Protein AF-A0A3D5ATY1-F1 (afdb_monomer)

Radius of gyration: 26.03 Å; Cα contacts (8 Å, |Δi|>4): 1117; chains: 1; bounding box: 58×56×77 Å

Mean predicted aligned error: 6.0 Å

Structure (mmCIF, N/CA/C/O backbone):
data_AF-A0A3D5ATY1-F1
#
_entry.id   AF-A0A3D5ATY1-F1
#
loop_
_atom_site.group_PDB
_atom_site.id
_atom_site.type_symbol
_atom_site.label_atom_id
_atom_site.label_alt_id
_atom_site.label_comp_id
_atom_site.label_asym_id
_atom_site.label_entity_id
_atom_site.label_seq_id
_atom_site.pdbx_PDB_ins_code
_atom_site.Cartn_x
_atom_site.Cartn_y
_atom_site.Cartn_z
_atom_site.occupancy
_atom_site.B_iso_or_equiv
_atom_site.auth_seq_id
_atom_site.auth_comp_id
_atom_site.auth_asym_id
_atom_site.auth_atom_id
_atom_site.pdbx_PDB_model_num
ATOM 1 N N . ASP A 1 1 ? 11.422 -1.463 -42.685 1.00 71.75 1 ASP A N 1
ATOM 2 C CA . ASP A 1 1 ? 10.062 -2.051 -42.754 1.00 71.75 1 ASP A CA 1
ATOM 3 C C . ASP A 1 1 ? 10.068 -3.590 -42.700 1.00 71.75 1 ASP A C 1
ATOM 5 O O . ASP A 1 1 ? 8.995 -4.171 -42.674 1.00 71.75 1 ASP A O 1
ATOM 9 N N . PHE A 1 2 ? 11.238 -4.244 -42.610 1.00 87.81 2 PHE A N 1
ATOM 10 C CA . PHE A 1 2 ? 11.404 -5.711 -42.599 1.00 87.81 2 PHE A CA 1
ATOM 11 C C . PHE A 1 2 ? 10.929 -6.420 -43.879 1.00 87.81 2 PHE A C 1
ATOM 13 O O . PHE A 1 2 ? 10.937 -7.650 -43.942 1.00 87.81 2 PHE A O 1
ATOM 20 N N . THR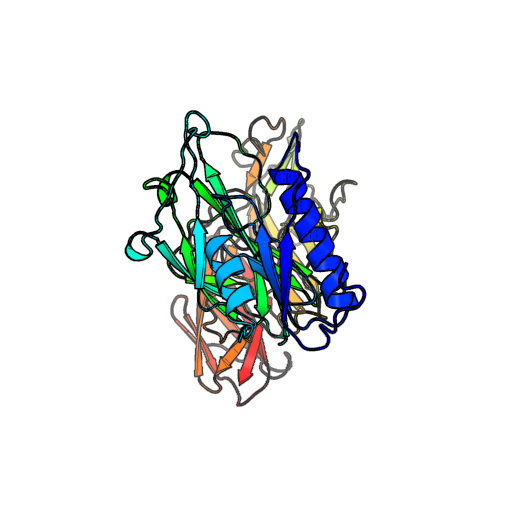 A 1 3 ? 10.587 -5.668 -44.928 1.00 88.12 3 THR A N 1
ATOM 21 C CA . THR A 1 3 ? 10.196 -6.225 -46.222 1.00 88.12 3 THR A CA 1
ATOM 22 C C . THR A 1 3 ? 11.375 -6.992 -46.822 1.00 88.12 3 THR A C 1
ATOM 24 O O . THR A 1 3 ? 12.464 -6.447 -46.983 1.00 88.12 3 THR A O 1
ATOM 27 N N . GLY A 1 4 ? 11.172 -8.274 -47.137 1.00 89.19 4 GLY A N 1
ATOM 28 C CA . GLY A 1 4 ? 12.208 -9.127 -47.731 1.00 89.19 4 GLY A CA 1
ATOM 29 C C . GLY A 1 4 ? 13.296 -9.613 -46.763 1.00 89.19 4 GLY A C 1
ATOM 30 O O . GLY A 1 4 ? 14.280 -10.191 -47.219 1.00 89.19 4 GLY A O 1
ATOM 31 N N . ILE A 1 5 ? 13.135 -9.416 -45.448 1.00 90.50 5 ILE A N 1
ATOM 32 C CA . ILE A 1 5 ? 14.096 -9.855 -44.424 1.00 90.50 5 ILE A CA 1
ATOM 33 C C . ILE A 1 5 ? 13.420 -10.858 -43.480 1.00 90.50 5 ILE A C 1
ATOM 35 O O . ILE A 1 5 ? 12.429 -10.538 -42.829 1.00 90.50 5 ILE A O 1
ATOM 39 N N . ASP A 1 6 ? 13.975 -12.067 -43.354 1.00 92.31 6 ASP A N 1
ATOM 40 C CA . ASP A 1 6 ? 13.482 -13.066 -42.398 1.00 92.31 6 ASP A CA 1
ATOM 41 C C . ASP A 1 6 ? 14.014 -12.805 -40.981 1.00 92.31 6 ASP A C 1
ATOM 43 O O . ASP A 1 6 ? 15.139 -13.189 -40.634 1.00 92.31 6 ASP A O 1
ATOM 47 N N . VAL A 1 7 ? 13.171 -12.186 -40.155 1.00 93.81 7 VAL A N 1
ATOM 48 C CA . VAL A 1 7 ? 13.425 -11.930 -38.730 1.00 93.81 7 VAL A CA 1
ATOM 49 C C . VAL A 1 7 ? 12.710 -12.916 -37.802 1.00 93.81 7 VAL A C 1
ATOM 51 O O . VAL A 1 7 ? 12.790 -12.762 -36.584 1.00 93.81 7 VAL A O 1
ATOM 54 N N . ARG A 1 8 ? 12.026 -13.943 -38.328 1.00 95.62 8 ARG A N 1
ATOM 55 C CA . ARG A 1 8 ? 11.179 -14.820 -37.511 1.00 95.62 8 ARG A CA 1
ATOM 56 C C . ARG A 1 8 ? 12.001 -15.566 -36.460 1.00 95.62 8 ARG A C 1
ATOM 58 O O . ARG A 1 8 ? 12.914 -16.317 -36.794 1.00 95.62 8 ARG A O 1
ATOM 65 N N . GLY A 1 9 ? 11.669 -15.364 -35.185 1.00 92.31 9 GLY A N 1
ATOM 66 C CA . GLY A 1 9 ? 12.384 -15.964 -34.054 1.00 92.31 9 GLY A CA 1
ATOM 67 C C . GLY A 1 9 ? 13.800 -15.414 -33.832 1.00 92.31 9 GLY A C 1
ATOM 68 O O . GLY A 1 9 ? 14.551 -15.984 -33.043 1.00 92.31 9 GLY A O 1
ATOM 69 N N . LYS A 1 10 ? 14.185 -14.327 -34.516 1.00 92.88 10 LYS A N 1
ATOM 70 C CA . LYS A 1 10 ? 15.519 -13.708 -34.448 1.00 92.88 10 LYS A CA 1
ATOM 71 C C . LYS A 1 10 ? 15.459 -12.341 -33.772 1.00 92.88 10 LYS A C 1
ATOM 73 O O . LYS A 1 10 ? 14.385 -11.776 -33.569 1.00 92.88 10 LYS A O 1
ATOM 78 N N . VAL A 1 11 ? 16.628 -11.792 -33.447 1.00 92.81 11 VAL A N 1
ATOM 79 C CA . VAL A 1 11 ? 16.744 -10.393 -33.023 1.00 92.81 11 VAL A CA 1
ATOM 80 C C . VAL A 1 11 ? 16.817 -9.500 -34.257 1.00 92.81 11 VAL A C 1
ATOM 82 O O . VAL A 1 11 ? 17.700 -9.668 -35.096 1.00 92.81 11 VAL A O 1
ATOM 85 N N . ALA A 1 12 ? 15.893 -8.550 -34.362 1.00 94.19 12 ALA A N 1
ATOM 86 C CA . ALA A 1 12 ? 15.913 -7.520 -35.388 1.00 94.19 12 ALA A CA 1
ATOM 87 C C . ALA A 1 12 ? 16.920 -6.427 -35.001 1.00 94.19 12 ALA A C 1
ATOM 89 O O . ALA A 1 12 ? 16.681 -5.691 -34.045 1.00 94.19 12 ALA A O 1
ATOM 90 N N . LEU A 1 13 ? 18.030 -6.316 -35.737 1.00 94.44 13 LEU A N 1
ATOM 91 C CA . LEU A 1 13 ? 18.932 -5.167 -35.643 1.00 94.44 13 LEU A CA 1
ATOM 92 C C . LEU A 1 13 ? 18.401 -4.038 -36.533 1.00 94.44 13 LEU A C 1
ATOM 94 O O . LEU A 1 13 ? 18.280 -4.226 -37.743 1.00 94.44 13 LEU A O 1
ATOM 98 N N . VAL A 1 14 ? 18.080 -2.888 -35.943 1.00 94.75 14 VAL A N 1
ATOM 99 C CA . VAL A 1 14 ? 17.442 -1.759 -36.632 1.00 94.75 14 VAL A CA 1
ATOM 100 C C . VAL A 1 14 ? 18.332 -0.523 -36.557 1.00 94.75 14 VAL A C 1
ATOM 102 O O . VAL A 1 14 ? 18.605 -0.004 -35.475 1.00 94.75 14 VAL A O 1
ATOM 105 N N . ASP A 1 15 ? 18.759 -0.032 -37.717 1.00 94.69 15 ASP A N 1
ATOM 106 C CA . ASP A 1 15 ? 19.374 1.282 -37.866 1.00 94.69 15 ASP A CA 1
ATOM 107 C C . ASP A 1 15 ? 18.284 2.357 -37.989 1.00 94.69 15 ASP A C 1
ATOM 109 O O . ASP A 1 15 ? 17.605 2.479 -39.008 1.00 94.69 15 ASP A O 1
ATOM 113 N N . LEU A 1 16 ? 18.096 3.144 -36.927 1.00 94.62 16 LEU A N 1
ATOM 114 C CA . LEU A 1 16 ? 17.118 4.229 -36.886 1.00 94.62 16 LEU A CA 1
ATOM 115 C C . LEU A 1 16 ? 17.662 5.413 -37.692 1.00 94.62 16 LEU A C 1
ATOM 117 O O . LEU A 1 16 ? 18.531 6.157 -37.230 1.00 94.62 16 LEU A O 1
ATOM 121 N N . LYS A 1 17 ? 17.186 5.540 -38.932 1.00 91.38 17 LYS A N 1
ATOM 122 C CA . LYS A 1 17 ? 17.541 6.632 -39.844 1.00 91.38 17 LYS A CA 1
ATOM 123 C C . LYS A 1 17 ? 16.752 7.890 -39.502 1.00 91.38 17 LYS A C 1
ATOM 125 O O . LYS A 1 17 ? 15.544 7.808 -39.299 1.00 91.38 17 LYS A O 1
ATOM 130 N N . LEU A 1 18 ? 17.433 9.033 -39.523 1.00 92.06 18 LEU A N 1
ATOM 131 C CA . LEU A 1 18 ? 16.810 10.352 -39.416 1.00 92.06 18 LEU A CA 1
ATOM 132 C C . LEU A 1 18 ? 16.768 11.032 -40.793 1.00 92.06 18 LEU A C 1
ATOM 134 O O . LEU A 1 18 ? 17.650 10.774 -41.622 1.00 92.06 18 LEU A O 1
ATOM 138 N N . PRO A 1 19 ? 15.786 11.906 -41.059 1.00 91.75 19 PRO A N 1
ATOM 139 C CA . PRO A 1 19 ? 15.809 12.790 -42.218 1.00 91.75 19 PRO A CA 1
ATOM 140 C C . PRO A 1 19 ? 17.080 13.654 -42.241 1.00 91.75 19 PRO A C 1
ATOM 142 O O . PRO A 1 19 ? 17.504 14.181 -41.215 1.00 91.75 19 PRO A O 1
ATOM 145 N N . ALA A 1 20 ? 17.680 13.839 -43.423 1.00 86.31 20 ALA A N 1
ATOM 146 C CA . ALA A 1 20 ? 18.964 14.537 -43.576 1.00 86.31 20 ALA A CA 1
ATOM 147 C C . ALA A 1 20 ? 18.958 16.002 -43.083 1.00 86.31 20 ALA A C 1
ATOM 149 O O . ALA A 1 20 ? 20.012 16.527 -42.745 1.00 86.31 20 ALA A O 1
ATOM 150 N N . ASN A 1 21 ? 17.779 16.631 -43.017 1.00 88.00 21 ASN A N 1
ATOM 151 C CA . ASN A 1 21 ? 17.570 18.010 -42.563 1.00 88.00 21 ASN A CA 1
ATOM 152 C C . ASN A 1 21 ? 16.508 18.074 -41.456 1.00 88.00 21 ASN A C 1
ATOM 154 O O . ASN A 1 21 ? 15.661 18.963 -41.460 1.00 88.00 21 ASN A O 1
ATOM 158 N N . SER A 1 22 ? 16.493 17.080 -40.569 1.00 89.06 22 SER A N 1
ATOM 159 C CA . SER A 1 22 ? 15.548 17.035 -39.457 1.00 89.06 22 SER A CA 1
ATOM 160 C C . SER A 1 22 ? 15.634 18.306 -38.605 1.00 89.06 22 SER A C 1
ATOM 162 O O . SER A 1 22 ? 16.682 18.588 -38.024 1.00 89.06 22 SER A O 1
ATOM 164 N N . GLU A 1 23 ? 14.523 19.036 -38.488 1.00 91.75 23 GLU A N 1
ATOM 165 C CA . GLU A 1 23 ? 14.400 20.178 -37.571 1.00 91.75 23 GLU A CA 1
ATOM 166 C C . GLU A 1 23 ? 14.316 19.717 -36.104 1.00 91.75 23 GLU A C 1
ATOM 168 O O . GLU A 1 23 ? 14.781 20.430 -35.217 1.00 91.75 23 GLU A O 1
ATOM 173 N N . ASP A 1 24 ? 13.812 18.498 -35.858 1.00 90.88 24 ASP A N 1
ATOM 174 C CA . ASP A 1 24 ? 13.751 17.865 -34.534 1.00 90.88 24 ASP A CA 1
ATOM 175 C C . ASP A 1 24 ? 14.281 16.414 -34.567 1.00 90.88 24 ASP A C 1
ATOM 177 O O . ASP A 1 24 ? 13.520 15.443 -34.595 1.00 90.88 24 ASP A O 1
ATOM 181 N N . PRO A 1 25 ? 15.615 16.228 -34.584 1.00 88.06 25 PRO A N 1
ATOM 182 C CA . PRO A 1 25 ? 16.220 14.901 -34.711 1.00 88.06 25 PRO A CA 1
ATOM 183 C C . PRO A 1 25 ? 15.948 13.988 -33.510 1.00 88.06 25 PRO A C 1
ATOM 185 O O . PRO A 1 25 ? 16.143 12.775 -33.608 1.00 88.06 25 PRO A O 1
ATOM 188 N N . VAL A 1 26 ? 15.526 14.544 -32.371 1.00 86.38 26 VAL A N 1
ATOM 189 C CA . VAL A 1 26 ? 15.198 13.762 -31.176 1.00 86.38 26 VAL A CA 1
ATOM 190 C C . VAL A 1 26 ? 13.834 13.105 -31.346 1.00 86.38 26 VAL A C 1
ATOM 192 O O . VAL A 1 26 ? 13.720 11.895 -31.122 1.00 86.38 26 VAL A O 1
ATOM 195 N N . ASP A 1 27 ? 12.827 13.870 -31.771 1.00 89.38 27 ASP A N 1
ATOM 196 C CA . ASP A 1 27 ? 11.489 13.333 -32.023 1.00 89.38 27 ASP A CA 1
ATOM 197 C C . ASP A 1 27 ? 11.490 12.360 -33.210 1.00 89.38 27 ASP A C 1
ATOM 199 O O . ASP A 1 27 ? 10.964 11.251 -33.104 1.00 89.38 27 ASP A O 1
ATOM 203 N N . ASP A 1 28 ? 12.212 12.679 -34.288 1.00 92.88 28 ASP A N 1
ATOM 204 C CA . ASP A 1 28 ? 12.355 11.779 -35.438 1.00 92.88 28 ASP A CA 1
ATOM 205 C C . ASP A 1 28 ? 12.999 10.434 -35.050 1.00 92.88 28 ASP A C 1
ATOM 207 O O . ASP A 1 28 ? 12.552 9.366 -35.488 1.00 92.88 28 ASP A O 1
ATOM 211 N N . ALA A 1 29 ? 14.016 10.448 -34.177 1.00 92.12 29 ALA A N 1
ATOM 212 C CA . ALA A 1 29 ? 14.629 9.226 -33.654 1.00 92.12 29 ALA A CA 1
ATOM 213 C C . ALA A 1 29 ? 13.648 8.418 -32.796 1.00 92.12 29 ALA A C 1
ATOM 215 O O . ALA A 1 29 ? 13.595 7.184 -32.892 1.00 92.12 29 ALA A O 1
ATOM 216 N N . TYR A 1 30 ? 12.865 9.107 -31.961 1.00 90.62 30 TYR A N 1
ATOM 217 C CA . TYR A 1 30 ? 11.832 8.493 -31.137 1.00 90.62 30 TYR A CA 1
ATOM 218 C C . TYR A 1 30 ? 10.761 7.815 -31.996 1.00 90.62 30 TYR A C 1
ATOM 220 O O . TYR A 1 30 ? 10.488 6.626 -31.794 1.00 90.62 30 TYR A O 1
ATOM 228 N N . LEU A 1 31 ? 10.230 8.521 -32.996 1.00 92.19 31 LEU A N 1
ATOM 229 C CA . LEU A 1 31 ? 9.238 8.017 -33.945 1.00 92.19 31 LEU A CA 1
ATOM 230 C C . LEU A 1 31 ? 9.765 6.828 -34.751 1.00 92.19 31 LEU A C 1
ATOM 232 O O . LEU A 1 31 ? 9.056 5.830 -34.906 1.00 92.19 31 LEU A O 1
ATOM 236 N N . ALA A 1 32 ? 11.010 6.883 -35.230 1.00 93.19 32 ALA A N 1
ATOM 237 C CA . ALA A 1 32 ? 11.633 5.766 -35.937 1.00 93.19 32 ALA A CA 1
ATOM 238 C C . ALA A 1 32 ? 11.711 4.511 -35.053 1.00 93.19 32 ALA A C 1
ATOM 240 O O . ALA A 1 32 ? 11.360 3.410 -35.493 1.00 93.19 32 ALA A O 1
ATOM 241 N N . GLY A 1 33 ? 12.121 4.668 -33.791 1.00 93.12 33 GLY A N 1
ATOM 242 C CA . GLY A 1 33 ? 12.154 3.562 -32.837 1.00 93.12 33 GLY A CA 1
ATOM 243 C C . GLY A 1 33 ? 10.756 3.036 -32.492 1.00 93.12 33 GLY A C 1
ATOM 244 O O . GLY A 1 33 ? 10.564 1.821 -32.451 1.00 93.12 33 GLY A O 1
ATOM 245 N N . TRP A 1 34 ? 9.752 3.908 -32.356 1.00 91.62 34 TRP A N 1
ATOM 246 C CA . TRP A 1 34 ? 8.352 3.510 -32.150 1.00 91.62 34 TRP A CA 1
ATOM 247 C C . TRP A 1 34 ? 7.789 2.711 -33.336 1.00 91.62 34 TRP A C 1
ATOM 249 O O . TRP A 1 34 ? 7.133 1.682 -33.172 1.00 91.62 34 TRP A O 1
ATOM 259 N N . GLN A 1 35 ? 8.103 3.112 -34.568 1.00 92.81 35 GLN A N 1
ATOM 260 C CA . GLN A 1 35 ? 7.734 2.331 -35.751 1.00 92.81 35 GLN A CA 1
ATOM 261 C C . GLN A 1 35 ? 8.430 0.964 -35.779 1.00 92.81 35 GLN A C 1
ATOM 263 O O . GLN A 1 35 ? 7.840 -0.020 -36.233 1.00 92.81 35 GLN A O 1
ATOM 268 N N . ALA A 1 36 ? 9.676 0.880 -35.308 1.00 93.25 36 ALA A N 1
ATOM 269 C CA . ALA A 1 36 ? 10.390 -0.386 -35.196 1.00 93.25 36 ALA A CA 1
ATOM 270 C C . ALA A 1 36 ? 9.731 -1.319 -34.168 1.00 93.25 36 ALA A C 1
ATOM 272 O O . ALA A 1 36 ? 9.550 -2.503 -34.464 1.00 93.25 36 ALA A O 1
ATOM 273 N N . THR A 1 37 ? 9.309 -0.795 -33.009 1.00 93.44 37 THR A N 1
ATOM 274 C CA . THR A 1 37 ? 8.608 -1.581 -31.980 1.00 93.44 37 THR A CA 1
ATOM 275 C C . THR A 1 37 ? 7.224 -2.044 -32.418 1.00 93.44 37 THR A C 1
ATOM 277 O O . THR A 1 37 ? 6.805 -3.111 -31.987 1.00 93.44 37 THR A O 1
ATOM 280 N N . ALA A 1 38 ? 6.555 -1.326 -33.325 1.00 91.50 38 ALA A N 1
ATOM 281 C CA . ALA A 1 38 ? 5.302 -1.777 -33.934 1.00 91.50 38 ALA A CA 1
ATOM 282 C C . ALA A 1 38 ? 5.506 -2.849 -35.025 1.00 91.50 38 ALA A C 1
ATOM 284 O O . ALA A 1 38 ? 4.738 -3.804 -35.123 1.00 91.50 38 ALA A O 1
ATOM 285 N N . ARG A 1 39 ? 6.536 -2.707 -35.871 1.00 94.06 39 ARG A N 1
ATOM 286 C CA . ARG A 1 39 ? 6.725 -3.566 -37.057 1.00 94.06 39 ARG A CA 1
ATOM 287 C C . ARG A 1 39 ? 7.463 -4.871 -36.768 1.00 94.06 39 ARG A C 1
ATOM 289 O O . ARG A 1 39 ? 7.159 -5.883 -37.393 1.00 94.06 39 ARG A O 1
ATOM 296 N N . ALA A 1 40 ? 8.442 -4.866 -35.864 1.00 94.81 40 ALA A N 1
ATOM 297 C CA . ALA A 1 40 ? 9.272 -6.047 -35.620 1.00 94.81 40 ALA A CA 1
ATOM 298 C C . ALA A 1 40 ? 8.478 -7.236 -35.038 1.00 94.81 40 ALA A C 1
ATOM 300 O O . ALA A 1 40 ? 8.640 -8.342 -35.562 1.00 94.81 40 ALA A O 1
ATOM 301 N N . PRO A 1 41 ? 7.583 -7.051 -34.041 1.00 93.81 41 PRO A N 1
ATOM 302 C CA . PRO A 1 41 ? 6.735 -8.141 -33.559 1.00 93.81 41 PRO A CA 1
ATOM 303 C C . PRO A 1 41 ? 5.810 -8.685 -34.652 1.00 93.81 41 PRO A C 1
ATOM 305 O O . PRO A 1 41 ? 5.722 -9.897 -34.833 1.00 93.81 41 PRO A O 1
ATOM 308 N N . ALA A 1 42 ? 5.199 -7.801 -35.452 1.00 92.81 42 ALA A N 1
ATOM 309 C CA . ALA A 1 42 ? 4.341 -8.188 -36.573 1.00 92.81 42 ALA A CA 1
ATOM 310 C C . ALA A 1 42 ? 5.088 -9.010 -37.644 1.00 92.81 42 ALA A C 1
ATOM 312 O O . ALA A 1 42 ? 4.501 -9.881 -38.284 1.00 92.81 42 ALA A O 1
ATOM 313 N N . ALA A 1 43 ? 6.395 -8.780 -37.807 1.00 95.31 43 ALA A N 1
ATOM 314 C CA . ALA A 1 43 ? 7.274 -9.569 -38.672 1.00 95.31 43 ALA A CA 1
ATOM 315 C C . ALA A 1 43 ? 7.782 -10.878 -38.017 1.00 95.31 43 ALA A C 1
ATOM 317 O O . ALA A 1 43 ? 8.489 -11.660 -38.655 1.00 95.31 43 ALA A O 1
ATOM 318 N N . GLY A 1 44 ? 7.420 -11.145 -36.758 1.00 95.38 44 GLY A N 1
ATOM 319 C CA . GLY A 1 44 ? 7.795 -12.344 -36.008 1.00 95.38 44 GLY A CA 1
ATOM 320 C C . GLY A 1 44 ? 9.159 -12.273 -35.319 1.00 95.38 44 GLY A C 1
ATOM 321 O O . GLY A 1 44 ? 9.692 -13.321 -34.947 1.00 95.38 44 GLY A O 1
ATOM 322 N N . ALA A 1 45 ? 9.746 -11.081 -35.165 1.00 95.31 45 ALA A N 1
ATOM 323 C CA . ALA A 1 45 ? 10.988 -10.912 -34.414 1.00 95.31 45 ALA A CA 1
ATOM 324 C C . ALA A 1 45 ? 10.809 -11.340 -32.950 1.00 95.31 45 ALA A C 1
ATOM 326 O O . ALA A 1 45 ? 9.771 -11.097 -32.343 1.00 95.31 45 ALA A O 1
ATOM 327 N N . ALA A 1 46 ? 11.842 -11.952 -32.372 1.00 93.00 46 ALA A N 1
ATOM 328 C CA . ALA A 1 46 ? 11.862 -12.347 -30.963 1.00 93.00 46 ALA A CA 1
ATOM 329 C C . ALA A 1 46 ? 12.360 -11.225 -30.035 1.00 93.00 46 ALA A C 1
ATOM 331 O O . ALA A 1 46 ? 12.084 -11.256 -28.839 1.00 93.00 46 ALA A O 1
ATOM 332 N N . ALA A 1 47 ? 13.112 -10.257 -30.568 1.00 93.00 47 ALA A N 1
ATOM 333 C CA . ALA A 1 47 ? 13.580 -9.060 -29.868 1.00 93.00 47 ALA A CA 1
ATOM 334 C C . ALA A 1 47 ? 14.034 -7.987 -30.874 1.00 93.00 47 ALA A C 1
ATOM 336 O O . ALA A 1 47 ? 14.200 -8.269 -32.063 1.00 93.00 47 ALA A O 1
ATOM 337 N N . ILE A 1 48 ? 14.287 -6.777 -30.379 1.00 94.00 48 ILE A N 1
ATOM 338 C CA . ILE A 1 48 ? 14.805 -5.634 -31.137 1.00 94.00 48 ILE A CA 1
ATOM 339 C C . ILE A 1 48 ? 16.121 -5.181 -30.503 1.00 94.00 48 ILE A C 1
ATOM 341 O O . ILE A 1 48 ? 16.199 -5.009 -29.287 1.00 94.00 48 ILE A O 1
ATOM 345 N N . ALA A 1 49 ? 17.137 -4.950 -31.327 1.00 94.06 49 ALA A N 1
ATOM 346 C CA . ALA A 1 49 ? 18.322 -4.174 -30.984 1.00 94.06 49 ALA A CA 1
ATOM 347 C C . ALA A 1 49 ? 18.365 -2.967 -31.924 1.00 94.06 49 ALA A C 1
ATOM 349 O O . ALA A 1 49 ? 18.284 -3.141 -33.137 1.00 94.06 49 ALA A O 1
ATOM 350 N N . ALA A 1 50 ? 18.445 -1.751 -31.396 1.00 95.31 50 ALA A N 1
ATOM 351 C CA . ALA A 1 50 ? 18.335 -0.547 -32.212 1.00 95.31 50 ALA A CA 1
ATOM 352 C C . ALA A 1 50 ? 19.363 0.512 -31.822 1.00 95.31 50 ALA A C 1
ATOM 354 O O . ALA A 1 50 ? 19.718 0.663 -30.651 1.00 95.31 50 ALA A O 1
ATOM 355 N N . PHE A 1 51 ? 19.822 1.258 -32.822 1.00 95.81 51 PHE A N 1
ATOM 356 C CA . PHE A 1 51 ? 20.727 2.390 -32.656 1.00 95.81 51 PHE A CA 1
ATOM 357 C C . PHE A 1 51 ? 20.363 3.502 -33.638 1.00 95.81 51 PHE A C 1
ATOM 359 O O . PHE A 1 51 ? 19.908 3.233 -34.750 1.00 95.81 51 PHE A O 1
ATOM 366 N N . VAL A 1 52 ? 20.580 4.753 -33.235 1.00 95.69 52 VAL A N 1
ATOM 367 C CA . VAL A 1 52 ? 20.432 5.913 -34.121 1.00 95.69 52 VAL A CA 1
ATOM 368 C C . VAL A 1 52 ? 21.671 6.005 -35.000 1.00 95.69 52 VAL A C 1
ATOM 370 O O . VAL A 1 52 ? 22.789 6.088 -34.492 1.00 95.69 52 VAL A O 1
ATOM 373 N N . ASP A 1 53 ? 21.495 5.972 -36.320 1.00 92.50 53 ASP A N 1
ATOM 374 C CA . ASP A 1 53 ? 22.620 6.005 -37.262 1.00 92.50 53 ASP A CA 1
ATOM 375 C C . ASP A 1 53 ? 23.060 7.441 -37.576 1.00 92.50 53 ASP A C 1
ATOM 377 O O . ASP A 1 53 ? 23.094 7.875 -38.726 1.00 92.50 53 ASP A O 1
ATOM 381 N N . VAL A 1 54 ? 23.385 8.182 -36.517 1.00 91.19 54 VAL A N 1
ATOM 382 C CA . VAL A 1 54 ? 23.985 9.518 -36.567 1.00 91.19 54 VAL A CA 1
ATOM 383 C C . VAL A 1 54 ? 25.235 9.521 -35.698 1.00 91.19 54 VAL A C 1
ATOM 385 O O . VAL A 1 54 ? 25.256 8.933 -34.615 1.00 91.19 54 VAL A O 1
ATOM 388 N N . ASP A 1 55 ? 26.308 10.135 -36.190 1.00 87.75 55 ASP A N 1
ATOM 389 C CA . ASP A 1 55 ? 27.572 10.144 -35.463 1.00 87.75 55 ASP A CA 1
ATOM 390 C C . ASP A 1 55 ? 27.444 10.870 -34.116 1.00 87.75 55 ASP A C 1
ATOM 392 O O . ASP A 1 55 ? 26.781 11.898 -34.010 1.00 87.75 55 ASP A O 1
ATOM 396 N N . GLY A 1 56 ? 28.022 10.285 -33.065 1.00 83.50 56 GLY A N 1
ATOM 397 C CA . GLY A 1 56 ? 27.874 10.784 -31.694 1.00 83.50 56 GLY A CA 1
ATOM 398 C C . GLY A 1 56 ? 26.499 10.561 -31.047 1.00 83.50 56 GLY A C 1
ATOM 399 O O . GLY A 1 56 ? 26.319 10.950 -29.893 1.00 83.50 56 GLY A O 1
ATOM 400 N N . ALA A 1 57 ? 25.539 9.918 -31.725 1.00 86.06 57 ALA A N 1
ATOM 401 C CA . ALA A 1 57 ? 24.231 9.650 -31.134 1.00 86.06 57 ALA A CA 1
ATOM 402 C C . ALA A 1 57 ? 24.330 8.709 -29.922 1.00 86.06 57 ALA A C 1
ATOM 404 O O . ALA A 1 57 ? 24.935 7.630 -29.974 1.00 86.06 57 ALA A O 1
ATOM 405 N N . VAL A 1 58 ? 23.692 9.120 -28.826 1.00 84.69 58 VAL A N 1
ATOM 406 C CA . VAL A 1 58 ? 23.522 8.293 -27.628 1.00 84.69 58 VAL A CA 1
ATOM 407 C C . VAL A 1 58 ? 22.460 7.218 -27.863 1.00 84.69 58 VAL A C 1
ATOM 409 O O . VAL A 1 58 ? 21.617 7.336 -28.753 1.00 84.69 58 VAL A O 1
ATOM 412 N N . ALA A 1 59 ? 22.487 6.161 -27.051 1.00 88.94 59 ALA A N 1
ATOM 413 C CA . ALA A 1 59 ? 21.480 5.109 -27.112 1.00 88.94 59 ALA A CA 1
ATOM 414 C C . ALA A 1 59 ? 20.075 5.691 -26.869 1.00 88.94 59 ALA A C 1
ATOM 416 O O . ALA A 1 59 ? 19.789 6.225 -25.796 1.00 88.94 59 ALA A O 1
ATOM 417 N N . GLN A 1 60 ? 19.200 5.574 -27.868 1.00 85.50 60 GLN A N 1
ATOM 418 C CA . GLN A 1 60 ? 17.819 6.037 -27.791 1.00 85.50 60 GLN A CA 1
ATOM 419 C C . GLN A 1 60 ? 16.947 4.910 -27.229 1.00 85.50 60 GLN A C 1
ATOM 421 O O . GLN A 1 60 ? 16.810 3.841 -27.831 1.00 85.50 60 GLN A O 1
ATOM 426 N N . SER A 1 61 ? 16.393 5.139 -26.038 1.00 80.12 61 SER A N 1
ATOM 427 C CA . SER A 1 61 ? 15.500 4.181 -25.393 1.00 80.12 61 SER A CA 1
ATOM 428 C C . SER A 1 61 ? 14.089 4.285 -25.959 1.00 80.12 61 SER A C 1
ATOM 430 O O . SER A 1 61 ? 13.526 5.372 -26.073 1.00 80.12 61 SER A O 1
ATOM 432 N N . ASN A 1 62 ? 13.499 3.133 -26.248 1.00 84.06 62 ASN A N 1
ATOM 433 C CA . ASN A 1 62 ? 12.103 2.979 -26.613 1.00 84.06 62 ASN A CA 1
ATOM 434 C C . ASN A 1 62 ? 11.528 1.779 -25.856 1.00 84.06 62 ASN A C 1
ATOM 436 O O . ASN A 1 62 ? 12.266 0.962 -25.301 1.00 84.06 62 ASN A O 1
ATOM 440 N N . SER A 1 63 ? 10.202 1.674 -25.808 1.00 76.00 63 SER A N 1
ATOM 441 C CA . SER A 1 63 ? 9.531 0.563 -25.129 1.00 76.00 63 SER A CA 1
ATOM 442 C C . SER A 1 63 ? 8.714 -0.266 -26.112 1.00 76.00 63 SER A C 1
ATOM 444 O O . SER A 1 63 ? 8.100 0.258 -27.039 1.00 76.00 63 SER A O 1
ATOM 446 N N . SER A 1 64 ? 8.715 -1.579 -25.899 1.00 81.94 64 SER A N 1
ATOM 447 C CA . SER A 1 64 ? 7.832 -2.525 -26.573 1.00 81.94 64 SER A CA 1
ATOM 448 C C . SER A 1 64 ? 7.114 -3.344 -25.509 1.00 81.94 64 SER A C 1
ATOM 450 O O . SER A 1 64 ? 7.711 -3.727 -24.502 1.00 81.94 64 SER A O 1
ATOM 452 N N . ARG A 1 65 ? 5.816 -3.578 -25.714 1.00 76.19 65 ARG A N 1
ATOM 453 C CA . ARG A 1 65 ? 4.998 -4.409 -24.818 1.00 76.19 65 ARG A CA 1
ATOM 454 C C . ARG A 1 65 ? 5.087 -5.898 -25.152 1.00 76.19 65 ARG A C 1
ATOM 456 O O . ARG A 1 65 ? 4.739 -6.715 -24.308 1.00 76.19 65 ARG A O 1
ATOM 463 N N . GLU A 1 66 ? 5.523 -6.235 -26.364 1.00 85.19 66 GLU A N 1
ATOM 464 C CA . GLU A 1 66 ? 5.431 -7.596 -26.904 1.00 85.19 66 GLU A CA 1
ATOM 465 C C . GLU A 1 66 ? 6.767 -8.333 -26.880 1.00 85.19 66 GLU A C 1
ATOM 467 O O . GLU A 1 66 ? 6.815 -9.509 -26.525 1.00 85.19 66 GLU A O 1
ATOM 472 N N . ILE A 1 67 ? 7.857 -7.644 -27.230 1.00 89.38 67 ILE A N 1
ATOM 473 C CA . ILE A 1 67 ? 9.193 -8.240 -27.330 1.00 89.38 67 ILE A CA 1
ATOM 474 C C . ILE A 1 67 ? 10.254 -7.327 -26.706 1.00 89.38 67 ILE A C 1
ATOM 476 O O . ILE A 1 67 ? 10.071 -6.110 -26.681 1.00 89.38 67 ILE A O 1
ATOM 480 N N . PRO A 1 68 ? 11.382 -7.869 -26.221 1.00 89.94 68 PRO A N 1
ATOM 481 C CA . PRO A 1 68 ? 12.456 -7.063 -25.649 1.00 89.94 68 PRO A CA 1
ATOM 482 C C . PRO A 1 68 ? 13.033 -6.037 -26.631 1.00 89.94 68 PRO A C 1
ATOM 484 O O . PRO A 1 68 ? 13.194 -6.334 -27.815 1.00 89.94 68 PRO A O 1
ATOM 487 N N . TYR A 1 69 ? 13.410 -4.864 -26.118 1.00 91.25 69 TYR A N 1
ATOM 488 C CA . TYR A 1 69 ? 14.081 -3.797 -26.864 1.00 91.25 69 TYR A CA 1
ATOM 489 C C . TYR A 1 69 ? 15.408 -3.440 -26.188 1.00 91.25 69 TYR A C 1
ATOM 491 O O . TYR A 1 69 ? 15.437 -3.143 -24.993 1.00 91.25 69 TYR A O 1
ATOM 499 N N . LEU A 1 70 ? 16.499 -3.461 -26.949 1.00 91.88 70 LEU A N 1
ATOM 500 C CA . LEU A 1 70 ? 17.821 -3.022 -26.516 1.00 91.88 70 LEU A CA 1
ATOM 501 C C . LEU A 1 70 ? 18.232 -1.774 -27.303 1.00 91.88 70 LEU A C 1
ATOM 503 O O . LEU A 1 70 ? 18.477 -1.847 -28.506 1.00 91.88 70 LEU A O 1
ATOM 507 N N . ALA A 1 71 ? 18.347 -0.646 -26.603 1.00 93.12 71 ALA A N 1
ATOM 508 C CA . ALA A 1 71 ? 18.961 0.566 -27.131 1.00 93.12 71 ALA A CA 1
ATOM 509 C C . ALA A 1 71 ? 20.489 0.447 -27.083 1.00 93.12 71 ALA A C 1
ATOM 511 O O . ALA A 1 71 ? 21.045 0.054 -26.056 1.00 93.12 71 ALA A O 1
ATOM 512 N N . MET A 1 72 ? 21.167 0.815 -28.165 1.00 93.25 72 MET A N 1
ATOM 513 C CA . MET A 1 72 ? 22.624 0.734 -28.286 1.00 93.25 72 MET A CA 1
ATOM 514 C C . MET A 1 72 ? 23.201 2.052 -28.801 1.00 93.25 72 MET A C 1
ATOM 516 O O . MET A 1 72 ? 22.510 2.833 -29.458 1.00 93.25 72 MET A O 1
ATOM 520 N N . SER A 1 73 ? 24.483 2.294 -28.517 1.00 93.12 73 SER A N 1
ATOM 521 C CA . SER A 1 73 ? 25.217 3.364 -29.194 1.00 93.12 73 SER A CA 1
ATOM 522 C C . SER A 1 73 ? 25.360 3.042 -30.685 1.00 93.12 73 SER A C 1
ATOM 524 O O . SER A 1 73 ? 25.301 1.876 -31.091 1.00 93.12 73 SER A O 1
ATOM 526 N N . ARG A 1 74 ? 25.605 4.062 -31.515 1.00 93.50 74 ARG A N 1
ATOM 527 C CA . ARG A 1 74 ? 25.895 3.843 -32.939 1.00 93.50 74 ARG A CA 1
ATOM 528 C C . ARG A 1 74 ? 27.094 2.920 -33.150 1.00 93.50 74 ARG A C 1
ATOM 530 O O . ARG A 1 74 ? 27.039 2.032 -33.997 1.00 93.50 74 ARG A O 1
ATOM 537 N N . ALA A 1 75 ? 28.162 3.120 -32.379 1.00 92.88 75 ALA A N 1
ATOM 538 C CA . ALA A 1 75 ? 29.375 2.317 -32.479 1.00 92.88 75 ALA A CA 1
ATOM 539 C C . ALA A 1 75 ? 29.086 0.831 -32.213 1.00 92.88 75 ALA A C 1
ATOM 541 O O . ALA A 1 75 ? 29.466 -0.018 -33.020 1.00 92.88 75 ALA A O 1
ATOM 542 N N . ASP A 1 76 ? 28.340 0.526 -31.148 1.00 93.19 76 ASP A N 1
ATOM 543 C CA . ASP A 1 76 ? 27.969 -0.853 -30.813 1.00 93.19 76 ASP A CA 1
ATOM 544 C C . ASP A 1 76 ? 27.030 -1.457 -31.863 1.00 93.19 76 ASP A C 1
ATOM 546 O O . ASP A 1 76 ? 27.167 -2.624 -32.225 1.00 93.19 76 ASP A O 1
ATOM 550 N N . GLY A 1 77 ? 26.089 -0.666 -32.385 1.00 93.75 77 GLY A N 1
ATOM 551 C CA . GLY A 1 77 ? 25.170 -1.094 -33.438 1.00 93.75 77 GLY A CA 1
ATOM 552 C C . GLY A 1 77 ? 25.880 -1.455 -34.745 1.00 93.75 77 GLY A C 1
ATOM 553 O O . GLY A 1 77 ? 25.600 -2.496 -35.345 1.00 93.75 77 GLY A O 1
ATOM 554 N N . LEU A 1 78 ? 26.851 -0.640 -35.164 1.00 94.19 78 LEU A N 1
ATOM 555 C CA . LEU A 1 78 ? 27.688 -0.915 -36.334 1.00 94.19 78 LEU A CA 1
ATOM 556 C C . LEU A 1 78 ? 28.611 -2.116 -36.110 1.00 94.19 78 LEU A C 1
ATOM 558 O O . LEU A 1 78 ? 28.737 -2.956 -37.004 1.00 94.19 78 LEU A O 1
ATOM 562 N N . ALA A 1 79 ? 29.209 -2.237 -34.923 1.00 93.50 79 ALA A N 1
ATOM 563 C CA . ALA A 1 79 ? 30.010 -3.403 -34.557 1.00 93.50 79 ALA A CA 1
ATOM 564 C C . ALA A 1 79 ? 29.167 -4.688 -34.593 1.00 93.50 79 ALA A C 1
ATOM 566 O O . ALA A 1 79 ? 29.596 -5.702 -35.144 1.00 93.50 79 ALA A O 1
ATOM 567 N N . LEU A 1 80 ? 27.929 -4.637 -34.092 1.00 93.25 80 LEU A N 1
ATOM 568 C CA . LEU A 1 80 ? 27.009 -5.769 -34.133 1.00 93.25 80 LEU A CA 1
ATOM 569 C C . LEU A 1 80 ? 26.605 -6.139 -35.565 1.00 93.25 80 LEU A C 1
ATOM 571 O O . LEU A 1 80 ? 26.544 -7.323 -35.905 1.00 93.25 80 LEU A O 1
ATOM 575 N N . LYS A 1 81 ? 26.386 -5.135 -36.424 1.00 92.50 81 LYS A N 1
ATOM 576 C CA . LYS A 1 81 ? 26.096 -5.329 -37.852 1.00 92.50 81 LYS A CA 1
ATOM 577 C C . LYS A 1 81 ? 27.233 -6.061 -38.570 1.00 92.50 81 LYS A C 1
ATOM 579 O O . LYS A 1 81 ? 26.959 -6.901 -39.420 1.00 92.50 81 LYS A O 1
ATOM 584 N N . GLN A 1 82 ? 28.486 -5.771 -38.214 1.00 94.12 82 GLN A N 1
ATOM 585 C CA . GLN A 1 82 ? 29.663 -6.463 -38.752 1.00 94.12 82 GLN A CA 1
ATOM 586 C C . GLN A 1 82 ? 29.823 -7.878 -38.184 1.00 94.12 82 GLN A C 1
ATOM 588 O O . GLN A 1 82 ? 30.178 -8.793 -38.921 1.00 94.12 82 GLN A O 1
ATOM 593 N N . ALA A 1 83 ? 29.546 -8.071 -36.891 1.00 93.12 83 ALA A N 1
ATOM 594 C CA . ALA A 1 83 ? 29.672 -9.371 -36.234 1.00 93.12 83 ALA A CA 1
ATOM 595 C C . ALA A 1 83 ? 28.643 -10.400 -36.734 1.00 93.12 83 ALA A C 1
ATOM 597 O O . ALA A 1 83 ? 28.927 -11.596 -36.750 1.00 93.12 83 ALA A O 1
ATOM 598 N N . GLY A 1 84 ? 27.435 -9.958 -37.107 1.00 84.88 84 GLY A N 1
ATOM 599 C CA . GLY A 1 84 ? 26.386 -10.807 -37.690 1.00 84.88 84 GLY A CA 1
ATOM 600 C C . GLY A 1 84 ? 25.734 -11.811 -36.727 1.00 84.88 84 GLY A C 1
ATOM 601 O O . GLY A 1 84 ? 24.796 -12.506 -37.114 1.00 84.88 84 GLY A O 1
ATOM 602 N N . LEU A 1 85 ? 26.185 -11.879 -35.470 1.00 86.12 85 LEU A N 1
ATOM 603 C CA . LEU A 1 85 ? 25.611 -12.719 -34.423 1.00 86.12 85 LEU A CA 1
ATOM 604 C C . LEU A 1 85 ? 25.366 -11.902 -33.155 1.00 86.12 85 LEU A C 1
ATOM 606 O O . LEU A 1 85 ? 26.269 -11.261 -32.624 1.00 86.12 85 LEU A O 1
ATOM 610 N N . PHE A 1 86 ? 24.152 -12.017 -32.624 1.00 85.38 86 PHE A N 1
ATOM 611 C CA . PHE A 1 86 ? 23.763 -11.467 -31.334 1.00 85.38 86 PHE A CA 1
ATOM 612 C C . PHE A 1 86 ? 23.076 -12.550 -30.507 1.00 85.38 86 PHE A C 1
ATOM 614 O O . PHE A 1 86 ? 22.185 -13.242 -31.001 1.00 85.38 86 PHE A O 1
ATOM 621 N N . ARG A 1 87 ? 23.472 -12.695 -29.243 1.00 84.38 87 ARG A N 1
ATOM 622 C CA . ARG A 1 87 ? 22.765 -13.533 -28.273 1.00 84.38 87 ARG A CA 1
ATOM 623 C C . ARG A 1 87 ? 22.370 -12.663 -27.097 1.00 84.38 87 ARG A C 1
ATOM 625 O O . ARG A 1 87 ? 23.225 -12.022 -26.494 1.00 84.38 87 ARG A O 1
ATOM 632 N N . SER A 1 88 ? 21.091 -12.677 -26.763 1.00 81.88 88 SER A N 1
ATOM 633 C CA . SER A 1 88 ? 20.562 -12.014 -25.580 1.00 81.88 88 SER A CA 1
ATOM 634 C C . SER A 1 88 ? 19.815 -13.011 -24.709 1.00 81.88 88 SER A C 1
ATOM 636 O O . SER A 1 88 ? 19.244 -13.991 -25.186 1.00 81.88 88 SER A O 1
ATOM 638 N N . GLN A 1 89 ? 19.825 -12.739 -23.411 1.00 84.31 89 GLN A N 1
ATOM 639 C CA . GLN A 1 89 ? 18.955 -13.382 -22.444 1.00 84.31 89 GLN A CA 1
ATOM 640 C C . GLN A 1 89 ? 18.207 -12.281 -21.709 1.00 84.31 89 GLN A C 1
ATOM 642 O O . GLN A 1 89 ? 18.811 -11.313 -21.249 1.00 84.31 89 GLN A O 1
ATOM 647 N N . THR A 1 90 ? 16.897 -12.435 -21.587 1.00 81.38 90 THR A N 1
ATOM 648 C CA . THR A 1 90 ? 16.063 -11.536 -20.799 1.00 81.38 90 THR A CA 1
ATOM 649 C C . THR A 1 90 ? 15.580 -12.246 -19.547 1.00 81.38 90 THR A C 1
ATOM 651 O O . THR A 1 90 ? 15.350 -13.456 -19.533 1.00 81.38 90 THR A O 1
ATOM 654 N N . LYS A 1 91 ? 15.460 -11.485 -18.463 1.00 84.56 91 LYS A N 1
ATOM 655 C CA . LYS A 1 91 ? 14.819 -11.927 -17.227 1.00 84.56 91 LYS A CA 1
ATOM 656 C C . LYS A 1 91 ? 13.483 -11.202 -17.121 1.00 84.56 91 LYS A C 1
ATOM 658 O O . LYS A 1 91 ? 13.390 -10.042 -17.512 1.00 84.56 91 LYS A O 1
ATOM 663 N N . ALA A 1 92 ? 12.469 -11.873 -16.577 1.00 82.56 92 ALA A N 1
ATOM 664 C CA . ALA A 1 92 ? 11.161 -11.256 -16.353 1.00 82.56 92 ALA A CA 1
ATOM 665 C C . ALA A 1 92 ? 11.241 -10.063 -15.384 1.00 82.56 92 ALA A C 1
ATOM 667 O O . ALA A 1 92 ? 10.484 -9.111 -15.520 1.00 82.56 92 ALA A O 1
ATOM 668 N N . ASN A 1 93 ? 12.182 -10.124 -14.437 1.00 90.00 93 ASN A N 1
ATOM 669 C CA . ASN A 1 93 ? 12.462 -9.079 -13.464 1.00 90.00 93 ASN A CA 1
ATOM 670 C C . ASN A 1 93 ? 13.969 -8.758 -13.467 1.00 90.00 93 ASN A C 1
ATOM 672 O O . ASN A 1 93 ? 14.781 -9.687 -13.569 1.00 90.00 93 ASN A O 1
ATOM 676 N N . PRO A 1 94 ? 14.367 -7.480 -13.343 1.00 90.19 94 PRO A N 1
ATOM 677 C CA . PRO A 1 94 ? 15.754 -7.098 -13.125 1.00 90.19 94 PRO A CA 1
ATOM 678 C C . PRO A 1 94 ? 16.201 -7.459 -11.699 1.00 90.19 94 PRO A C 1
ATOM 680 O O . PRO A 1 94 ? 15.385 -7.624 -10.796 1.00 90.19 94 PRO A O 1
ATOM 683 N N . GLU A 1 95 ? 17.513 -7.554 -11.484 1.00 88.12 95 GLU A N 1
ATOM 684 C CA . GLU A 1 95 ? 18.084 -7.794 -10.146 1.00 88.12 95 GLU A CA 1
ATOM 685 C C . GLU A 1 95 ? 17.989 -6.555 -9.246 1.00 88.12 95 GLU A C 1
ATOM 687 O O . GLU A 1 95 ? 17.794 -6.661 -8.035 1.00 88.12 95 GLU A O 1
ATOM 692 N N . PHE A 1 96 ? 18.113 -5.375 -9.853 1.00 93.56 96 PHE A N 1
ATOM 693 C CA . PHE A 1 96 ? 17.991 -4.084 -9.196 1.00 93.56 96 PHE A CA 1
ATOM 694 C C . PHE A 1 96 ? 17.516 -3.018 -10.186 1.00 93.56 96 PHE A C 1
ATOM 696 O O . PHE A 1 96 ? 17.579 -3.204 -11.403 1.00 93.56 96 PHE A O 1
ATOM 703 N N . VAL A 1 97 ? 17.092 -1.872 -9.664 1.00 92.94 97 VAL A N 1
ATOM 704 C CA . VAL A 1 97 ? 16.695 -0.701 -10.457 1.00 92.94 97 VAL A CA 1
ATOM 705 C C . VAL A 1 97 ? 17.322 0.562 -9.869 1.00 92.94 97 VAL A C 1
ATOM 707 O O . VAL A 1 97 ? 17.507 0.661 -8.658 1.00 92.94 97 VAL A O 1
ATOM 710 N N . TYR A 1 98 ? 17.635 1.537 -10.723 1.00 92.38 98 TYR A N 1
ATOM 711 C CA . TYR A 1 98 ? 18.037 2.877 -10.298 1.00 92.38 98 TYR A CA 1
ATOM 712 C C . TYR A 1 98 ? 16.858 3.851 -10.383 1.00 92.38 98 TYR A C 1
ATOM 714 O O . TYR A 1 98 ? 16.189 3.927 -11.410 1.00 92.38 98 TYR A O 1
ATOM 722 N N . ASN A 1 99 ? 16.649 4.621 -9.320 1.00 91.62 99 ASN A N 1
ATOM 723 C CA . 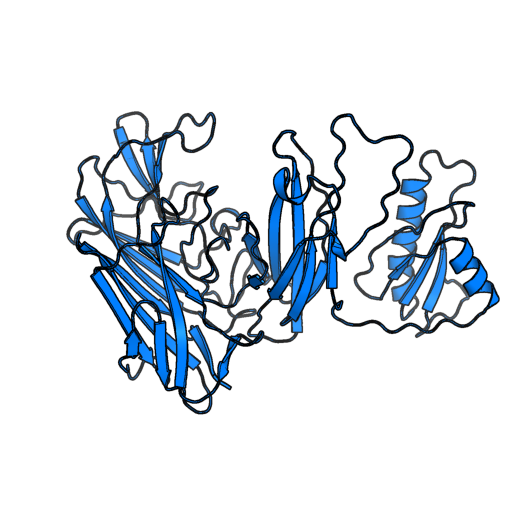ASN A 1 99 ? 15.699 5.724 -9.240 1.00 91.62 99 ASN A CA 1
ATOM 724 C C . ASN A 1 99 ? 16.507 7.017 -9.078 1.00 91.62 99 ASN A C 1
ATOM 726 O O . ASN A 1 99 ? 16.932 7.360 -7.974 1.00 91.62 99 ASN A O 1
ATOM 730 N N . LEU A 1 100 ? 16.793 7.683 -10.197 1.00 89.75 100 LEU A N 1
ATOM 731 C CA . LEU A 1 100 ? 17.738 8.796 -10.242 1.00 89.75 100 LEU A CA 1
ATOM 732 C C . LEU A 1 100 ? 17.017 10.122 -10.453 1.00 89.75 100 LEU A C 1
ATOM 734 O O . LEU A 1 100 ? 16.164 10.234 -11.329 1.00 89.75 100 LEU A O 1
ATOM 738 N N . HIS A 1 101 ? 17.410 11.131 -9.687 1.00 87.50 101 HIS A N 1
ATOM 739 C CA . HIS A 1 101 ? 16.922 12.491 -9.821 1.00 87.50 101 HIS A CA 1
ATOM 740 C C . HIS A 1 101 ? 18.099 13.463 -9.946 1.00 87.50 101 HIS A C 1
ATOM 742 O O . HIS A 1 101 ? 18.906 13.620 -9.027 1.00 87.50 101 HIS A O 1
ATOM 748 N N . TYR A 1 102 ? 18.172 14.122 -11.103 1.00 84.62 102 TYR A N 1
ATOM 749 C CA . TYR A 1 102 ? 19.167 15.136 -11.442 1.00 84.62 102 TYR A CA 1
ATOM 750 C C . TYR A 1 102 ? 18.448 16.430 -11.804 1.00 84.62 102 TYR A C 1
ATOM 752 O O . TYR A 1 102 ? 18.110 16.676 -12.957 1.00 84.62 102 TYR A O 1
ATOM 760 N N . SER A 1 103 ? 18.178 17.249 -10.796 1.00 77.94 103 SER A N 1
ATOM 761 C CA . SER A 1 103 ? 17.587 18.571 -10.981 1.00 77.94 103 SER A CA 1
ATOM 762 C C . SER A 1 103 ? 18.633 19.657 -10.793 1.00 77.94 103 SER A C 1
ATOM 764 O O . SER A 1 103 ? 19.386 19.628 -9.818 1.00 77.94 103 SER A O 1
ATOM 766 N N . THR A 1 104 ? 18.609 20.666 -11.650 1.00 75.44 104 THR A N 1
ATOM 767 C CA . THR A 1 104 ? 19.439 21.866 -11.544 1.00 75.44 104 THR A CA 1
ATOM 768 C C . THR A 1 104 ? 18.560 23.067 -11.159 1.00 75.44 104 THR A C 1
ATOM 770 O O . THR A 1 104 ? 17.474 23.222 -11.713 1.00 75.44 104 THR A O 1
ATOM 773 N N . PRO A 1 105 ? 18.965 23.924 -10.198 1.00 70.88 105 PRO A N 1
ATOM 774 C CA . PRO A 1 105 ? 18.168 25.093 -9.796 1.00 70.88 105 PRO A CA 1
ATOM 775 C C . PRO A 1 105 ? 17.916 26.111 -10.910 1.00 70.88 105 PRO A C 1
ATOM 777 O O . PRO A 1 105 ? 16.865 26.736 -10.928 1.00 70.88 105 PRO A O 1
ATOM 780 N N . ASN A 1 106 ? 18.854 26.248 -11.850 1.00 75.19 106 ASN A N 1
ATOM 781 C CA . ASN A 1 106 ? 18.887 27.359 -12.804 1.00 75.19 106 ASN A CA 1
ATOM 782 C C . ASN A 1 106 ? 18.784 26.886 -14.265 1.00 75.19 106 ASN A C 1
ATOM 784 O O . ASN A 1 106 ? 19.485 27.396 -15.136 1.00 75.19 106 ASN A O 1
ATOM 788 N N . GLY A 1 107 ? 17.936 25.889 -14.531 1.00 72.69 107 GLY A N 1
ATOM 789 C CA . GLY A 1 107 ? 17.743 25.331 -15.874 1.00 72.69 107 GLY A CA 1
ATOM 790 C C . GLY A 1 107 ? 18.759 24.252 -16.260 1.00 72.69 107 GLY A C 1
ATOM 791 O O . GLY A 1 107 ? 19.686 23.934 -15.513 1.00 72.69 107 GLY A O 1
ATOM 792 N N . ILE A 1 108 ? 18.544 23.635 -17.420 1.00 75.56 108 ILE A N 1
ATOM 793 C CA . ILE A 1 108 ? 19.328 22.502 -17.932 1.00 75.56 108 ILE A CA 1
ATOM 794 C C . ILE A 1 108 ? 20.619 23.045 -18.559 1.00 75.56 108 ILE A C 1
ATOM 796 O O . ILE A 1 108 ? 20.567 23.824 -19.507 1.00 75.56 108 ILE A O 1
ATOM 800 N N . ALA A 1 109 ? 21.784 22.660 -18.030 1.00 77.38 109 ALA A N 1
ATOM 801 C CA . ALA A 1 109 ? 23.062 23.075 -18.604 1.00 77.38 109 ALA A CA 1
ATOM 802 C C . ALA A 1 109 ? 23.253 22.477 -20.009 1.00 77.38 109 ALA A C 1
ATOM 804 O O . ALA A 1 109 ? 22.855 21.342 -20.259 1.00 77.38 109 ALA A O 1
ATOM 805 N N . GLY A 1 110 ? 23.928 23.211 -20.904 1.00 77.12 110 GLY A N 1
ATOM 806 C CA . GLY A 1 110 ? 24.179 22.761 -22.282 1.00 77.12 110 GLY A CA 1
ATOM 807 C C . GLY A 1 110 ? 24.988 21.461 -22.387 1.00 77.12 110 GLY A C 1
ATOM 808 O O . GLY A 1 110 ? 24.922 20.788 -23.406 1.00 77.12 110 GLY A O 1
ATOM 809 N N . ASN A 1 111 ? 25.699 21.084 -21.319 1.00 76.06 111 ASN A N 1
ATOM 810 C CA . ASN A 1 111 ? 26.350 19.788 -21.168 1.00 76.06 111 ASN A CA 1
ATOM 811 C C . ASN A 1 111 ? 25.980 19.198 -19.802 1.00 76.06 111 ASN A C 1
ATOM 813 O O . ASN A 1 111 ? 26.333 19.762 -18.765 1.00 76.06 111 ASN A O 1
ATOM 817 N N . LEU A 1 112 ? 25.309 18.047 -19.798 1.00 75.12 112 LEU A N 1
ATOM 818 C CA . LEU A 1 112 ? 24.979 17.286 -18.593 1.00 75.12 112 LEU A CA 1
ATOM 819 C C . LEU A 1 112 ? 25.474 15.855 -18.759 1.00 75.12 112 LEU A C 1
ATOM 821 O O . LEU A 1 112 ? 24.992 15.109 -19.606 1.00 75.12 112 LEU A O 1
ATOM 825 N N . SER A 1 113 ? 26.447 15.475 -17.938 1.00 80.00 113 SER A N 1
ATOM 826 C CA . SER A 1 113 ? 26.919 14.099 -17.843 1.00 80.00 113 SER A CA 1
ATOM 827 C C . SER A 1 113 ? 26.948 13.686 -16.384 1.00 80.00 113 SER A C 1
ATOM 829 O O . SER A 1 113 ? 27.534 14.364 -15.538 1.00 80.00 113 SER A O 1
ATOM 831 N N . HIS A 1 114 ? 26.303 12.560 -16.094 1.00 82.94 114 HIS A N 1
ATOM 832 C CA . HIS A 1 114 ? 26.256 11.985 -14.762 1.00 82.94 114 HIS A CA 1
ATOM 833 C C . HIS A 1 114 ? 26.791 10.563 -14.812 1.00 82.94 114 HIS A C 1
ATOM 835 O O . HIS A 1 114 ? 26.253 9.697 -15.500 1.00 82.94 114 HIS A O 1
ATOM 841 N N . ARG A 1 115 ? 27.847 10.310 -14.039 1.00 85.94 115 ARG A N 1
ATOM 842 C CA . ARG A 1 115 ? 28.319 8.954 -13.781 1.00 85.94 115 ARG A CA 1
ATOM 843 C C . ARG A 1 115 ? 27.733 8.480 -12.461 1.00 85.94 115 ARG A C 1
ATOM 845 O O . ARG A 1 115 ? 28.051 9.024 -11.407 1.00 85.94 115 ARG A O 1
ATOM 852 N N . VAL A 1 116 ? 26.884 7.463 -12.535 1.00 89.88 116 VAL A N 1
ATOM 853 C CA . VAL A 1 116 ? 26.242 6.877 -11.358 1.00 89.88 116 VAL A CA 1
ATOM 854 C C . VAL A 1 116 ? 27.255 6.029 -10.596 1.00 89.88 116 VAL A C 1
ATOM 856 O O . VAL A 1 116 ? 27.770 5.042 -11.120 1.00 89.88 116 VAL A O 1
ATOM 859 N N . ASP A 1 117 ? 27.512 6.400 -9.347 1.00 89.69 117 ASP A N 1
ATOM 860 C CA . ASP A 1 117 ? 28.238 5.577 -8.385 1.00 89.69 117 ASP A CA 1
ATOM 861 C C . ASP A 1 117 ? 27.230 4.965 -7.412 1.00 89.69 117 ASP A C 1
ATOM 863 O O . ASP A 1 117 ? 26.714 5.637 -6.519 1.00 89.69 117 ASP A O 1
ATOM 867 N N . ARG A 1 118 ? 26.934 3.675 -7.601 1.00 92.31 118 ARG A N 1
ATOM 868 C CA . ARG A 1 118 ? 25.952 2.937 -6.796 1.00 92.31 118 ARG A CA 1
ATOM 869 C C . ARG A 1 118 ? 26.262 2.986 -5.300 1.00 92.31 118 ARG A C 1
ATOM 871 O O . ARG A 1 118 ? 25.330 2.984 -4.505 1.00 92.31 118 ARG A O 1
ATOM 878 N N . SER A 1 119 ? 27.541 3.034 -4.918 1.00 90.88 119 SER A N 1
ATOM 879 C CA . SER A 1 119 ? 27.946 3.065 -3.505 1.00 90.88 119 SER A CA 1
ATOM 880 C C . SER A 1 119 ? 27.517 4.349 -2.787 1.00 90.88 119 SER A C 1
ATOM 882 O O . SER A 1 119 ? 27.441 4.367 -1.563 1.00 90.88 119 SER A O 1
ATOM 884 N N . LYS A 1 120 ? 27.185 5.398 -3.551 1.00 89.50 120 LYS A N 1
ATOM 885 C CA . LYS A 1 120 ? 26.696 6.692 -3.061 1.00 89.50 120 LYS A CA 1
ATOM 886 C C . LYS A 1 120 ? 25.172 6.821 -3.104 1.00 89.50 120 LYS A C 1
ATOM 888 O O . LYS A 1 120 ? 24.650 7.889 -2.805 1.00 89.50 120 LYS A O 1
ATOM 893 N N . LEU A 1 121 ? 24.459 5.773 -3.516 1.00 92.38 121 LEU A N 1
ATOM 894 C CA . LEU A 1 121 ? 22.999 5.761 -3.568 1.00 92.38 121 LEU A CA 1
ATOM 895 C C . LEU A 1 121 ? 22.419 5.093 -2.324 1.00 92.38 121 LEU A C 1
ATOM 897 O O . LEU A 1 121 ? 23.004 4.161 -1.768 1.00 92.38 121 LEU A O 1
ATOM 901 N N . THR A 1 122 ? 21.223 5.515 -1.926 1.00 92.25 122 THR A N 1
ATOM 902 C CA . THR A 1 122 ? 20.476 4.824 -0.876 1.00 92.25 122 THR A CA 1
ATOM 903 C C . THR A 1 122 ? 19.893 3.538 -1.438 1.00 92.25 122 THR A C 1
ATOM 905 O O . THR A 1 122 ? 19.160 3.557 -2.426 1.00 92.25 122 THR A O 1
ATOM 908 N N . ARG A 1 123 ? 20.206 2.408 -0.804 1.00 94.00 123 ARG A N 1
ATOM 909 C CA . ARG A 1 123 ? 19.607 1.113 -1.133 1.00 94.00 123 ARG A CA 1
ATOM 910 C C . ARG A 1 123 ? 18.293 0.939 -0.375 1.00 94.00 123 ARG A C 1
ATOM 912 O O . ARG A 1 123 ? 18.272 1.045 0.849 1.00 94.00 123 ARG A O 1
ATOM 919 N N . VAL A 1 124 ? 17.237 0.596 -1.100 1.00 94.62 124 VAL A N 1
ATOM 920 C CA . VAL A 1 124 ? 15.924 0.224 -0.571 1.00 94.62 124 VAL A CA 1
ATOM 921 C C . VAL A 1 124 ? 15.582 -1.174 -1.070 1.00 94.62 124 VAL A C 1
ATOM 923 O O . VAL A 1 124 ? 15.488 -1.409 -2.274 1.00 94.62 124 VAL A O 1
ATOM 926 N N . ARG A 1 125 ? 15.399 -2.124 -0.153 1.00 95.88 125 ARG A N 1
ATOM 927 C CA . ARG A 1 125 ? 14.912 -3.464 -0.483 1.00 95.88 125 ARG A CA 1
ATOM 928 C C . ARG A 1 125 ? 13.399 -3.406 -0.660 1.00 95.88 125 ARG A C 1
ATOM 930 O O . ARG A 1 125 ? 12.679 -3.322 0.330 1.00 95.88 125 ARG A O 1
ATOM 937 N N . SER A 1 126 ? 12.931 -3.458 -1.902 1.00 95.25 126 SER A N 1
ATOM 938 C CA . SER A 1 126 ? 11.497 -3.424 -2.197 1.00 95.25 126 SER A CA 1
ATOM 939 C C . SER A 1 126 ? 10.962 -4.834 -2.410 1.00 95.25 126 SER A C 1
ATOM 941 O O . SER A 1 126 ? 11.516 -5.612 -3.191 1.00 95.25 126 SER A O 1
ATOM 943 N N . GLU A 1 127 ? 9.892 -5.168 -1.701 1.00 96.06 127 GLU A N 1
ATOM 944 C CA . GLU A 1 127 ? 9.168 -6.430 -1.809 1.00 96.06 127 GLU A CA 1
ATOM 945 C C . GLU A 1 127 ? 7.756 -6.115 -2.281 1.00 96.06 127 GLU A C 1
ATOM 947 O O . GLU A 1 127 ? 7.014 -5.397 -1.621 1.00 96.06 127 GLU A O 1
ATOM 952 N N . TYR A 1 128 ? 7.383 -6.641 -3.439 1.00 96.31 128 TYR A N 1
ATOM 953 C CA . TYR A 1 128 ? 6.054 -6.479 -3.994 1.00 96.31 128 TYR A CA 1
ATOM 954 C C . TYR A 1 128 ? 5.317 -7.805 -3.938 1.00 96.31 128 TYR A C 1
ATOM 956 O O . TYR A 1 128 ? 5.555 -8.713 -4.747 1.00 96.31 128 TYR A O 1
ATOM 964 N N . HIS A 1 129 ? 4.441 -7.914 -2.948 1.00 97.31 129 HIS A N 1
ATOM 965 C CA . HIS A 1 129 ? 3.735 -9.145 -2.673 1.00 97.31 129 HIS A CA 1
ATOM 966 C C . HIS A 1 129 ? 2.554 -9.319 -3.623 1.00 97.31 129 HIS A C 1
ATOM 968 O O . HIS A 1 129 ? 1.918 -8.362 -4.066 1.00 97.31 129 HIS A O 1
ATOM 974 N N . ALA A 1 130 ? 2.256 -10.573 -3.929 1.00 96.62 130 ALA A N 1
ATOM 975 C CA . ALA A 1 130 ? 1.073 -10.965 -4.671 1.00 96.62 130 ALA A CA 1
ATOM 976 C C . ALA A 1 130 ? 0.720 -12.391 -4.269 1.00 96.62 130 ALA A C 1
ATOM 978 O O . ALA A 1 130 ? 1.498 -13.318 -4.488 1.00 96.62 130 ALA A O 1
ATOM 979 N N . ASP A 1 131 ? -0.468 -12.578 -3.705 1.00 95.38 131 ASP A N 1
ATOM 980 C CA . ASP A 1 131 ? -0.946 -13.909 -3.356 1.00 95.38 131 ASP A CA 1
ATOM 981 C C . ASP A 1 131 ? -1.412 -14.686 -4.592 1.00 95.38 131 ASP A C 1
ATOM 983 O O . ASP A 1 131 ? -1.636 -15.881 -4.498 1.00 95.38 131 ASP A O 1
ATOM 987 N N . ILE A 1 132 ? -1.523 -14.063 -5.766 1.00 95.81 132 ILE A N 1
ATOM 988 C CA . ILE A 1 132 ? -1.702 -14.740 -7.056 1.00 95.81 132 ILE A CA 1
ATOM 989 C C . ILE A 1 132 ? -0.421 -14.559 -7.876 1.00 95.81 132 ILE A C 1
ATOM 991 O O . ILE A 1 132 ? 0.024 -13.438 -8.116 1.00 95.81 132 ILE A O 1
ATOM 995 N N . ALA A 1 133 ? 0.178 -15.666 -8.318 1.00 92.69 133 ALA A N 1
ATOM 996 C CA . ALA A 1 133 ? 1.391 -15.628 -9.127 1.00 92.69 133 ALA A CA 1
ATOM 997 C C . ALA A 1 133 ? 1.113 -15.147 -10.560 1.00 92.69 133 ALA A C 1
ATOM 999 O O . ALA A 1 133 ? 0.056 -15.417 -11.128 1.00 92.69 133 ALA A O 1
ATOM 1000 N N . GLY A 1 134 ? 2.096 -14.481 -11.169 1.00 90.56 134 GLY A N 1
ATOM 1001 C CA . GLY A 1 134 ? 2.054 -14.082 -12.579 1.00 90.56 134 GLY A CA 1
ATOM 1002 C C . GLY A 1 134 ? 1.343 -12.755 -12.848 1.00 90.56 134 GLY A C 1
ATOM 1003 O O . GLY A 1 134 ? 1.294 -12.332 -14.007 1.00 90.56 134 GLY A O 1
ATOM 1004 N N . LEU A 1 135 ? 0.848 -12.077 -11.805 1.00 95.06 135 LEU A N 1
ATOM 1005 C CA . LEU A 1 135 ? 0.290 -10.734 -11.932 1.00 95.06 135 LEU A CA 1
ATOM 1006 C C . LEU A 1 135 ? 1.330 -9.776 -12.519 1.00 95.06 135 LEU A C 1
ATOM 1008 O O . LEU A 1 135 ? 2.526 -9.830 -12.210 1.00 95.06 135 LEU A O 1
ATOM 1012 N N . SER A 1 136 ? 0.859 -8.893 -13.390 1.00 93.81 136 SER A N 1
ATOM 1013 C CA . SER A 1 136 ? 1.664 -7.786 -13.876 1.00 93.81 136 SER A CA 1
ATOM 1014 C C . SER A 1 136 ? 1.791 -6.770 -12.760 1.00 93.81 136 SER A C 1
ATOM 1016 O O . SER A 1 136 ? 0.804 -6.375 -12.141 1.00 93.81 136 SER A O 1
ATOM 1018 N N . LEU A 1 137 ? 3.019 -6.344 -12.520 1.00 93.31 137 LEU A N 1
ATOM 1019 C CA . LEU A 1 137 ? 3.308 -5.280 -11.594 1.00 93.31 137 LEU A CA 1
ATOM 1020 C C . LEU A 1 137 ? 3.875 -4.103 -12.358 1.00 93.31 137 LEU A C 1
ATOM 1022 O O . LEU A 1 137 ? 4.711 -4.258 -13.243 1.00 93.31 137 LEU A O 1
ATOM 1026 N N . TRP A 1 138 ? 3.418 -2.920 -12.005 1.00 91.06 138 TRP A N 1
ATOM 1027 C CA . TRP A 1 138 ? 3.980 -1.683 -12.488 1.00 91.06 138 TRP A CA 1
ATOM 1028 C C . TRP A 1 138 ? 4.353 -0.823 -11.286 1.00 91.06 138 TRP A C 1
ATOM 1030 O O . TRP A 1 138 ? 3.589 -0.721 -10.330 1.00 91.06 138 TRP A O 1
ATOM 1040 N N . ARG A 1 139 ? 5.543 -0.223 -11.307 1.00 92.81 139 ARG A N 1
ATOM 1041 C CA . ARG A 1 139 ? 5.979 0.683 -10.246 1.00 92.81 139 ARG A CA 1
ATOM 1042 C C . ARG A 1 139 ? 6.664 1.924 -10.786 1.00 92.81 139 ARG A C 1
ATOM 1044 O O . ARG A 1 139 ? 7.258 1.898 -11.868 1.00 92.81 139 ARG A O 1
ATOM 1051 N N . ALA A 1 140 ? 6.611 2.993 -10.004 1.00 92.19 140 ALA A N 1
ATOM 1052 C CA . ALA A 1 140 ? 7.260 4.259 -10.312 1.00 92.19 140 ALA A CA 1
ATOM 1053 C C . ALA A 1 140 ? 7.800 4.931 -9.046 1.00 92.19 140 ALA A C 1
ATOM 1055 O O . ALA A 1 140 ? 7.206 4.838 -7.972 1.00 92.19 140 ALA A O 1
ATOM 1056 N N . TRP A 1 141 ? 8.919 5.633 -9.206 1.00 91.62 141 TRP A N 1
ATOM 1057 C CA . TRP A 1 141 ? 9.431 6.594 -8.235 1.00 91.62 141 TRP A CA 1
ATOM 1058 C C . TRP A 1 141 ? 9.372 7.971 -8.860 1.00 91.62 141 TRP A C 1
ATOM 1060 O O . TRP A 1 141 ? 9.871 8.183 -9.963 1.00 91.62 141 TRP A O 1
ATOM 1070 N N . VAL A 1 142 ? 8.765 8.899 -8.141 1.00 89.00 142 VAL A N 1
ATOM 1071 C CA . VAL A 1 142 ? 8.554 10.262 -8.599 1.00 89.00 142 VAL A CA 1
ATOM 1072 C C . VAL A 1 142 ? 9.212 11.182 -7.595 1.00 89.00 142 VAL A C 1
ATOM 1074 O O . VAL A 1 142 ? 8.804 11.220 -6.438 1.00 89.00 142 VAL A O 1
ATOM 1077 N N . GLY A 1 143 ? 10.243 11.894 -8.032 1.00 87.06 143 GLY A N 1
ATOM 1078 C CA . GLY A 1 143 ? 10.927 12.885 -7.217 1.00 87.06 143 GLY A CA 1
ATOM 1079 C C . GLY A 1 143 ? 10.536 14.289 -7.651 1.00 87.06 143 GLY A C 1
ATOM 1080 O O . GLY A 1 143 ? 10.707 14.627 -8.820 1.00 87.06 143 GLY A O 1
ATOM 1081 N N . PHE A 1 144 ? 10.052 15.104 -6.717 1.00 86.06 144 PHE A N 1
ATOM 1082 C CA . PHE A 1 144 ? 9.919 16.549 -6.905 1.00 86.06 144 PHE A CA 1
ATOM 1083 C C . PHE A 1 144 ? 10.805 17.278 -5.912 1.00 86.06 144 PHE A C 1
ATOM 1085 O O . PHE A 1 144 ? 10.805 16.953 -4.725 1.00 86.06 144 PHE A O 1
ATOM 1092 N N . ARG A 1 145 ? 11.537 18.291 -6.369 1.00 85.75 145 ARG A N 1
ATOM 1093 C CA . ARG A 1 145 ? 12.211 19.207 -5.449 1.00 85.75 145 ARG A CA 1
ATOM 1094 C C . ARG A 1 145 ? 11.204 19.883 -4.523 1.00 85.75 145 ARG A C 1
ATOM 1096 O O . ARG A 1 145 ? 10.084 20.180 -4.925 1.00 85.75 145 ARG A O 1
ATOM 1103 N N . LYS A 1 146 ? 11.629 20.151 -3.292 1.00 85.38 146 LYS A N 1
ATOM 1104 C CA . LYS A 1 146 ? 10.797 20.815 -2.278 1.00 85.38 146 LYS A CA 1
ATOM 1105 C C . LYS A 1 146 ? 10.561 22.304 -2.548 1.00 85.38 146 LYS A C 1
ATOM 1107 O O . LYS A 1 146 ? 9.599 22.855 -2.031 1.00 85.38 146 LYS A O 1
ATOM 1112 N N . ASP A 1 147 ? 11.434 22.946 -3.317 1.00 83.69 147 ASP A N 1
ATOM 1113 C CA . ASP A 1 147 ? 11.484 24.402 -3.490 1.00 83.69 147 ASP A CA 1
ATOM 1114 C C . ASP A 1 147 ? 11.017 24.898 -4.866 1.00 83.69 147 ASP A C 1
ATOM 1116 O O . ASP A 1 147 ? 10.944 26.104 -5.087 1.00 83.69 147 ASP A O 1
ATOM 1120 N N . VAL A 1 148 ? 10.685 23.996 -5.793 1.00 80.25 148 VAL A N 1
ATOM 1121 C CA . VAL A 1 148 ? 10.171 24.352 -7.121 1.00 80.25 148 VAL A CA 1
ATOM 1122 C C . VAL A 1 148 ? 9.053 23.405 -7.544 1.00 80.25 148 VAL A C 1
ATOM 1124 O O . VAL A 1 148 ? 9.089 22.209 -7.255 1.00 80.25 148 VAL A O 1
ATOM 1127 N N . GLY A 1 149 ? 8.066 23.936 -8.267 1.00 73.00 149 GLY A N 1
ATOM 1128 C CA . GLY A 1 149 ? 7.075 23.111 -8.954 1.00 73.00 149 GLY A CA 1
ATOM 1129 C C . GLY A 1 149 ? 7.723 22.276 -10.061 1.00 73.00 149 GLY A C 1
ATOM 1130 O O . GLY A 1 149 ? 8.753 22.653 -10.620 1.00 73.00 149 GLY A O 1
ATOM 1131 N N . GLY A 1 150 ? 7.116 21.139 -10.396 1.00 73.19 150 GLY A N 1
ATOM 1132 C CA . GLY A 1 150 ? 7.620 20.259 -11.446 1.00 73.19 150 GLY A CA 1
ATOM 1133 C C . GLY A 1 150 ? 6.503 19.539 -12.188 1.00 73.19 150 GLY A C 1
ATOM 1134 O O . GLY A 1 150 ? 5.410 19.347 -11.660 1.00 73.19 150 GLY A O 1
ATOM 1135 N N . MET A 1 151 ? 6.803 19.125 -13.416 1.00 68.75 151 MET A N 1
ATOM 1136 C CA . MET A 1 151 ? 5.973 18.204 -14.187 1.00 68.75 151 MET A CA 1
ATOM 1137 C C . MET A 1 151 ? 6.604 16.813 -14.152 1.00 68.75 151 MET A C 1
ATOM 1139 O O . MET A 1 151 ? 7.825 16.673 -14.114 1.00 68.75 151 MET A O 1
ATOM 1143 N N . MET A 1 152 ? 5.763 15.785 -14.173 1.00 69.88 152 MET A N 1
ATOM 1144 C CA . MET A 1 152 ? 6.190 14.395 -14.157 1.00 69.88 152 MET A CA 1
ATOM 1145 C C . MET A 1 152 ? 5.922 13.728 -15.503 1.00 69.88 152 MET A C 1
ATOM 1147 O O . MET A 1 152 ? 4.786 13.700 -15.971 1.00 69.88 152 MET A O 1
ATOM 1151 N N . THR A 1 153 ? 6.949 13.072 -16.036 1.00 67.38 153 THR A N 1
ATOM 1152 C CA . THR A 1 153 ? 6.791 11.982 -17.003 1.00 67.38 153 THR A CA 1
ATOM 1153 C C . THR A 1 153 ? 6.957 10.677 -16.237 1.00 67.38 153 THR A C 1
ATOM 1155 O O . THR A 1 153 ? 8.026 10.436 -15.690 1.00 67.38 153 THR A O 1
ATOM 1158 N N . MET A 1 154 ? 5.901 9.864 -16.149 1.00 71.38 154 MET A N 1
ATOM 1159 C CA . MET A 1 154 ? 5.838 8.654 -15.315 1.00 71.38 154 MET A CA 1
ATOM 1160 C C . MET A 1 154 ? 6.930 7.628 -15.694 1.00 71.38 154 MET A C 1
ATOM 1162 O O . MET A 1 154 ? 6.767 6.931 -16.703 1.00 71.38 154 MET A O 1
ATOM 1166 N N . PRO A 1 155 ? 8.013 7.462 -14.905 1.00 71.56 155 PRO A N 1
ATOM 1167 C CA . PRO A 1 155 ? 9.049 6.485 -15.212 1.00 71.56 155 PRO A CA 1
ATOM 1168 C C . PRO A 1 155 ? 8.589 5.117 -14.701 1.00 71.56 155 PRO A C 1
ATOM 1170 O O . PRO A 1 155 ? 8.653 4.802 -13.512 1.00 71.56 155 PRO A O 1
ATOM 1173 N N . ALA A 1 156 ? 8.040 4.326 -15.614 1.00 78.75 156 ALA A N 1
ATOM 1174 C CA . ALA A 1 156 ? 7.393 3.060 -15.324 1.00 78.75 156 ALA A CA 1
ATOM 1175 C C . ALA A 1 156 ? 8.347 1.871 -15.474 1.00 78.75 156 ALA A C 1
ATOM 1177 O O . ALA A 1 156 ? 8.860 1.634 -16.566 1.00 78.75 156 ALA A O 1
ATOM 1178 N N . VAL A 1 157 ? 8.512 1.068 -14.419 1.00 86.94 157 VAL A N 1
ATOM 1179 C CA . VAL A 1 157 ? 9.141 -0.260 -14.523 1.00 86.94 157 VAL A CA 1
ATOM 1180 C C . VAL A 1 157 ? 8.066 -1.325 -14.384 1.00 86.94 157 VAL A C 1
ATOM 1182 O O . VAL A 1 157 ? 7.317 -1.333 -13.406 1.00 86.94 157 VAL A O 1
ATOM 1185 N N . TYR A 1 158 ? 7.993 -2.211 -15.374 1.00 88.25 158 TYR A N 1
ATOM 1186 C CA . TYR A 1 158 ? 7.097 -3.360 -15.366 1.00 88.25 158 TYR A CA 1
ATOM 1187 C C . TYR A 1 158 ? 7.834 -4.591 -14.851 1.00 88.25 158 TYR A C 1
ATOM 1189 O O . TYR A 1 158 ? 8.959 -4.871 -15.260 1.00 88.25 158 TYR A O 1
ATOM 1197 N N . LEU A 1 159 ? 7.179 -5.313 -13.953 1.00 91.75 159 LEU A N 1
ATOM 1198 C CA . LEU A 1 159 ? 7.671 -6.491 -13.259 1.00 91.75 159 LEU A CA 1
ATOM 1199 C C . LEU A 1 159 ? 6.593 -7.585 -13.298 1.00 91.75 159 LEU A C 1
ATOM 1201 O O . LEU A 1 159 ? 5.428 -7.343 -13.631 1.00 91.75 159 LEU A O 1
ATOM 1205 N N . LYS A 1 160 ? 6.970 -8.808 -12.940 1.00 92.69 160 LYS A N 1
ATOM 1206 C CA . LYS A 1 160 ? 6.053 -9.925 -12.700 1.00 92.69 160 LYS A CA 1
ATOM 1207 C C . LYS A 1 160 ? 6.057 -10.275 -11.224 1.00 92.69 160 LYS A C 1
ATOM 1209 O O . LYS A 1 160 ? 7.097 -10.656 -10.689 1.00 92.69 160 LYS A O 1
ATOM 1214 N N . GLY A 1 161 ? 4.897 -10.106 -10.593 1.00 92.25 161 GLY A N 1
ATOM 1215 C CA . GLY A 1 161 ? 4.676 -10.381 -9.183 1.00 92.25 161 GLY A CA 1
ATOM 1216 C C . GLY A 1 161 ? 4.391 -11.866 -8.909 1.00 92.25 161 GLY A C 1
ATOM 1217 O O . GLY A 1 161 ? 3.875 -12.574 -9.782 1.00 92.25 161 GLY A O 1
ATOM 1218 N N . PRO A 1 162 ? 4.684 -12.342 -7.691 1.00 95.50 162 PRO A N 1
ATOM 1219 C CA . PRO A 1 162 ? 5.378 -11.618 -6.622 1.00 95.50 162 PRO A CA 1
ATOM 1220 C C . PRO 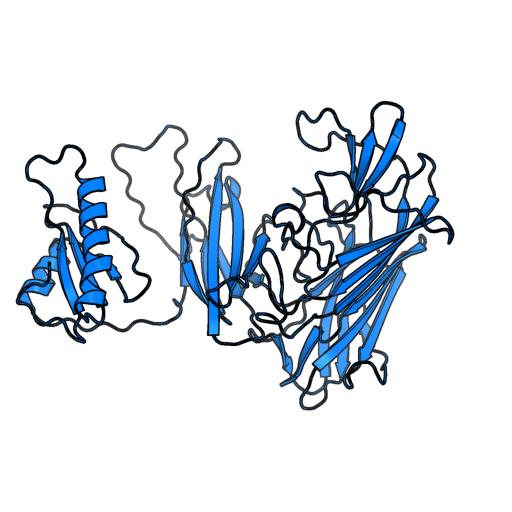A 1 162 ? 6.887 -11.467 -6.891 1.00 95.50 162 PRO A C 1
ATOM 1222 O O . PRO A 1 162 ? 7.501 -12.331 -7.517 1.00 95.50 162 PRO A O 1
ATOM 1225 N N . VAL A 1 163 ? 7.501 -10.373 -6.429 1.00 95.31 163 VAL A N 1
ATOM 1226 C CA . VAL A 1 163 ? 8.923 -10.071 -6.694 1.00 95.31 163 VAL A CA 1
ATOM 1227 C C . VAL A 1 163 ? 9.563 -9.271 -5.566 1.00 95.31 163 VAL A C 1
ATOM 1229 O O . VAL A 1 163 ? 8.913 -8.455 -4.924 1.00 95.31 163 VAL A O 1
ATOM 1232 N N . ALA A 1 164 ? 10.864 -9.468 -5.359 1.00 94.88 164 ALA A N 1
ATOM 1233 C CA . ALA A 1 164 ? 11.673 -8.638 -4.480 1.00 94.88 164 ALA A CA 1
ATOM 1234 C C . ALA A 1 164 ? 12.962 -8.212 -5.191 1.00 94.88 164 ALA A C 1
ATOM 1236 O O . ALA A 1 164 ? 13.652 -9.053 -5.772 1.00 94.88 164 ALA A O 1
ATOM 1237 N N . LEU A 1 165 ? 13.304 -6.927 -5.123 1.00 95.38 165 LEU A N 1
ATOM 1238 C CA . LEU A 1 165 ? 14.478 -6.357 -5.784 1.00 95.38 165 LEU A CA 1
ATOM 1239 C C . LEU A 1 165 ? 15.133 -5.264 -4.939 1.00 95.38 165 LEU A C 1
ATOM 1241 O O . LEU A 1 165 ? 14.530 -4.712 -4.019 1.00 95.38 165 LEU A O 1
ATOM 1245 N N . ASP A 1 166 ? 16.393 -4.974 -5.248 1.00 96.19 166 ASP A N 1
ATOM 1246 C CA . ASP A 1 166 ? 17.069 -3.805 -4.698 1.00 96.19 166 ASP A CA 1
ATOM 1247 C C . ASP A 1 166 ? 16.804 -2.573 -5.557 1.00 96.19 166 ASP A C 1
ATOM 1249 O O . ASP A 1 166 ? 16.902 -2.598 -6.784 1.00 96.19 166 ASP A O 1
ATOM 1253 N N . GLU A 1 167 ? 16.506 -1.465 -4.902 1.00 94.69 167 GLU A N 1
ATOM 1254 C CA . GLU A 1 167 ? 16.266 -0.190 -5.553 1.00 94.69 167 GLU A CA 1
ATOM 1255 C C . GLU A 1 167 ? 17.279 0.826 -5.046 1.00 94.69 167 GLU A C 1
ATOM 1257 O O . GLU A 1 167 ? 17.419 1.035 -3.844 1.00 94.69 167 GLU A O 1
ATOM 1262 N N . TYR A 1 168 ? 18.019 1.439 -5.962 1.00 94.06 168 TYR A N 1
ATOM 1263 C CA . TYR A 1 168 ? 19.046 2.418 -5.637 1.00 94.06 168 TYR A CA 1
ATOM 1264 C C . TYR A 1 168 ? 18.537 3.815 -5.962 1.00 94.06 168 TYR A C 1
ATOM 1266 O O . TYR A 1 168 ? 18.324 4.143 -7.130 1.00 94.06 168 TYR A O 1
ATOM 1274 N N . VAL A 1 169 ? 18.337 4.626 -4.930 1.00 92.19 169 VAL A N 1
ATOM 1275 C CA . VAL A 1 169 ? 17.685 5.937 -4.999 1.00 92.19 169 VAL A CA 1
ATOM 1276 C C . VAL A 1 169 ? 18.715 7.040 -4.763 1.00 92.19 169 VAL A C 1
ATOM 1278 O O . VAL A 1 169 ? 19.554 6.925 -3.868 1.00 92.19 169 VAL A O 1
ATOM 1281 N N . GLY A 1 170 ? 18.672 8.106 -5.562 1.00 89.56 170 GLY A N 1
ATOM 1282 C CA . GLY A 1 170 ? 19.545 9.272 -5.393 1.00 89.56 170 GLY A CA 1
ATOM 1283 C C . GLY A 1 170 ? 19.819 9.982 -6.714 1.00 89.56 170 GLY A C 1
ATOM 1284 O O . GLY A 1 170 ? 18.912 10.160 -7.517 1.00 89.56 170 GLY A O 1
ATOM 1285 N N . GLY A 1 171 ? 21.065 10.391 -6.953 1.00 80.44 171 GLY A N 1
ATOM 1286 C CA . GLY A 1 171 ? 21.485 11.027 -8.208 1.00 80.44 171 GLY A CA 1
ATOM 1287 C C . GLY A 1 171 ? 22.326 12.272 -7.958 1.00 80.44 171 GLY A C 1
ATOM 1288 O O . GLY A 1 171 ? 23.526 12.257 -8.227 1.00 80.44 171 GLY A O 1
ATOM 1289 N N . SER A 1 172 ? 21.728 13.327 -7.404 1.00 71.69 172 SER A N 1
ATOM 1290 C CA . SER A 1 172 ? 22.454 14.497 -6.891 1.00 71.69 172 SER A CA 1
ATOM 1291 C C . SER A 1 172 ? 22.826 14.329 -5.406 1.00 71.69 172 SER A C 1
ATOM 1293 O O . SER A 1 172 ? 22.171 13.546 -4.713 1.00 71.69 172 SER A O 1
ATOM 1295 N N . PRO A 1 173 ? 23.841 15.059 -4.892 1.00 67.12 173 PRO A N 1
ATOM 1296 C CA . PRO A 1 173 ? 24.161 15.081 -3.457 1.00 67.12 173 PRO A CA 1
ATOM 1297 C C . PRO A 1 173 ? 22.940 15.373 -2.572 1.00 67.12 173 PRO A C 1
ATOM 1299 O O . PRO A 1 173 ? 22.793 14.795 -1.504 1.00 67.12 173 PRO A O 1
ATOM 1302 N N . ASP A 1 174 ? 22.017 16.180 -3.092 1.00 70.81 174 ASP A N 1
ATOM 1303 C CA . ASP A 1 174 ? 20.832 16.654 -2.384 1.00 70.81 174 ASP A CA 1
ATOM 1304 C C . ASP A 1 174 ? 19.578 15.799 -2.647 1.00 70.81 174 ASP A C 1
ATOM 1306 O O . ASP A 1 174 ? 18.514 16.072 -2.093 1.00 70.81 174 ASP A O 1
ATOM 1310 N N . ALA A 1 175 ? 19.648 14.782 -3.519 1.00 77.50 175 ALA A N 1
ATOM 1311 C CA . ALA A 1 175 ? 18.465 14.068 -4.015 1.00 77.50 175 ALA A CA 1
ATOM 1312 C C . ALA A 1 175 ? 17.706 13.298 -2.927 1.00 77.50 175 ALA A C 1
ATOM 1314 O O . ALA A 1 175 ? 16.523 13.026 -3.084 1.00 77.50 175 ALA A O 1
ATOM 1315 N N . VAL A 1 176 ? 18.361 12.912 -1.836 1.00 78.12 176 VAL A N 1
ATOM 1316 C CA . VAL A 1 176 ? 17.695 12.210 -0.728 1.00 78.12 176 VAL A CA 1
ATOM 1317 C C . VAL A 1 176 ? 17.037 13.205 0.233 1.00 78.12 176 VAL A C 1
ATOM 1319 O O . VAL A 1 176 ? 15.964 12.930 0.762 1.00 78.12 176 VAL A O 1
ATOM 1322 N N . GLU A 1 177 ? 17.642 14.378 0.425 1.00 80.75 177 GLU A N 1
ATOM 1323 C CA . GLU A 1 177 ? 17.222 15.353 1.437 1.00 80.75 177 GLU A CA 1
ATOM 1324 C C . GLU A 1 177 ? 16.239 16.397 0.893 1.00 80.75 177 GLU A C 1
ATOM 1326 O O . GLU A 1 177 ? 15.264 16.746 1.564 1.00 80.75 177 GLU A O 1
ATOM 1331 N N . ASN A 1 178 ? 16.444 16.867 -0.338 1.00 84.81 178 ASN A N 1
ATOM 1332 C CA . ASN A 1 178 ? 15.727 18.008 -0.923 1.00 84.81 178 ASN A CA 1
ATOM 1333 C C . ASN A 1 178 ? 14.651 17.613 -1.941 1.00 84.81 178 ASN A C 1
ATOM 1335 O O . ASN A 1 178 ? 14.012 18.480 -2.543 1.00 84.81 178 ASN A O 1
ATOM 1339 N N . VAL A 1 179 ? 14.416 16.312 -2.115 1.00 86.88 179 VAL A N 1
ATOM 1340 C CA . VAL A 1 179 ? 13.392 15.771 -3.013 1.00 86.88 179 VAL A CA 1
ATOM 1341 C C . VAL A 1 179 ? 12.321 15.059 -2.196 1.00 86.88 179 VAL A C 1
ATOM 1343 O O . VAL A 1 179 ? 12.608 14.201 -1.363 1.00 86.88 179 VAL A O 1
ATOM 1346 N N . ASN A 1 180 ? 11.067 15.404 -2.459 1.00 87.31 180 ASN A N 1
ATOM 1347 C CA . ASN A 1 180 ? 9.913 14.640 -2.023 1.00 87.31 180 ASN A CA 1
ATOM 1348 C C . ASN A 1 180 ? 9.713 13.469 -2.984 1.00 87.31 180 ASN A C 1
ATOM 1350 O O . ASN A 1 180 ? 9.386 13.664 -4.157 1.00 87.31 180 ASN A O 1
ATOM 1354 N N . TRP A 1 181 ? 9.906 12.256 -2.475 1.00 89.31 181 TRP A N 1
ATOM 1355 C CA . TRP A 1 181 ? 9.729 11.030 -3.239 1.00 89.31 181 TRP A CA 1
ATOM 1356 C C . TRP A 1 181 ? 8.331 10.455 -3.023 1.00 89.31 181 TRP A C 1
ATOM 1358 O O . TRP A 1 181 ? 7.965 10.075 -1.913 1.00 89.31 181 TRP A O 1
ATOM 1368 N N . THR A 1 182 ? 7.561 10.355 -4.102 1.00 90.69 182 THR A N 1
ATOM 1369 C CA . THR A 1 182 ? 6.331 9.564 -4.155 1.00 90.69 182 THR A CA 1
ATOM 1370 C C . THR A 1 182 ? 6.631 8.245 -4.843 1.00 90.69 182 THR A C 1
ATOM 1372 O O . THR A 1 182 ? 7.078 8.208 -5.990 1.00 90.69 182 THR A O 1
ATOM 1375 N N . ARG A 1 183 ? 6.371 7.150 -4.142 1.00 93.06 183 ARG A N 1
ATOM 1376 C CA . ARG A 1 183 ? 6.462 5.792 -4.672 1.00 93.06 183 ARG A CA 1
ATOM 1377 C C . ARG A 1 183 ? 5.077 5.318 -5.061 1.00 93.06 183 ARG A C 1
ATOM 1379 O O . ARG A 1 183 ? 4.112 5.601 -4.355 1.00 93.06 183 ARG A O 1
ATOM 1386 N N . ILE A 1 184 ? 4.993 4.612 -6.177 1.00 94.31 184 ILE A N 1
ATOM 1387 C CA . ILE A 1 184 ? 3.744 4.092 -6.726 1.00 94.31 184 ILE A CA 1
ATOM 1388 C C . ILE A 1 184 ? 3.949 2.613 -7.007 1.00 94.31 184 ILE A C 1
ATOM 1390 O O . ILE A 1 184 ? 4.879 2.251 -7.732 1.00 94.31 184 ILE A O 1
ATOM 1394 N N . GLY A 1 185 ? 3.084 1.777 -6.448 1.00 94.88 185 GLY A N 1
ATOM 1395 C CA . GLY A 1 185 ? 3.013 0.352 -6.738 1.00 94.88 185 GLY A CA 1
ATOM 1396 C C . GLY A 1 185 ? 1.656 0.014 -7.333 1.00 94.88 185 GLY A C 1
ATOM 1397 O O . GLY A 1 185 ? 0.627 0.455 -6.821 1.00 94.88 185 GLY A O 1
ATOM 1398 N N . VAL A 1 186 ? 1.647 -0.784 -8.396 1.00 94.44 186 VAL A N 1
ATOM 1399 C CA . VAL A 1 186 ? 0.428 -1.270 -9.040 1.00 94.44 186 VAL A CA 1
ATOM 1400 C C . VAL A 1 186 ? 0.520 -2.757 -9.295 1.00 94.44 186 VAL A C 1
ATOM 1402 O O . VAL A 1 186 ? 1.440 -3.198 -9.974 1.00 94.44 186 VAL A O 1
ATOM 1405 N N . ILE A 1 187 ? -0.458 -3.522 -8.820 1.00 95.12 187 ILE A N 1
ATOM 1406 C CA . ILE A 1 187 ? -0.651 -4.922 -9.221 1.00 95.12 187 ILE A CA 1
ATOM 1407 C C . ILE A 1 187 ? -1.895 -5.044 -10.089 1.00 95.12 187 ILE A C 1
ATOM 1409 O O . ILE A 1 187 ? -2.923 -4.438 -9.790 1.00 95.12 187 ILE A O 1
ATOM 1413 N N . SER A 1 188 ? -1.801 -5.809 -11.174 1.00 94.56 188 SER A N 1
ATOM 1414 C CA . SER A 1 188 ? -2.870 -5.983 -12.156 1.00 94.56 188 SER A CA 1
ATOM 1415 C C . SER A 1 188 ? -2.816 -7.360 -12.815 1.00 94.56 188 SER A C 1
ATOM 1417 O O . SER A 1 188 ? -1.756 -7.969 -12.956 1.00 94.56 188 SER A O 1
ATOM 1419 N N . ASP A 1 189 ? -3.962 -7.837 -13.290 1.00 94.06 189 ASP A N 1
ATOM 1420 C CA . ASP A 1 189 ? -4.049 -8.999 -14.179 1.00 94.06 189 ASP A CA 1
ATOM 1421 C C . ASP A 1 189 ? -3.711 -8.672 -15.649 1.00 94.06 189 ASP A C 1
ATOM 1423 O O . ASP A 1 189 ? -3.782 -9.546 -16.509 1.00 94.06 189 ASP A O 1
ATOM 1427 N N . GLY A 1 190 ? -3.320 -7.427 -15.952 1.00 87.56 190 GLY A N 1
ATOM 1428 C CA . GLY A 1 190 ? -3.087 -6.941 -17.316 1.00 87.56 190 GLY A CA 1
ATOM 1429 C C . GLY A 1 190 ? -4.365 -6.528 -18.051 1.00 87.56 190 GLY A C 1
ATOM 1430 O O . GLY A 1 190 ? -4.310 -6.227 -19.242 1.00 87.56 190 GLY A O 1
ATOM 1431 N N . ASN A 1 191 ? -5.504 -6.515 -17.360 1.00 86.31 191 ASN A N 1
ATOM 1432 C CA . ASN A 1 191 ? -6.800 -6.109 -17.880 1.00 86.31 191 ASN A CA 1
ATOM 1433 C C . ASN A 1 191 ? -7.427 -5.077 -16.921 1.00 86.31 191 ASN A C 1
ATOM 1435 O O . ASN A 1 191 ? -6.744 -4.204 -16.392 1.00 86.31 191 ASN A O 1
ATOM 1439 N N . ARG A 1 192 ? -8.743 -5.144 -16.703 1.00 90.19 192 ARG A N 1
ATOM 1440 C CA . ARG A 1 192 ? -9.484 -4.180 -15.887 1.00 90.19 192 ARG A CA 1
ATOM 1441 C C . ARG A 1 192 ? -9.196 -4.248 -14.387 1.00 90.19 192 ARG A C 1
ATOM 1443 O O . ARG A 1 192 ? -9.610 -3.339 -13.681 1.00 90.19 192 ARG A O 1
ATOM 1450 N N . ASN A 1 193 ? -8.598 -5.322 -13.869 1.00 94.56 193 ASN A N 1
ATOM 1451 C CA . ASN A 1 193 ? -8.403 -5.456 -12.428 1.00 94.56 193 ASN A CA 1
ATOM 1452 C C . ASN A 1 193 ? -7.033 -4.889 -12.060 1.00 94.56 193 ASN A C 1
ATOM 1454 O O . ASN A 1 193 ? -6.004 -5.376 -12.532 1.00 94.56 193 ASN A O 1
ATOM 1458 N N . GLN A 1 194 ? -7.017 -3.865 -11.208 1.00 93.75 194 GLN A N 1
ATOM 1459 C CA . GLN A 1 194 ? -5.779 -3.271 -10.717 1.00 93.75 194 GLN A CA 1
ATOM 1460 C C . GLN A 1 194 ? -5.9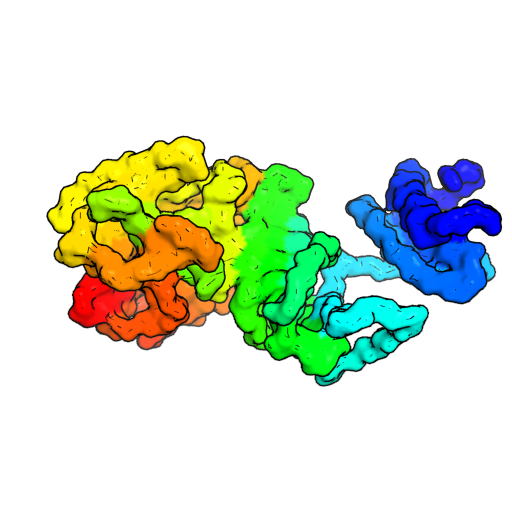47 -2.646 -9.332 1.00 93.75 194 GLN A C 1
ATOM 1462 O O . GLN A 1 194 ? -7.000 -2.092 -9.018 1.00 93.75 194 GLN A O 1
ATOM 1467 N N . ILE A 1 195 ? -4.882 -2.681 -8.537 1.00 93.38 195 ILE A N 1
ATOM 1468 C CA . ILE A 1 195 ? -4.747 -1.917 -7.293 1.00 93.38 195 ILE A CA 1
ATOM 1469 C C . ILE A 1 195 ? -3.578 -0.972 -7.474 1.00 93.38 195 ILE A C 1
ATOM 1471 O O . ILE A 1 195 ? -2.479 -1.450 -7.732 1.00 93.38 195 ILE A O 1
ATOM 1475 N N . THR A 1 196 ? -3.802 0.325 -7.279 1.00 93.38 196 THR A N 1
ATOM 1476 C CA . THR A 1 196 ? -2.740 1.334 -7.249 1.00 93.38 196 THR A CA 1
ATOM 1477 C C . THR A 1 196 ? -2.575 1.845 -5.832 1.00 93.38 196 THR A C 1
ATOM 1479 O O . THR A 1 196 ? -3.541 2.298 -5.234 1.00 93.38 196 THR A O 1
ATOM 1482 N N . MET A 1 197 ? -1.365 1.800 -5.293 1.00 94.25 197 MET A N 1
ATOM 1483 C CA . MET A 1 197 ? -1.055 2.390 -3.996 1.00 94.25 197 MET A CA 1
ATOM 1484 C C . MET A 1 197 ? 0.087 3.384 -4.122 1.00 94.25 197 MET A C 1
ATOM 1486 O O . MET A 1 197 ? 1.000 3.219 -4.934 1.00 94.25 197 MET A O 1
ATOM 1490 N N . TYR A 1 198 ? 0.023 4.411 -3.287 1.00 93.25 198 TYR A N 1
ATOM 1491 C CA . TYR A 1 198 ? 1.011 5.471 -3.178 1.00 93.25 198 TYR A CA 1
ATOM 1492 C C . TYR A 1 198 ? 1.676 5.401 -1.809 1.00 93.25 198 TYR A C 1
ATOM 1494 O O . TYR A 1 198 ? 1.009 5.090 -0.825 1.00 93.25 198 TYR A O 1
ATOM 1502 N N . ASN A 1 199 ? 2.963 5.740 -1.746 1.00 92.44 199 ASN A N 1
ATOM 1503 C CA . ASN A 1 199 ? 3.685 5.964 -0.499 1.00 92.44 199 ASN A CA 1
ATOM 1504 C C . ASN A 1 199 ? 4.560 7.216 -0.604 1.00 92.44 199 ASN A C 1
ATOM 1506 O O . ASN A 1 199 ? 5.466 7.289 -1.439 1.00 92.44 199 ASN A O 1
ATOM 1510 N N . ARG A 1 200 ? 4.289 8.198 0.258 1.00 88.69 200 ARG A N 1
ATOM 1511 C CA . ARG A 1 200 ? 5.012 9.482 0.331 1.00 88.69 200 ARG A CA 1
ATOM 1512 C C . ARG A 1 200 ? 5.848 9.639 1.595 1.00 88.69 200 ARG A C 1
ATOM 1514 O O . ARG A 1 200 ? 6.435 10.694 1.823 1.00 88.69 200 ARG A O 1
ATOM 1521 N N . ARG A 1 201 ? 5.888 8.619 2.454 1.00 85.38 201 ARG A N 1
ATOM 1522 C CA . ARG A 1 201 ? 6.725 8.667 3.655 1.00 85.38 201 ARG A CA 1
ATOM 1523 C C . ARG A 1 201 ? 8.203 8.676 3.254 1.00 85.38 201 ARG A C 1
ATOM 1525 O O . ARG A 1 201 ? 8.536 8.223 2.156 1.00 85.38 201 ARG A O 1
ATOM 1532 N N . PRO A 1 202 ? 9.106 9.123 4.137 1.00 84.81 202 PRO A N 1
ATOM 1533 C CA . PRO A 1 202 ? 10.522 8.822 3.982 1.00 84.81 202 PRO A CA 1
ATOM 1534 C C . PRO A 1 202 ? 10.715 7.309 3.815 1.00 84.81 202 PRO A C 1
ATOM 1536 O O . PRO A 1 202 ? 10.099 6.517 4.532 1.00 84.81 202 PRO A O 1
ATOM 1539 N N . PHE A 1 203 ? 11.518 6.895 2.839 1.00 82.69 203 PHE A N 1
ATOM 1540 C CA . PHE A 1 203 ? 11.860 5.487 2.674 1.00 82.69 203 PHE A CA 1
ATOM 1541 C C . PHE A 1 203 ? 12.908 5.097 3.715 1.00 82.69 203 PHE A C 1
ATOM 1543 O O . PHE A 1 203 ? 13.928 5.763 3.887 1.00 82.69 203 PHE A O 1
ATOM 1550 N N . THR A 1 204 ? 12.646 4.003 4.416 1.00 73.25 204 THR A N 1
ATOM 1551 C CA . THR A 1 204 ? 13.638 3.287 5.216 1.00 73.25 204 THR A CA 1
ATOM 1552 C C . THR A 1 204 ? 14.183 2.158 4.339 1.00 73.25 204 THR A C 1
ATOM 1554 O O . THR A 1 204 ? 13.578 1.832 3.323 1.00 73.25 204 THR A O 1
ATOM 1557 N N . GLY A 1 205 ? 15.342 1.572 4.644 1.00 86.62 205 GLY A N 1
ATOM 1558 C CA . GLY A 1 205 ? 16.030 0.620 3.747 1.00 86.62 205 GLY A CA 1
ATOM 1559 C C . GLY A 1 205 ? 15.238 -0.626 3.293 1.00 86.62 205 GLY A C 1
ATOM 1560 O O . GLY A 1 205 ? 15.796 -1.445 2.563 1.00 86.62 205 GLY A O 1
ATOM 1561 N N . LYS A 1 206 ? 13.969 -0.786 3.689 1.00 92.31 206 LYS A N 1
ATOM 1562 C CA . LYS A 1 206 ? 13.025 -1.805 3.228 1.00 92.31 206 LYS A CA 1
ATOM 1563 C C . LYS A 1 206 ? 11.641 -1.188 2.961 1.00 92.31 206 LYS A C 1
ATOM 1565 O O . LYS A 1 206 ? 11.201 -0.333 3.722 1.00 92.31 206 LYS A O 1
ATOM 1570 N N . ASP A 1 207 ? 10.954 -1.662 1.924 1.00 93.50 207 ASP A N 1
ATOM 1571 C CA . ASP A 1 207 ? 9.601 -1.232 1.549 1.00 93.50 207 ASP A CA 1
ATOM 1572 C C . ASP A 1 207 ? 8.769 -2.438 1.085 1.00 93.50 207 ASP A C 1
ATOM 1574 O O . ASP A 1 207 ? 9.134 -3.102 0.115 1.00 93.50 207 ASP A O 1
ATOM 1578 N N . ILE A 1 208 ? 7.688 -2.770 1.795 1.00 95.25 208 ILE A N 1
ATOM 1579 C CA . ILE A 1 208 ? 6.897 -3.989 1.550 1.00 95.25 208 ILE A CA 1
ATOM 1580 C C . ILE A 1 208 ? 5.495 -3.607 1.099 1.00 95.25 208 ILE A C 1
ATOM 1582 O O . ILE A 1 208 ? 4.719 -3.053 1.869 1.00 95.25 208 ILE A O 1
ATOM 1586 N N . TRP A 1 209 ? 5.155 -3.957 -0.132 1.00 96.06 209 TRP A N 1
ATOM 1587 C CA . TRP A 1 209 ? 3.898 -3.612 -0.779 1.00 96.06 209 TRP A CA 1
ATOM 1588 C C . TRP A 1 209 ? 2.949 -4.805 -0.819 1.00 96.06 209 TRP A C 1
ATOM 1590 O O . TRP A 1 209 ? 3.355 -5.920 -1.145 1.00 96.06 209 TRP A O 1
ATOM 1600 N N . PHE A 1 210 ? 1.667 -4.547 -0.565 1.00 96.12 210 PHE A N 1
ATOM 1601 C CA . PHE A 1 210 ? 0.531 -5.467 -0.694 1.00 96.12 210 PHE A CA 1
ATOM 1602 C C . PHE A 1 210 ? 0.534 -6.675 0.256 1.00 96.12 210 PHE A C 1
ATOM 1604 O O . PHE A 1 210 ? -0.242 -7.616 0.046 1.00 96.12 210 PHE A O 1
ATOM 1611 N N . ALA A 1 211 ? 1.370 -6.649 1.299 1.00 95.44 211 ALA A N 1
ATOM 1612 C CA . ALA A 1 211 ? 1.568 -7.780 2.205 1.00 95.44 211 ALA A CA 1
ATOM 1613 C C . ALA A 1 211 ? 0.490 -7.930 3.289 1.00 95.44 211 ALA A C 1
ATOM 1615 O O . ALA A 1 211 ? 0.158 -9.048 3.678 1.00 95.44 211 ALA A O 1
ATOM 1616 N N . GLY A 1 212 ? -0.071 -6.825 3.780 1.00 93.94 212 GLY A N 1
ATOM 1617 C CA . GLY A 1 212 ? -1.141 -6.836 4.778 1.00 93.94 212 GLY A CA 1
ATOM 1618 C C . GLY A 1 212 ? -2.520 -6.598 4.156 1.00 93.94 212 GLY A C 1
ATOM 1619 O O . GLY A 1 212 ? -2.658 -6.568 2.930 1.00 93.94 212 GLY A O 1
ATOM 1620 N N . PRO A 1 213 ? -3.574 -6.467 4.977 1.00 95.19 213 PRO A N 1
ATOM 1621 C CA . PRO A 1 213 ? -4.954 -6.470 4.511 1.00 95.19 213 PRO A CA 1
ATOM 1622 C C . PRO A 1 213 ? -5.372 -5.214 3.749 1.00 95.19 213 PRO A C 1
ATOM 1624 O O . PRO A 1 213 ? -5.085 -4.099 4.175 1.00 95.19 213 PRO A O 1
ATOM 1627 N N . SER A 1 214 ? -6.169 -5.407 2.690 1.00 93.62 214 SER A N 1
ATOM 1628 C CA . SER A 1 214 ? -6.921 -4.337 2.024 1.00 93.62 214 SER A CA 1
ATOM 1629 C C . SER A 1 214 ? -8.023 -3.816 2.946 1.00 93.62 214 SER A C 1
ATOM 1631 O O . SER A 1 214 ? -9.131 -4.351 2.964 1.00 93.62 214 SER A O 1
ATOM 1633 N N . SER A 1 215 ? -7.706 -2.799 3.740 1.00 93.06 215 SER A N 1
ATOM 1634 C CA . SER A 1 215 ? -8.578 -2.289 4.801 1.00 93.06 215 SER A CA 1
ATOM 1635 C C . SER A 1 215 ? -8.804 -0.782 4.671 1.00 93.06 215 SER A C 1
ATOM 1637 O O . SER A 1 215 ? -7.934 -0.079 4.151 1.00 93.06 215 SER A O 1
ATOM 1639 N N . PRO A 1 216 ? -9.974 -0.280 5.104 1.00 91.88 216 PRO A N 1
ATOM 1640 C CA . PRO A 1 216 ? -10.246 1.145 5.115 1.00 91.88 216 PRO A CA 1
ATOM 1641 C C . PRO A 1 216 ? -9.375 1.854 6.148 1.00 91.88 216 PRO A C 1
ATOM 1643 O O . PRO A 1 216 ? -9.069 1.302 7.207 1.00 91.88 216 PRO A O 1
ATOM 1646 N N . GLY A 1 217 ? -9.029 3.099 5.841 1.00 85.12 217 GLY A N 1
ATOM 1647 C CA . GLY A 1 217 ? -8.154 3.915 6.668 1.00 85.12 217 GLY A CA 1
ATOM 1648 C C . GLY A 1 217 ? -6.717 3.886 6.166 1.00 85.12 217 GLY A C 1
ATOM 1649 O O . GLY A 1 217 ? -6.454 3.855 4.964 1.00 85.12 217 GLY A O 1
ATOM 1650 N N . GLY A 1 218 ? -5.796 3.922 7.121 1.00 82.25 218 GLY A N 1
ATOM 1651 C CA . GLY A 1 218 ? -4.377 4.142 6.889 1.00 82.25 218 GLY A CA 1
ATOM 1652 C C . GLY A 1 218 ? -3.935 5.502 7.421 1.00 82.25 218 GLY A C 1
ATOM 1653 O O . GLY A 1 218 ? -4.643 6.152 8.189 1.00 82.25 218 GLY A O 1
ATOM 1654 N N . PHE A 1 219 ? -2.713 5.890 7.075 1.00 83.06 219 PHE A N 1
ATOM 1655 C CA . PHE A 1 219 ? -2.139 7.170 7.467 1.00 83.06 219 PHE A CA 1
ATOM 1656 C C . PHE A 1 219 ? -1.139 7.635 6.406 1.00 83.06 219 PHE A C 1
ATOM 1658 O O . PHE A 1 219 ? -0.231 6.884 6.047 1.00 83.06 219 PHE A O 1
ATOM 1665 N N . ASP A 1 220 ? -1.281 8.878 5.949 1.00 81.75 220 ASP A N 1
ATOM 1666 C CA . ASP A 1 220 ? -0.257 9.645 5.231 1.00 81.75 220 ASP A CA 1
ATOM 1667 C C . ASP A 1 220 ? -0.276 11.057 5.827 1.00 81.75 220 ASP A C 1
ATOM 1669 O O . ASP A 1 220 ? -1.347 11.657 5.911 1.00 81.75 220 ASP A O 1
ATOM 1673 N N . PRO A 1 221 ? 0.874 11.613 6.249 1.00 77.00 221 PRO A N 1
ATOM 1674 C CA . PRO A 1 221 ? 0.937 12.973 6.787 1.00 77.00 221 PRO A CA 1
ATOM 1675 C C . PRO A 1 221 ? 0.392 14.044 5.827 1.00 77.00 221 PRO A C 1
ATOM 1677 O O . PRO A 1 221 ? 0.017 15.127 6.268 1.00 77.00 221 PRO A O 1
ATOM 1680 N N . ASN A 1 222 ? 0.326 13.749 4.527 1.00 78.00 222 ASN A N 1
ATOM 1681 C CA . ASN A 1 222 ? -0.179 14.645 3.489 1.00 78.00 222 ASN A CA 1
ATOM 1682 C C . ASN A 1 222 ? -1.635 14.353 3.096 1.00 78.00 222 ASN A C 1
ATOM 1684 O O . ASN A 1 222 ? -2.133 14.930 2.129 1.00 78.00 222 ASN A O 1
ATOM 1688 N N . SER A 1 223 ? -2.324 13.413 3.749 1.00 82.38 223 SER A N 1
ATOM 1689 C CA . SER A 1 223 ? -3.697 13.042 3.389 1.00 82.38 223 SER A CA 1
ATOM 1690 C C . SER A 1 223 ? -4.556 12.762 4.619 1.00 82.38 223 SER A C 1
ATOM 1692 O O . SER A 1 223 ? -4.166 12.066 5.553 1.00 82.38 223 SER A O 1
ATOM 1694 N N . ARG A 1 224 ? -5.767 13.322 4.631 1.00 87.81 224 ARG A N 1
ATOM 1695 C CA . ARG A 1 224 ? -6.685 13.217 5.769 1.00 87.81 224 ARG A CA 1
ATOM 1696 C C . ARG A 1 224 ? -7.483 11.927 5.653 1.00 87.81 224 ARG A C 1
ATOM 1698 O O . ARG A 1 224 ? -8.319 11.819 4.767 1.00 87.81 224 ARG A O 1
ATOM 1705 N N . SER A 1 225 ? -7.229 10.966 6.539 1.00 89.44 225 SER A N 1
ATOM 1706 C CA . SER A 1 225 ? -7.995 9.713 6.551 1.00 89.44 225 SER A CA 1
ATOM 1707 C C . SER A 1 225 ? -9.376 9.927 7.165 1.00 89.44 225 SER A C 1
ATOM 1709 O O . SER A 1 225 ? -10.372 9.884 6.465 1.00 89.44 225 SER A O 1
ATOM 1711 N N . PHE A 1 226 ? -9.456 10.253 8.451 1.00 94.81 226 PHE A N 1
ATOM 1712 C CA . PHE A 1 226 ? -10.725 10.542 9.123 1.00 94.81 226 PHE A CA 1
ATOM 1713 C C . PHE A 1 226 ? -10.728 12.002 9.544 1.00 94.81 226 PHE A C 1
ATOM 1715 O O . PHE A 1 226 ? -9.744 12.469 10.123 1.00 94.81 226 PHE A O 1
ATOM 1722 N N . TYR A 1 227 ? -11.793 12.743 9.248 1.00 94.56 227 TYR A N 1
ATOM 1723 C CA . TYR A 1 227 ? -11.830 14.166 9.575 1.00 94.56 227 TYR A CA 1
ATOM 1724 C C . TYR A 1 227 ? -13.249 14.707 9.743 1.00 94.56 227 TYR A C 1
ATOM 1726 O O . TYR A 1 227 ? -14.202 14.206 9.153 1.00 94.56 227 TYR A O 1
ATOM 1734 N N . ARG A 1 228 ? -13.385 15.781 10.521 1.00 94.88 228 ARG A N 1
ATOM 1735 C CA . ARG A 1 228 ? -14.563 16.652 10.529 1.00 94.88 228 ARG A CA 1
ATOM 1736 C C . ARG A 1 228 ? -14.370 17.803 9.563 1.00 94.88 228 ARG A C 1
ATOM 1738 O O . ARG A 1 228 ? -13.360 18.497 9.635 1.00 94.88 228 ARG A O 1
ATOM 1745 N N . PHE A 1 229 ? -15.366 18.032 8.724 1.00 92.50 229 PHE A N 1
ATOM 1746 C CA . PHE A 1 229 ? -15.537 19.222 7.909 1.00 92.50 229 PHE A CA 1
ATOM 1747 C C . PHE A 1 229 ? -16.386 20.238 8.673 1.00 92.50 229 PHE A C 1
ATOM 1749 O O . PHE A 1 229 ? -17.510 19.933 9.079 1.00 92.50 229 PHE A O 1
ATOM 1756 N N . ASN A 1 230 ? -15.853 21.437 8.882 1.00 89.31 230 ASN A N 1
ATOM 1757 C CA . ASN A 1 230 ? -16.539 22.530 9.561 1.00 89.31 230 ASN A CA 1
ATOM 1758 C C . ASN A 1 230 ? -17.094 23.476 8.505 1.00 89.31 230 ASN A C 1
ATOM 1760 O O . ASN A 1 230 ? -16.345 24.157 7.803 1.00 89.31 230 ASN A O 1
ATOM 1764 N N . LEU A 1 231 ? -18.417 23.491 8.382 1.00 85.12 231 LEU A N 1
ATOM 1765 C CA . LEU A 1 231 ? -19.104 24.333 7.418 1.00 85.12 231 LEU A CA 1
ATOM 1766 C C . LEU A 1 231 ? -19.270 25.760 7.960 1.00 85.12 231 LEU A C 1
ATOM 1768 O O . LEU A 1 231 ? -19.488 25.946 9.167 1.00 85.12 231 LEU A O 1
ATOM 1772 N N . PRO A 1 232 ? -19.268 26.772 7.072 1.00 79.81 232 PRO A N 1
ATOM 1773 C CA . PRO A 1 232 ? -19.763 28.100 7.412 1.00 79.81 232 PRO A CA 1
ATOM 1774 C C . PRO A 1 232 ? -21.157 28.005 8.053 1.00 79.81 232 PRO A C 1
ATOM 1776 O O . PRO A 1 232 ? -22.016 27.263 7.582 1.00 79.81 232 PRO A O 1
ATOM 1779 N N . GLY A 1 233 ? -21.376 28.722 9.157 1.00 78.12 233 GLY A N 1
ATOM 1780 C CA . GLY A 1 233 ? -22.619 28.629 9.937 1.00 78.12 233 GLY A CA 1
ATOM 1781 C C . GLY A 1 233 ? -22.612 27.573 11.052 1.00 78.12 233 GLY A C 1
ATOM 1782 O O . GLY A 1 233 ? -23.608 27.425 11.751 1.00 78.12 233 GLY A O 1
ATOM 1783 N N . GLY A 1 234 ? -21.495 26.870 11.270 1.00 80.56 234 GLY A N 1
ATOM 1784 C CA . GLY A 1 234 ? -21.257 26.080 12.486 1.00 80.56 234 GLY A CA 1
ATOM 1785 C C . GLY A 1 234 ? -21.771 24.640 12.465 1.00 80.56 234 GLY A C 1
ATOM 1786 O O . GLY A 1 234 ? -21.675 23.964 13.488 1.00 80.56 234 GLY A O 1
ATOM 1787 N N . SER A 1 235 ? -22.276 24.169 11.322 1.00 87.06 235 SER A N 1
ATOM 1788 C CA . SER A 1 235 ? -22.584 22.750 11.098 1.00 87.06 235 SER A CA 1
ATOM 1789 C C . SER A 1 235 ? -21.302 21.939 10.890 1.00 87.06 235 SER A C 1
ATOM 1791 O O . SER A 1 235 ? -20.337 22.444 10.312 1.00 87.06 235 SER A O 1
ATOM 1793 N N . GLN A 1 236 ? -21.290 20.676 11.323 1.00 92.00 236 GLN A N 1
ATOM 1794 C CA . GLN A 1 236 ? -20.142 19.784 11.155 1.00 92.00 236 GLN A CA 1
ATOM 1795 C C . GLN A 1 236 ? -20.535 18.468 10.503 1.00 92.00 236 GLN A C 1
ATOM 1797 O O . GLN A 1 236 ? -21.560 17.869 10.835 1.00 92.00 236 GLN A O 1
ATOM 1802 N N . LEU A 1 237 ? -19.676 18.005 9.601 1.00 95.12 237 LEU A N 1
ATOM 1803 C CA . LEU A 1 237 ? -19.802 16.710 8.953 1.00 95.12 237 LEU A CA 1
ATOM 1804 C C . LEU A 1 237 ? -18.577 15.862 9.281 1.00 95.12 237 LEU A C 1
ATOM 1806 O O . LEU A 1 237 ? -17.459 16.258 8.968 1.00 95.12 237 LEU A O 1
ATOM 1810 N N . LEU A 1 238 ? -18.766 14.694 9.883 1.00 96.50 238 LEU A N 1
ATOM 1811 C CA . LEU A 1 238 ? -17.712 13.695 10.009 1.00 96.50 238 LEU A CA 1
ATOM 1812 C C . LEU A 1 238 ? -17.614 12.912 8.698 1.00 96.50 238 LEU A C 1
ATOM 1814 O O . LEU A 1 238 ? -18.600 12.330 8.250 1.00 96.50 238 LEU A O 1
ATOM 1818 N N . SER A 1 239 ? -16.422 12.894 8.111 1.00 95.31 239 SER A N 1
ATOM 1819 C CA . SER A 1 239 ? -16.069 12.088 6.947 1.00 95.31 239 SER A CA 1
ATOM 1820 C C . SER A 1 239 ? -15.261 10.867 7.399 1.00 95.31 239 SER A C 1
ATOM 1822 O O . SER A 1 239 ? -14.217 11.037 8.044 1.00 95.31 239 SER A O 1
ATOM 1824 N N . PRO A 1 240 ? -15.706 9.637 7.085 1.00 95.88 240 PRO A N 1
ATOM 1825 C CA . PRO A 1 240 ? -14.864 8.460 7.213 1.00 95.88 240 PRO A CA 1
ATOM 1826 C C . PRO A 1 240 ? -13.752 8.484 6.153 1.00 95.88 240 PRO A C 1
ATOM 1828 O O . PRO A 1 240 ? -13.762 9.314 5.242 1.00 95.88 240 PRO A O 1
ATOM 1831 N N . SER A 1 241 ? -12.813 7.543 6.258 1.00 93.38 241 SER A N 1
ATOM 1832 C CA . SER A 1 241 ? -11.739 7.404 5.276 1.00 93.38 241 SER A CA 1
ATOM 1833 C C . SER A 1 241 ? -12.249 6.953 3.918 1.00 93.38 241 SER A C 1
ATOM 1835 O O . SER A 1 241 ? -12.845 5.884 3.777 1.00 93.38 241 SER A O 1
ATOM 1837 N N . HIS A 1 242 ? -11.922 7.734 2.896 1.00 91.81 242 HIS A N 1
ATOM 1838 C CA . HIS A 1 242 ? -11.988 7.328 1.497 1.00 91.81 242 HIS A CA 1
ATOM 1839 C C . HIS A 1 242 ? -10.675 6.703 1.006 1.00 91.81 242 HIS A C 1
ATOM 1841 O O . HIS A 1 242 ? -10.530 6.415 -0.179 1.00 91.81 242 HIS A O 1
ATOM 1847 N N . TYR A 1 243 ? -9.716 6.474 1.907 1.00 93.50 243 TYR A N 1
ATOM 1848 C CA . TYR A 1 243 ? -8.509 5.708 1.620 1.00 93.50 243 TYR A CA 1
ATOM 1849 C C . TYR A 1 243 ? -8.644 4.246 2.035 1.00 93.50 243 TYR A C 1
ATOM 1851 O O . TYR A 1 243 ? -9.242 3.927 3.070 1.00 93.50 243 TYR A O 1
ATOM 1859 N N . MET A 1 244 ? -8.019 3.378 1.242 1.00 93.75 244 MET A N 1
ATOM 1860 C CA . MET A 1 244 ? -7.690 2.003 1.606 1.00 93.75 244 MET A CA 1
ATOM 1861 C C . MET A 1 244 ? -6.175 1.818 1.660 1.00 93.75 244 MET A C 1
ATOM 1863 O O . MET A 1 244 ? -5.463 2.314 0.790 1.00 93.75 244 MET A O 1
ATOM 1867 N N . GLY A 1 245 ? -5.691 1.048 2.630 1.00 93.56 245 GLY A N 1
ATOM 1868 C CA . GLY A 1 245 ? -4.290 0.634 2.716 1.00 93.56 245 GLY A CA 1
ATOM 1869 C C . GLY A 1 245 ? -4.115 -0.876 2.594 1.00 93.56 245 GLY A C 1
ATOM 1870 O O . GLY A 1 245 ? -5.090 -1.627 2.541 1.00 93.56 245 GLY A O 1
ATOM 1871 N N . ASP A 1 246 ? -2.863 -1.321 2.571 1.00 93.69 246 ASP A N 1
ATOM 1872 C CA . ASP A 1 246 ? -2.453 -2.731 2.649 1.00 93.69 246 ASP A CA 1
ATOM 1873 C C . ASP A 1 246 ? -1.957 -3.113 4.056 1.00 93.69 246 ASP A C 1
ATOM 1875 O O . ASP A 1 246 ? -1.157 -4.030 4.211 1.00 93.69 246 ASP A O 1
ATOM 1879 N N . GLY A 1 247 ? -2.367 -2.378 5.091 1.00 88.31 247 GLY A N 1
ATOM 1880 C CA . GLY A 1 247 ? -1.901 -2.595 6.461 1.00 88.31 247 GLY A CA 1
ATOM 1881 C C . GLY A 1 247 ? -0.470 -2.126 6.742 1.00 88.31 247 GLY A C 1
ATOM 1882 O O . GLY A 1 247 ? -0.027 -2.287 7.878 1.00 88.31 247 GLY A O 1
ATOM 1883 N N . SER A 1 248 ? 0.226 -1.511 5.779 1.00 89.88 248 SER A N 1
ATOM 1884 C CA . SER A 1 248 ? 1.476 -0.778 6.010 1.00 89.88 248 SER A CA 1
ATOM 1885 C C . SER A 1 248 ? 1.231 0.728 6.102 1.00 89.88 248 SER A C 1
ATOM 1887 O O . SER A 1 248 ? 0.413 1.309 5.388 1.00 89.88 248 SER A O 1
ATOM 1889 N N . SER A 1 249 ? 1.935 1.392 7.018 1.00 85.69 249 SER A N 1
ATOM 1890 C CA . SER A 1 249 ? 1.755 2.829 7.232 1.00 85.69 249 SER A CA 1
ATOM 1891 C C . SER A 1 249 ? 2.386 3.636 6.097 1.00 85.69 249 SER A C 1
ATOM 1893 O O . SER A 1 249 ? 3.580 3.505 5.823 1.00 85.69 249 SER A O 1
ATOM 1895 N N . GLY A 1 250 ? 1.593 4.505 5.468 1.00 87.31 250 GLY A N 1
ATOM 1896 C CA . GLY A 1 250 ? 1.967 5.287 4.289 1.00 87.31 250 GLY A CA 1
ATOM 1897 C C . GLY A 1 250 ? 1.468 4.724 2.963 1.00 87.31 250 GLY A C 1
ATOM 1898 O O . GLY A 1 250 ? 1.530 5.450 1.982 1.00 87.31 250 GLY A O 1
ATOM 1899 N N . HIS A 1 251 ? 0.981 3.479 2.914 1.00 92.81 251 HIS A N 1
ATOM 1900 C CA . HIS A 1 251 ? 0.464 2.858 1.692 1.00 92.81 251 HIS A CA 1
ATOM 1901 C C . HIS A 1 251 ? -1.023 3.142 1.561 1.00 92.81 251 HIS A C 1
ATOM 1903 O O . HIS A 1 251 ? -1.820 2.637 2.351 1.00 92.81 251 HIS A O 1
ATOM 1909 N N . LEU A 1 252 ? -1.392 3.960 0.578 1.00 92.81 252 LEU A N 1
ATOM 1910 C CA . LEU A 1 252 ? -2.770 4.411 0.411 1.00 92.81 252 LEU A CA 1
ATOM 1911 C C . LEU A 1 252 ? -3.224 4.343 -1.042 1.00 92.81 252 LEU A C 1
ATOM 1913 O O . LEU A 1 252 ? -2.477 4.665 -1.962 1.00 92.81 252 LEU A O 1
ATOM 1917 N N . LEU A 1 253 ? -4.488 3.990 -1.216 1.00 93.38 253 LEU A N 1
ATOM 1918 C CA . LEU A 1 253 ? -5.280 4.100 -2.432 1.00 93.38 253 LEU A CA 1
ATOM 1919 C C . LEU A 1 253 ? -6.466 5.016 -2.123 1.00 93.38 253 LEU A C 1
ATOM 1921 O O . LEU A 1 253 ? -7.242 4.711 -1.220 1.00 93.38 253 LEU A O 1
ATOM 1925 N N . ASP A 1 254 ? -6.619 6.107 -2.871 1.00 92.00 254 ASP A N 1
ATOM 1926 C CA . ASP A 1 254 ? -7.830 6.935 -2.837 1.00 92.00 254 ASP A CA 1
ATOM 1927 C C . ASP A 1 254 ? -8.942 6.227 -3.615 1.00 92.00 254 ASP A C 1
ATOM 1929 O O . ASP A 1 254 ? -8.907 6.193 -4.843 1.00 92.00 254 ASP A O 1
ATOM 1933 N N . VAL A 1 255 ? -9.902 5.613 -2.927 1.00 91.12 255 VAL A N 1
ATOM 1934 C CA . VAL A 1 255 ? -10.936 4.818 -3.602 1.00 91.12 255 VAL A CA 1
ATOM 1935 C C . VAL A 1 255 ? -12.116 5.647 -4.105 1.00 91.12 255 VAL A C 1
ATOM 1937 O O . VAL A 1 255 ? -12.822 5.195 -5.007 1.00 91.12 255 VAL A O 1
ATOM 1940 N N . ASP A 1 256 ? -12.321 6.861 -3.588 1.00 86.50 256 ASP A N 1
ATOM 1941 C CA . ASP A 1 256 ? -13.404 7.739 -4.054 1.00 86.50 256 ASP A CA 1
ATOM 1942 C C . ASP A 1 256 ? -13.064 8.333 -5.423 1.00 86.50 256 ASP A C 1
ATOM 1944 O O . ASP A 1 256 ? -13.891 8.283 -6.336 1.00 86.50 256 ASP A O 1
ATOM 1948 N N . TYR A 1 257 ? -11.810 8.765 -5.620 1.00 84.19 257 TYR A N 1
ATOM 1949 C CA . TYR A 1 257 ? -11.324 9.273 -6.909 1.00 84.19 257 TYR A CA 1
ATOM 1950 C C . TYR A 1 257 ? -11.506 8.263 -8.052 1.00 84.19 257 TYR A C 1
ATOM 1952 O O . TYR A 1 257 ? -11.815 8.642 -9.182 1.00 84.19 257 TYR A O 1
ATOM 1960 N N . PHE A 1 258 ? -11.358 6.968 -7.762 1.00 80.69 258 PHE A N 1
ATOM 1961 C CA . PHE A 1 258 ? -11.538 5.906 -8.754 1.00 80.69 258 PHE A CA 1
ATOM 1962 C C . PHE A 1 258 ? -12.952 5.307 -8.795 1.00 80.69 258 PHE A C 1
ATOM 1964 O O . PHE A 1 258 ? -13.170 4.334 -9.521 1.00 80.69 258 PHE A O 1
ATOM 1971 N N . GLY A 1 259 ? -13.917 5.850 -8.045 1.00 83.81 259 GLY A N 1
ATOM 1972 C CA . GLY A 1 259 ? -15.290 5.335 -8.021 1.00 83.81 259 GLY A CA 1
ATOM 1973 C C . GLY A 1 259 ? -15.392 3.890 -7.513 1.00 83.81 259 GLY A C 1
ATOM 1974 O O . GLY A 1 259 ? -16.237 3.124 -7.979 1.00 83.81 259 GLY A O 1
ATOM 1975 N N . TYR A 1 260 ? -14.507 3.490 -6.599 1.00 89.94 260 TYR A N 1
ATOM 1976 C CA . TYR A 1 260 ? -14.446 2.141 -6.046 1.00 89.94 260 TYR A CA 1
ATOM 1977 C C . TYR A 1 260 ? -15.144 2.071 -4.678 1.00 89.94 260 TYR A C 1
ATOM 1979 O O . TYR A 1 260 ? -14.862 2.849 -3.767 1.00 89.94 260 TYR A O 1
ATOM 1987 N N . HIS A 1 261 ? -16.083 1.129 -4.521 1.00 87.81 261 HIS A N 1
ATOM 1988 C CA . HIS A 1 261 ? -17.054 1.127 -3.412 1.00 87.81 261 HIS A CA 1
ATOM 1989 C C . HIS A 1 261 ? -17.175 -0.237 -2.732 1.00 87.81 261 HIS A C 1
ATOM 1991 O O . HIS A 1 261 ? -18.236 -0.858 -2.731 1.00 87.81 261 HIS A O 1
ATOM 1997 N N . ALA A 1 262 ? -16.078 -0.727 -2.161 1.00 93.81 262 ALA A N 1
ATOM 1998 C CA . ALA A 1 262 ? -16.106 -1.974 -1.396 1.00 93.81 262 ALA A CA 1
ATOM 1999 C C . ALA A 1 262 ? -16.435 -1.790 0.086 1.00 93.81 262 ALA A C 1
ATOM 2001 O O . ALA A 1 262 ? -16.722 -2.782 0.753 1.00 93.81 262 ALA A O 1
ATOM 2002 N N . THR A 1 263 ? -16.372 -0.559 0.603 1.00 95.75 263 THR A N 1
ATOM 2003 C CA . THR A 1 263 ? -16.526 -0.270 2.032 1.00 95.75 263 THR A CA 1
ATOM 2004 C C . THR A 1 263 ? -17.826 0.474 2.313 1.00 95.75 263 THR A C 1
ATOM 2006 O O . THR A 1 263 ? -18.074 1.540 1.755 1.00 95.75 263 THR A O 1
ATOM 2009 N N . SER A 1 264 ? -18.633 -0.058 3.228 1.00 96.19 264 SER A N 1
ATOM 2010 C CA . SER A 1 264 ? -19.794 0.625 3.808 1.00 96.19 264 SER A CA 1
ATOM 2011 C C . SER A 1 264 ? -19.490 1.102 5.225 1.00 96.19 264 SER A C 1
ATOM 2013 O O . SER A 1 264 ? -18.888 0.344 5.989 1.00 96.19 264 SER A O 1
ATOM 2015 N N . TYR A 1 265 ? -19.966 2.295 5.591 1.00 97.88 265 TYR A N 1
ATOM 2016 C CA . TYR A 1 265 ? -19.772 2.894 6.915 1.00 97.88 265 TYR A CA 1
ATOM 2017 C C . TYR A 1 265 ? -21.092 3.140 7.645 1.00 97.88 265 TYR A C 1
ATOM 2019 O O . TYR A 1 265 ? -22.084 3.519 7.022 1.00 97.88 265 TYR A O 1
ATOM 2027 N N . ARG A 1 266 ? -21.079 2.992 8.973 1.00 98.56 266 ARG A N 1
ATOM 2028 C CA . ARG A 1 266 ? -22.178 3.364 9.878 1.00 98.56 266 ARG A CA 1
ATOM 2029 C C . ARG A 1 266 ? -21.609 4.080 11.094 1.00 98.56 266 ARG A C 1
ATOM 2031 O O . ARG A 1 266 ? -20.690 3.564 11.726 1.00 98.56 266 ARG A O 1
ATOM 2038 N N . LEU A 1 267 ? -22.139 5.253 11.424 1.00 98.75 267 LEU A N 1
ATOM 2039 C CA . LEU A 1 267 ? -21.710 6.024 12.589 1.00 98.75 267 LEU A CA 1
ATOM 2040 C C . LEU A 1 267 ? -22.785 5.967 13.669 1.00 98.75 267 LEU A C 1
ATOM 2042 O O . LEU A 1 267 ? -23.964 6.145 13.387 1.00 98.75 267 LEU A O 1
ATOM 2046 N N . PHE A 1 268 ? -22.373 5.782 14.914 1.00 98.69 268 PHE A N 1
ATOM 2047 C CA . PHE A 1 268 ? -23.239 5.798 16.081 1.00 98.69 268 PHE A CA 1
ATOM 2048 C C . PHE A 1 268 ? -22.713 6.808 17.090 1.00 98.69 268 PHE A C 1
ATOM 2050 O O . PHE A 1 268 ? -21.509 6.880 17.338 1.00 98.69 268 PHE A O 1
ATOM 2057 N N . ARG A 1 269 ? -23.621 7.536 17.730 1.00 97.75 269 ARG A N 1
ATOM 2058 C CA . ARG A 1 269 ? -23.350 8.353 18.911 1.00 97.75 269 ARG A CA 1
ATOM 2059 C C . ARG A 1 269 ? -24.150 7.782 20.065 1.00 97.75 269 ARG A C 1
ATOM 2061 O O . ARG A 1 269 ? -25.369 7.685 19.965 1.00 97.75 269 ARG A O 1
ATOM 2068 N N . GLU A 1 270 ? -23.465 7.378 21.133 1.00 92.19 270 GLU A N 1
ATOM 2069 C CA . GLU A 1 270 ? -24.118 6.864 22.353 1.00 92.19 270 GLU A CA 1
ATOM 2070 C C . GLU A 1 270 ? -25.139 5.738 22.059 1.00 92.19 270 GLU A C 1
ATOM 2072 O O . GLU A 1 270 ? -26.196 5.639 22.672 1.00 92.19 270 GLU A O 1
ATOM 2077 N N . GLY A 1 271 ? -24.831 4.890 21.070 1.00 93.75 271 GLY A N 1
ATOM 2078 C CA . GLY A 1 271 ? -25.683 3.777 20.637 1.00 93.75 271 GLY A CA 1
ATOM 2079 C C . GLY A 1 271 ? -26.748 4.121 19.588 1.00 93.75 271 GLY A C 1
ATOM 2080 O O . GLY A 1 271 ? -27.312 3.203 18.998 1.00 93.75 271 GLY A O 1
ATOM 2081 N N . THR A 1 272 ? -26.982 5.400 19.287 1.00 97.81 272 THR A N 1
ATOM 2082 C CA . THR A 1 272 ? -27.926 5.836 18.244 1.00 97.81 272 THR A CA 1
ATOM 2083 C C . THR A 1 272 ? -27.205 6.035 16.916 1.00 97.81 272 THR A C 1
ATOM 2085 O O . THR A 1 272 ? -26.205 6.748 16.860 1.00 97.81 272 THR A O 1
ATOM 2088 N N . GLU A 1 273 ? -27.698 5.415 15.844 1.00 98.44 273 GLU A N 1
ATOM 2089 C CA . GLU A 1 273 ? -27.130 5.574 14.500 1.00 98.44 273 GLU A CA 1
ATOM 2090 C C . GLU A 1 273 ? -27.388 6.982 13.950 1.00 98.44 273 GLU A C 1
ATOM 2092 O O . GLU A 1 273 ? -28.504 7.497 14.010 1.00 98.44 273 GLU A O 1
ATOM 2097 N N . ILE A 1 274 ? -26.345 7.595 13.394 1.00 98.38 274 ILE A N 1
ATOM 2098 C CA . ILE A 1 274 ? -26.420 8.848 12.652 1.00 98.38 274 ILE A CA 1
ATOM 2099 C C . ILE A 1 274 ? -26.532 8.484 11.168 1.00 98.38 274 ILE A C 1
ATOM 2101 O O . ILE A 1 274 ? -25.640 7.809 10.644 1.00 98.38 274 ILE A O 1
ATOM 2105 N N . PRO A 1 275 ? -27.593 8.918 10.464 1.00 97.81 275 PRO A N 1
ATOM 2106 C CA . PRO A 1 275 ? -27.754 8.603 9.054 1.00 97.81 275 PRO A CA 1
ATOM 2107 C C . PRO A 1 275 ? -26.645 9.253 8.219 1.00 97.81 275 PRO A C 1
ATOM 2109 O O . PRO A 1 275 ? -26.317 10.429 8.392 1.00 97.81 275 PRO A O 1
ATOM 2112 N N . GLY A 1 276 ? -26.088 8.475 7.291 1.00 97.06 276 GLY A N 1
ATOM 2113 C CA . GLY A 1 276 ? -25.126 8.966 6.311 1.00 97.06 276 GLY A CA 1
ATOM 2114 C C . GLY A 1 276 ? -25.787 9.856 5.257 1.00 97.06 276 GLY A C 1
ATOM 2115 O O . GLY A 1 276 ? -26.875 9.561 4.764 1.00 97.06 276 GLY A O 1
ATOM 2116 N N . GLN A 1 277 ? -25.106 10.935 4.894 1.00 95.56 277 GLN A N 1
ATOM 2117 C CA . GLN A 1 277 ? -25.467 11.870 3.836 1.00 95.56 277 GLN A CA 1
ATOM 2118 C C . GLN A 1 277 ? -24.476 11.711 2.686 1.00 95.56 277 GLN A C 1
ATOM 2120 O O . GLN A 1 277 ? -23.270 11.785 2.897 1.00 95.56 277 GLN A O 1
ATOM 2125 N N . TYR A 1 278 ? -24.969 11.503 1.469 1.00 92.00 278 TYR A N 1
ATOM 2126 C CA . TYR A 1 278 ? -24.121 11.301 0.295 1.00 92.00 278 TYR A CA 1
ATOM 2127 C C . TYR A 1 278 ? -24.116 12.572 -0.545 1.00 92.00 278 TYR A C 1
ATOM 2129 O O . TYR A 1 278 ? -25.091 12.828 -1.262 1.00 92.00 278 TYR A O 1
ATOM 2137 N N . PRO A 1 279 ? -23.069 13.405 -0.457 1.00 83.69 279 PRO A N 1
ATOM 2138 C CA . PRO A 1 279 ? -22.964 14.526 -1.365 1.00 83.69 279 PRO A CA 1
ATOM 2139 C C . PRO A 1 279 ? -22.748 13.993 -2.783 1.00 83.69 279 PRO A C 1
ATOM 2141 O O . PRO A 1 279 ? -22.053 13.006 -2.981 1.00 83.69 279 PRO A O 1
ATOM 2144 N N . GLY A 1 280 ? -23.293 14.658 -3.802 1.00 84.31 280 GLY A N 1
ATOM 2145 C CA . GLY A 1 280 ? -23.176 14.190 -5.193 1.00 84.31 280 GLY A CA 1
ATOM 2146 C C . GLY A 1 280 ? -21.738 14.058 -5.727 1.00 84.31 280 GLY A C 1
ATOM 2147 O O . GLY A 1 280 ? -21.547 13.489 -6.798 1.00 84.31 280 GLY A O 1
ATOM 2148 N N . PHE A 1 281 ? -20.742 14.571 -4.997 1.00 82.81 281 PHE A N 1
ATOM 2149 C CA . PHE A 1 281 ? -19.319 14.518 -5.335 1.00 82.81 281 PHE A CA 1
ATOM 2150 C C . PHE A 1 281 ? -18.527 13.423 -4.604 1.00 82.81 281 PHE A C 1
ATOM 2152 O O . PHE A 1 281 ? -17.366 13.227 -4.944 1.00 82.81 281 PHE A O 1
ATOM 2159 N N . SER A 1 282 ? -19.110 12.733 -3.618 1.00 87.25 282 SER A N 1
ATOM 2160 C CA . SER A 1 282 ? -18.454 11.623 -2.920 1.00 87.25 282 SER A CA 1
ATOM 2161 C C . SER A 1 282 ? -19.392 10.438 -2.818 1.00 87.25 282 SER A C 1
ATOM 2163 O O . SER A 1 282 ? -20.606 10.563 -2.652 1.00 87.25 282 SER A O 1
ATOM 2165 N N . ARG A 1 283 ? -18.820 9.250 -2.915 1.00 85.81 283 ARG A N 1
ATOM 2166 C CA . ARG A 1 283 ? -19.567 8.000 -2.793 1.00 85.81 283 ARG A CA 1
ATOM 2167 C C . ARG A 1 283 ? -19.525 7.451 -1.371 1.00 85.81 283 ARG A C 1
ATOM 2169 O O . ARG A 1 283 ? -20.209 6.470 -1.082 1.00 85.81 283 ARG A O 1
ATOM 2176 N N . PHE A 1 284 ? -18.780 8.104 -0.483 1.00 91.12 284 PHE A N 1
ATOM 2177 C CA . PHE A 1 284 ? -18.749 7.820 0.943 1.00 91.12 284 PHE A CA 1
ATOM 2178 C C . PHE A 1 284 ? -19.742 8.709 1.704 1.00 91.12 284 PHE A C 1
ATOM 2180 O O . PHE A 1 284 ? -19.991 9.851 1.309 1.00 91.12 284 PHE A O 1
ATOM 2187 N N . PRO A 1 285 ? -20.349 8.193 2.788 1.00 95.50 285 PRO A N 1
ATOM 2188 C CA . PRO A 1 285 ? -21.274 8.977 3.586 1.00 95.50 285 PRO A CA 1
ATOM 2189 C C . PRO A 1 285 ? -20.527 10.015 4.423 1.00 95.50 285 PRO A C 1
ATOM 2191 O O . PRO A 1 285 ? -19.492 9.725 5.014 1.00 95.50 285 PRO A O 1
ATOM 2194 N N . TYR A 1 286 ? -21.126 11.187 4.558 1.00 96.19 286 TYR A N 1
ATOM 2195 C CA . TYR A 1 286 ? -20.811 12.182 5.572 1.00 96.19 286 TYR A CA 1
ATOM 2196 C C . TYR A 1 286 ? -21.856 12.103 6.676 1.00 96.19 286 TYR A C 1
ATOM 2198 O O . TYR A 1 286 ? -23.036 11.885 6.412 1.00 96.19 286 TYR A O 1
ATOM 2206 N N . PHE A 1 287 ? -21.456 12.309 7.921 1.00 97.62 287 PHE A N 1
ATOM 2207 C CA . PHE A 1 287 ? -22.364 12.207 9.057 1.00 97.62 287 PHE A CA 1
ATOM 2208 C C . PHE A 1 287 ? -22.492 13.559 9.743 1.00 97.62 287 PHE A C 1
ATOM 2210 O O . PHE A 1 287 ? -21.494 14.116 10.195 1.00 97.62 287 PHE A O 1
ATOM 2217 N N . ALA A 1 288 ? -23.711 14.087 9.844 1.00 96.69 288 ALA A N 1
ATOM 2218 C CA . ALA A 1 288 ? -23.952 15.314 10.593 1.00 96.69 288 ALA A CA 1
ATOM 2219 C C . ALA A 1 288 ? -23.687 15.070 12.084 1.00 96.69 288 ALA A C 1
ATOM 2221 O O . ALA A 1 288 ? -24.387 14.284 12.726 1.00 96.69 288 ALA A O 1
ATOM 2222 N N . VAL A 1 289 ? -22.667 15.734 12.627 1.00 96.12 289 VAL A N 1
ATOM 2223 C CA . VAL A 1 289 ? -22.252 15.594 14.027 1.00 96.12 289 VAL A CA 1
ATOM 2224 C C . VAL A 1 289 ? -22.369 16.933 14.755 1.00 96.12 289 VAL A C 1
ATOM 2226 O O . VAL A 1 289 ? -22.109 17.979 14.159 1.00 96.12 289 VAL A O 1
ATOM 2229 N N . PRO A 1 290 ? -22.758 16.942 16.039 1.00 93.75 290 PRO A N 1
ATOM 2230 C CA . PRO A 1 290 ? -22.784 18.178 16.815 1.00 93.75 290 PRO A CA 1
ATOM 2231 C C . PRO A 1 290 ? -21.388 18.676 17.206 1.00 93.75 290 PRO A C 1
ATOM 2233 O O . PRO A 1 290 ? -20.402 17.929 17.173 1.00 93.75 290 PRO A O 1
ATOM 2236 N N . ASN A 1 291 ? -21.324 19.948 17.607 1.00 91.69 291 ASN A N 1
ATOM 2237 C CA . ASN A 1 291 ? -20.085 20.600 18.037 1.00 91.69 291 ASN A CA 1
ATOM 2238 C C . ASN A 1 291 ? -19.564 20.030 19.364 1.00 91.69 291 ASN A C 1
ATOM 2240 O O . ASN A 1 291 ? -18.353 20.043 19.606 1.00 91.69 291 ASN A O 1
ATOM 2244 N N . GLU A 1 292 ? -20.467 19.559 20.226 1.00 93.31 292 GLU A N 1
ATOM 2245 C CA . GLU A 1 292 ? -20.130 19.069 21.554 1.00 93.31 292 GLU A CA 1
ATOM 2246 C C . GLU A 1 292 ? -19.307 17.784 21.486 1.00 93.31 292 GLU A C 1
ATOM 2248 O O . GLU A 1 292 ? -19.470 16.927 20.610 1.00 93.31 292 GLU A O 1
ATOM 2253 N N . ALA A 1 293 ? -18.433 17.636 22.477 1.00 94.62 293 ALA A N 1
ATOM 2254 C CA . ALA A 1 293 ? -17.648 16.432 22.630 1.00 94.62 293 ALA A CA 1
ATOM 2255 C C . ALA A 1 293 ? -18.536 15.241 23.002 1.00 94.62 293 ALA A C 1
ATOM 2257 O O . ALA A 1 293 ? -19.276 15.289 23.984 1.00 94.62 293 ALA A O 1
ATOM 2258 N N . ALA A 1 294 ? -18.412 14.150 22.250 1.00 96.38 294 ALA A N 1
ATOM 2259 C CA . ALA A 1 294 ? -19.112 12.898 22.510 1.00 96.38 294 ALA A CA 1
ATOM 2260 C C . ALA A 1 294 ? -18.248 11.692 22.125 1.00 96.38 294 ALA A C 1
ATOM 2262 O O . ALA A 1 294 ? -17.221 11.825 21.452 1.00 96.38 294 ALA A O 1
ATOM 2263 N N . THR A 1 295 ? -18.674 10.512 22.566 1.00 97.31 295 THR A N 1
ATOM 2264 C CA . THR A 1 295 ? -18.083 9.237 22.152 1.00 97.31 295 THR A CA 1
ATOM 2265 C C . THR A 1 295 ? -18.873 8.671 20.982 1.00 97.31 295 THR A C 1
ATOM 2267 O O . THR A 1 295 ? -20.102 8.558 21.040 1.00 97.31 295 THR A O 1
ATOM 2270 N N . TYR A 1 296 ? -18.154 8.289 19.935 1.00 98.44 296 TYR A N 1
ATOM 2271 C CA . TY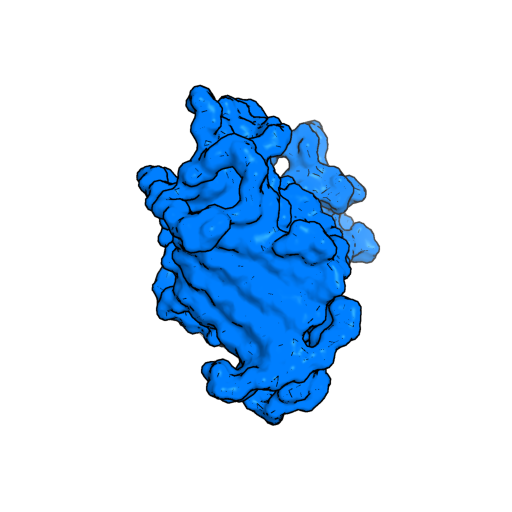R A 1 296 ? -18.713 7.733 18.714 1.00 98.44 296 TYR A CA 1
ATOM 2272 C C . TYR A 1 296 ? -18.234 6.301 18.513 1.00 98.44 296 TYR A C 1
ATOM 2274 O O . TYR A 1 296 ? -17.117 5.959 18.904 1.00 98.44 296 TYR A O 1
ATOM 2282 N N . ARG A 1 297 ? -19.075 5.485 17.870 1.00 98.62 297 ARG A N 1
ATOM 2283 C CA . ARG A 1 297 ? -18.672 4.225 17.240 1.00 98.62 297 ARG A CA 1
ATOM 2284 C C . ARG A 1 297 ? -18.783 4.376 15.728 1.00 98.62 297 ARG A C 1
ATOM 2286 O O . ARG A 1 297 ? -19.859 4.701 15.241 1.00 98.62 297 ARG A O 1
ATOM 2293 N N . LEU A 1 298 ? -17.705 4.138 14.994 1.00 98.75 298 LEU A N 1
ATOM 2294 C CA . LEU A 1 298 ? -17.717 4.039 13.536 1.00 98.75 298 LEU A CA 1
ATOM 2295 C C . LEU A 1 298 ? -17.500 2.578 13.153 1.00 98.75 298 LEU A C 1
ATOM 2297 O O . LEU A 1 298 ? -16.470 2.009 13.497 1.00 98.75 298 LEU A O 1
ATOM 2301 N N . ASP A 1 299 ? -18.446 1.997 12.428 1.00 98.62 299 ASP A N 1
ATOM 2302 C CA . ASP A 1 299 ? -18.343 0.646 11.886 1.00 98.62 299 ASP A CA 1
ATOM 2303 C C . ASP A 1 299 ? -18.059 0.732 10.383 1.00 98.62 299 ASP A C 1
ATOM 2305 O O . ASP A 1 299 ? -18.722 1.481 9.663 1.00 98.62 299 ASP A O 1
ATOM 2309 N N . ALA A 1 300 ? -17.093 -0.048 9.904 1.00 98.38 300 ALA A N 1
ATOM 2310 C CA . ALA A 1 300 ? -16.767 -0.223 8.497 1.00 98.38 300 ALA A CA 1
ATOM 2311 C C . ALA A 1 300 ? -16.770 -1.702 8.123 1.00 98.38 300 ALA A C 1
ATOM 2313 O O . ALA A 1 300 ? -16.114 -2.522 8.765 1.00 98.38 300 ALA A O 1
ATOM 2314 N N . VAL A 1 301 ? -17.455 -2.028 7.032 1.00 98.19 301 VAL A N 1
ATOM 2315 C CA . VAL A 1 301 ? -17.442 -3.366 6.435 1.00 98.19 301 VAL A CA 1
ATOM 2316 C C . VAL A 1 301 ? -16.930 -3.236 5.017 1.00 98.19 301 VAL A C 1
ATOM 2318 O O . VAL A 1 301 ? -17.545 -2.561 4.197 1.00 98.19 301 VAL A O 1
ATOM 2321 N N . THR A 1 302 ? -15.799 -3.874 4.739 1.00 97.44 302 THR A N 1
ATOM 2322 C CA . THR A 1 302 ? -15.201 -3.944 3.406 1.00 97.44 302 THR A CA 1
ATOM 2323 C C . THR A 1 302 ? -15.390 -5.335 2.839 1.00 97.44 302 THR A C 1
ATOM 2325 O O . THR A 1 302 ? -14.987 -6.304 3.478 1.00 97.44 302 THR A O 1
ATOM 2328 N N . VAL A 1 303 ? -15.960 -5.440 1.640 1.00 97.75 303 VAL A N 1
ATOM 2329 C CA . VAL A 1 303 ? -16.087 -6.697 0.891 1.00 97.75 303 VAL A CA 1
ATOM 2330 C C . VAL A 1 303 ? -15.540 -6.485 -0.512 1.00 97.75 303 VAL A C 1
ATOM 2332 O O . VAL A 1 303 ? -16.097 -5.714 -1.292 1.00 97.75 303 VAL A O 1
ATOM 2335 N N . LEU A 1 304 ? -14.450 -7.177 -0.847 1.00 96.75 304 LEU A N 1
ATOM 2336 C CA . LEU A 1 304 ? -13.833 -7.041 -2.162 1.00 96.75 304 LEU A CA 1
ATOM 2337 C C . LEU A 1 304 ? -14.781 -7.576 -3.246 1.00 96.75 304 LEU A C 1
ATOM 2339 O O . LEU A 1 304 ? -15.238 -8.723 -3.148 1.00 96.75 304 LEU A O 1
ATOM 2343 N N . PRO A 1 305 ? -15.059 -6.805 -4.310 1.00 96.31 305 PRO A N 1
ATOM 2344 C CA . PRO A 1 305 ? -15.840 -7.292 -5.432 1.00 96.31 305 PRO A CA 1
ATOM 2345 C C . PRO A 1 305 ? -15.066 -8.383 -6.177 1.00 96.31 305 PRO A C 1
ATOM 2347 O O . PRO A 1 305 ? -13.836 -8.462 -6.123 1.00 96.31 305 PRO A O 1
ATOM 2350 N N . LYS A 1 306 ? -15.783 -9.216 -6.939 1.00 96.00 306 LYS A N 1
ATOM 2351 C CA . LYS A 1 306 ? -15.153 -10.269 -7.754 1.00 96.00 306 LYS A CA 1
ATOM 2352 C C . LYS A 1 306 ? -14.153 -9.703 -8.768 1.00 96.00 306 LYS A C 1
ATOM 2354 O O . LYS A 1 306 ? -13.140 -10.330 -9.046 1.00 96.00 306 LYS A O 1
ATOM 2359 N N . SER A 1 307 ? -14.455 -8.531 -9.319 1.00 95.50 307 SER A N 1
ATOM 2360 C CA . SER A 1 307 ? -13.672 -7.847 -10.351 1.00 95.50 307 SER A CA 1
ATOM 2361 C C . SER A 1 307 ? -14.154 -6.405 -10.507 1.00 95.50 307 SER A C 1
ATOM 2363 O O . SER A 1 307 ? -15.315 -6.135 -10.198 1.00 95.50 307 SER A O 1
ATOM 2365 N N . GLY A 1 308 ? -13.330 -5.523 -11.063 1.00 92.19 308 GLY A N 1
ATOM 2366 C CA . GLY A 1 308 ? -13.642 -4.104 -11.219 1.00 92.19 308 GLY A CA 1
ATOM 2367 C C . GLY A 1 308 ? -12.385 -3.245 -11.335 1.00 92.19 308 GLY A C 1
ATOM 2368 O O . GLY A 1 308 ? -11.275 -3.731 -11.134 1.00 92.19 308 GLY A O 1
ATOM 2369 N N . LEU A 1 309 ? -12.589 -1.973 -11.669 1.00 89.25 309 LEU A N 1
ATOM 2370 C CA . LEU A 1 309 ? -11.542 -0.954 -11.710 1.00 89.25 309 LEU A CA 1
ATOM 2371 C C . LEU A 1 309 ? -11.477 -0.205 -10.373 1.00 89.25 309 LEU A C 1
ATOM 2373 O O . LEU A 1 309 ? -12.443 -0.191 -9.613 1.00 89.25 309 LEU A O 1
ATOM 2377 N N . GLY A 1 310 ? -10.345 0.451 -10.125 1.00 85.38 310 GLY A N 1
ATOM 2378 C CA . GLY A 1 310 ? -10.220 1.461 -9.073 1.00 85.38 310 GLY A CA 1
ATOM 2379 C C . GLY A 1 310 ? -9.849 0.956 -7.681 1.00 85.38 310 GLY A C 1
ATOM 2380 O O . GLY A 1 310 ? -9.641 1.774 -6.791 1.00 85.38 310 GLY A O 1
ATOM 2381 N N . GLY A 1 311 ? -9.716 -0.356 -7.481 1.00 92.81 311 GLY A N 1
ATOM 2382 C CA . GLY A 1 311 ? -9.296 -0.902 -6.197 1.00 92.81 311 GLY A CA 1
ATOM 2383 C C . GLY A 1 311 ? -9.171 -2.424 -6.157 1.00 92.81 311 GLY A C 1
ATOM 2384 O O . GLY A 1 311 ? -9.255 -3.087 -7.192 1.00 92.81 311 GLY A O 1
ATOM 2385 N N . PRO A 1 312 ? -8.921 -2.992 -4.965 1.00 94.31 312 PRO A N 1
ATOM 2386 C CA . PRO A 1 312 ? -8.681 -4.422 -4.800 1.00 94.31 312 PRO A CA 1
ATOM 2387 C C . PRO A 1 312 ? -9.864 -5.283 -5.216 1.00 94.31 312 PRO A C 1
ATOM 2389 O O . PRO A 1 312 ? -11.010 -4.971 -4.959 1.00 94.31 312 PRO A O 1
ATOM 2392 N N . THR A 1 313 ? -9.609 -6.413 -5.865 1.00 96.44 313 THR A N 1
ATOM 2393 C CA . THR A 1 313 ? -10.682 -7.328 -6.276 1.00 96.44 313 THR A CA 1
ATOM 2394 C C . THR A 1 313 ? -10.253 -8.761 -6.056 1.00 96.44 313 THR A C 1
ATOM 2396 O O . THR A 1 313 ? -9.057 -9.058 -6.020 1.00 96.44 313 THR A O 1
ATOM 2399 N N . GLN A 1 314 ? -11.223 -9.668 -5.967 1.00 96.25 314 GLN A N 1
ATOM 2400 C CA . GLN A 1 314 ? -10.930 -11.089 -5.785 1.00 96.25 314 GLN A CA 1
ATOM 2401 C C . GLN A 1 314 ? -10.172 -11.701 -6.977 1.00 96.25 314 GLN A C 1
ATOM 2403 O O . GLN A 1 314 ? -9.485 -12.704 -6.809 1.00 96.25 314 GLN A O 1
ATOM 2408 N N . ALA A 1 315 ? -10.247 -11.086 -8.165 1.00 96.06 315 ALA A N 1
ATOM 2409 C CA . ALA A 1 315 ? -9.514 -11.521 -9.356 1.00 96.06 315 ALA A CA 1
ATOM 2410 C C . ALA A 1 315 ? -7.988 -11.355 -9.238 1.00 96.06 315 ALA A C 1
ATOM 2412 O O . ALA A 1 315 ? -7.246 -12.086 -9.887 1.00 96.06 315 ALA A O 1
ATOM 2413 N N . ILE A 1 316 ? -7.522 -10.412 -8.414 1.00 95.38 316 ILE A N 1
ATOM 2414 C CA . ILE A 1 316 ? -6.091 -10.126 -8.209 1.00 95.38 316 ILE A CA 1
ATOM 2415 C C . ILE A 1 316 ? -5.653 -10.291 -6.750 1.00 95.38 316 ILE A C 1
ATOM 2417 O O . ILE A 1 316 ? -4.488 -10.064 -6.438 1.00 95.38 316 ILE A O 1
ATOM 2421 N N . ARG A 1 317 ? -6.575 -10.676 -5.856 1.00 95.25 317 ARG A N 1
ATOM 2422 C CA . ARG A 1 317 ? -6.316 -10.837 -4.425 1.00 95.25 317 ARG A CA 1
ATOM 2423 C C . ARG A 1 317 ? -7.294 -11.818 -3.767 1.00 95.25 317 ARG A C 1
ATOM 2425 O O . ARG A 1 317 ? -8.475 -11.523 -3.617 1.00 95.25 317 ARG A O 1
ATOM 2432 N N . ARG A 1 318 ? -6.814 -12.976 -3.320 1.00 95.06 318 ARG A N 1
ATOM 2433 C CA . ARG A 1 318 ? -7.597 -14.021 -2.618 1.00 95.06 318 ARG A CA 1
ATOM 2434 C C . ARG A 1 318 ? -7.663 -13.787 -1.107 1.00 95.06 318 ARG A C 1
ATOM 2436 O O . ARG A 1 318 ? -8.548 -14.318 -0.429 1.00 95.06 318 ARG A O 1
ATOM 2443 N N . LEU A 1 319 ? -6.716 -13.014 -0.582 1.00 97.25 319 LEU A N 1
ATOM 2444 C CA . LEU A 1 319 ? -6.593 -12.658 0.830 1.00 97.25 319 LEU A CA 1
ATOM 2445 C C . LEU A 1 319 ? -7.391 -11.401 1.183 1.00 97.25 319 LEU A C 1
ATOM 2447 O O . LEU A 1 319 ? -7.588 -10.517 0.350 1.00 97.25 319 LEU A O 1
ATOM 2451 N N . SER A 1 320 ? -7.797 -11.289 2.449 1.00 96.75 320 SER A N 1
ATOM 2452 C CA . SER A 1 320 ? -8.437 -10.077 2.991 1.00 96.75 320 SER A CA 1
ATOM 2453 C C . SER A 1 320 ? -9.713 -9.672 2.237 1.00 96.75 320 SER A C 1
ATOM 2455 O O . SER A 1 320 ? -10.042 -8.493 2.146 1.00 96.75 320 SER A O 1
ATOM 2457 N N . HIS A 1 321 ? -10.429 -10.647 1.667 1.00 96.62 321 HIS A N 1
ATOM 2458 C CA . HIS A 1 321 ? -11.608 -10.399 0.832 1.00 96.62 321 HIS A CA 1
ATOM 2459 C C . HIS A 1 321 ? -12.788 -9.807 1.614 1.00 96.62 321 HIS A C 1
ATOM 2461 O O . HIS A 1 321 ? -13.695 -9.230 1.011 1.00 96.62 321 HIS A O 1
ATOM 2467 N N . ARG A 1 322 ? -12.756 -9.919 2.946 1.00 98.06 322 ARG A N 1
ATOM 2468 C CA . ARG A 1 322 ? -13.627 -9.195 3.862 1.00 98.06 322 ARG A CA 1
ATOM 2469 C C . ARG A 1 322 ? -12.837 -8.672 5.060 1.00 98.06 322 ARG A C 1
ATOM 2471 O O . ARG A 1 322 ? -12.072 -9.421 5.674 1.00 98.06 322 ARG A O 1
ATOM 2478 N N . VAL A 1 323 ? -13.051 -7.400 5.388 1.00 98.50 323 VAL A N 1
ATOM 2479 C CA . VAL A 1 323 ? -12.495 -6.740 6.574 1.00 98.50 323 VAL A CA 1
ATOM 2480 C C . VAL A 1 323 ? -13.599 -5.965 7.281 1.00 98.50 323 VAL A C 1
ATOM 2482 O O . VAL A 1 323 ? -14.168 -5.035 6.712 1.00 98.50 323 VAL A O 1
ATOM 2485 N N . ASP A 1 324 ? -13.872 -6.326 8.528 1.00 98.56 324 ASP A N 1
ATOM 2486 C CA . ASP A 1 324 ? -14.815 -5.633 9.404 1.00 98.56 324 ASP A CA 1
ATOM 2487 C C . ASP A 1 324 ? -14.005 -4.860 10.455 1.00 98.56 324 ASP A C 1
ATOM 2489 O O . ASP A 1 324 ? -13.178 -5.450 11.150 1.00 98.56 324 ASP A O 1
ATOM 2493 N N . THR A 1 325 ? -14.189 -3.543 10.562 1.00 98.62 325 THR A N 1
ATOM 2494 C CA . THR A 1 325 ? -13.504 -2.699 11.558 1.00 98.62 325 THR A CA 1
ATOM 2495 C C . THR A 1 325 ? -14.510 -1.847 12.322 1.00 98.62 325 THR A C 1
ATOM 2497 O O . THR A 1 325 ? -15.382 -1.238 11.717 1.00 98.62 325 THR A O 1
ATOM 2500 N N . SER A 1 326 ? -14.386 -1.793 13.645 1.00 98.62 326 SER A N 1
ATOM 2501 C CA . SER A 1 326 ? -15.174 -0.931 14.528 1.00 98.62 326 SER A CA 1
ATOM 2502 C C . SER A 1 326 ? -14.224 -0.066 15.342 1.00 98.62 326 SER A C 1
ATOM 2504 O O . SER A 1 326 ? -13.367 -0.596 16.051 1.00 98.62 326 SER A O 1
ATOM 2506 N N . TRP A 1 327 ? -14.410 1.248 15.294 1.00 98.75 327 TRP A N 1
ATOM 2507 C CA . TRP A 1 327 ? -13.679 2.215 16.109 1.00 98.75 327 TRP A CA 1
ATOM 2508 C C . TRP A 1 327 ? -14.600 2.843 17.138 1.00 98.75 327 TRP A C 1
ATOM 2510 O O . TRP A 1 327 ? -15.642 3.372 16.772 1.00 98.75 327 TRP A O 1
ATOM 2520 N N . THR A 1 328 ? -14.176 2.873 18.395 1.00 98.56 328 THR A N 1
ATOM 2521 C CA . THR A 1 328 ? -14.736 3.748 19.427 1.00 98.56 328 THR A CA 1
ATOM 2522 C C . THR A 1 328 ? -13.748 4.877 19.676 1.00 98.56 328 THR A C 1
ATOM 2524 O O . THR A 1 328 ? -12.581 4.610 19.961 1.00 98.56 328 THR A O 1
ATOM 2527 N N . PHE A 1 329 ? -14.191 6.126 19.567 1.00 97.69 329 PHE A N 1
ATOM 2528 C CA . PHE A 1 329 ? -13.323 7.293 19.732 1.00 97.69 329 PHE A CA 1
ATOM 2529 C C . PHE A 1 329 ? -14.098 8.493 20.271 1.00 97.69 329 PHE A C 1
ATOM 2531 O O . PHE A 1 329 ? -15.302 8.646 20.030 1.00 97.69 329 PHE A O 1
ATOM 2538 N N . ARG A 1 330 ? -13.404 9.368 21.000 1.00 96.12 330 ARG A N 1
ATOM 2539 C CA . ARG A 1 330 ? -13.947 10.671 21.393 1.00 96.12 330 ARG A CA 1
ATOM 2540 C C . ARG A 1 330 ? -13.721 11.694 20.286 1.00 96.12 330 ARG A C 1
ATOM 2542 O O . ARG A 1 330 ? -12.625 11.810 19.748 1.00 96.12 330 ARG A O 1
ATOM 2549 N N . SER A 1 331 ? -14.757 12.463 19.975 1.00 95.62 331 SER A N 1
ATOM 2550 C CA . SER A 1 331 ? -14.712 13.465 18.916 1.00 95.62 331 SER A CA 1
ATOM 2551 C C . SER A 1 331 ? -15.521 14.704 19.297 1.00 95.62 331 SER A C 1
ATOM 2553 O O . SER A 1 331 ? -16.552 14.611 19.964 1.00 95.62 331 SER A O 1
ATOM 2555 N N . ASP A 1 332 ? -15.042 15.865 18.871 1.00 92.62 332 ASP A N 1
ATOM 2556 C CA . ASP A 1 332 ? -15.575 17.202 19.133 1.00 92.62 332 ASP A CA 1
ATOM 2557 C C . ASP A 1 332 ? -15.181 18.149 17.990 1.00 92.62 332 ASP A C 1
ATOM 2559 O O . ASP A 1 332 ? -14.459 17.749 17.069 1.00 92.62 332 ASP A O 1
ATOM 2563 N N . ARG A 1 333 ? -15.610 19.415 18.061 1.00 89.06 333 ARG A N 1
ATOM 2564 C CA . ARG A 1 333 ? -15.177 20.451 17.113 1.00 89.06 333 ARG A CA 1
ATOM 2565 C C . ARG A 1 333 ? -13.662 20.642 17.053 1.00 89.06 333 ARG A C 1
ATOM 2567 O O . ARG A 1 333 ? -13.128 20.853 15.965 1.00 89.06 333 ARG A O 1
ATOM 2574 N N . GLY A 1 334 ? -12.992 20.566 18.200 1.00 87.56 334 GLY A N 1
ATOM 2575 C CA . GLY A 1 334 ? -11.563 20.825 18.336 1.00 87.56 334 GLY A CA 1
ATOM 2576 C C . GLY A 1 334 ? -11.138 22.192 17.786 1.00 87.56 334 GLY A C 1
ATOM 2577 O O . GLY A 1 334 ? -11.924 23.138 17.754 1.00 87.56 334 GLY A O 1
ATOM 2578 N N . ASN A 1 335 ? -9.884 22.264 17.333 1.00 87.31 335 ASN A N 1
ATOM 2579 C CA . ASN A 1 335 ? -9.285 23.434 16.687 1.00 87.31 335 ASN A CA 1
ATOM 2580 C C . ASN A 1 335 ? -9.033 23.100 15.210 1.00 87.31 335 ASN A C 1
ATOM 2582 O O . ASN A 1 335 ? -7.971 22.558 14.888 1.00 87.31 335 ASN A O 1
ATOM 2586 N N . PRO A 1 336 ? -10.016 23.310 14.321 1.00 88.56 336 PRO A N 1
ATOM 2587 C CA . PRO A 1 336 ? -9.857 22.938 12.927 1.00 88.56 336 PRO A CA 1
ATOM 2588 C C . PRO A 1 336 ? -8.845 23.858 12.229 1.00 88.56 336 PRO A C 1
ATOM 2590 O O . PRO A 1 336 ? -8.637 25.004 12.618 1.00 88.56 336 PRO A O 1
ATOM 2593 N N . LEU A 1 337 ? -8.202 23.330 11.192 1.00 89.31 337 LEU A N 1
ATOM 2594 C CA . LEU A 1 337 ? -7.262 24.048 10.328 1.00 89.31 337 LEU A CA 1
ATOM 2595 C C . LEU A 1 337 ? -7.817 24.071 8.903 1.00 89.31 337 LEU A C 1
ATOM 2597 O O . LEU A 1 337 ? -8.619 23.195 8.582 1.00 89.31 337 LEU A O 1
ATOM 2601 N N . PRO A 1 338 ? -7.379 24.971 8.008 1.00 90.25 338 PRO A N 1
ATOM 2602 C CA . PRO A 1 338 ? -7.753 24.892 6.598 1.00 90.25 338 PRO A CA 1
ATOM 2603 C C . PRO A 1 338 ? -7.567 23.469 6.052 1.00 90.25 338 PRO A C 1
ATOM 2605 O O . PRO A 1 338 ? -6.538 22.832 6.293 1.00 90.25 338 PRO A O 1
ATOM 2608 N N . CYS A 1 339 ? -8.576 22.933 5.359 1.00 88.25 339 CYS A N 1
ATOM 2609 C CA . CYS A 1 339 ? -8.543 21.552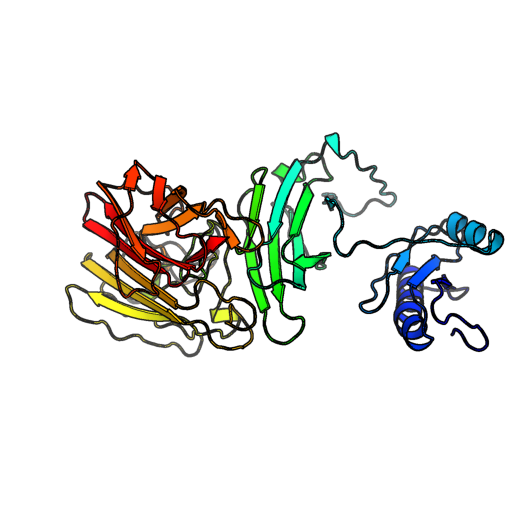 4.862 1.00 88.25 339 CYS A CA 1
ATOM 2610 C C . CYS A 1 339 ? -7.312 21.287 3.980 1.00 88.25 339 CYS A C 1
ATOM 2612 O O . CYS A 1 339 ? -6.691 20.230 4.101 1.00 88.25 339 CYS A O 1
ATOM 2614 N N . TYR A 1 340 ? -6.926 22.284 3.189 1.00 85.69 340 TYR A N 1
ATOM 2615 C CA . TYR A 1 340 ? -5.678 22.402 2.437 1.00 85.69 340 TYR A CA 1
ATOM 2616 C C . TYR A 1 340 ? -5.265 23.887 2.399 1.00 85.69 340 TYR A C 1
ATOM 2618 O O . TYR A 1 340 ? -6.044 24.758 2.794 1.00 85.69 340 TYR A O 1
ATOM 2626 N N . GLU A 1 341 ? -4.046 24.192 1.953 1.00 81.56 341 GLU A N 1
ATOM 2627 C CA . GLU A 1 341 ? -3.562 25.575 1.847 1.00 81.56 341 GLU A CA 1
ATOM 2628 C C . GLU A 1 341 ? -4.466 26.414 0.924 1.00 81.56 341 GLU A C 1
ATOM 2630 O O . GLU A 1 341 ? -4.761 26.018 -0.201 1.00 81.56 341 GLU A O 1
ATOM 2635 N N . GLY A 1 342 ? -4.961 27.554 1.418 1.00 83.00 342 GLY A N 1
ATOM 2636 C CA . GLY A 1 342 ? -5.917 28.402 0.690 1.00 83.00 342 GLY A CA 1
ATOM 2637 C C . GLY A 1 342 ? -7.369 27.896 0.674 1.00 83.00 342 GLY A C 1
ATOM 2638 O O . GLY A 1 342 ? -8.222 28.524 0.049 1.00 83.00 342 GLY A O 1
ATOM 2639 N N . SER A 1 343 ? -7.682 26.789 1.359 1.00 85.62 343 SER A N 1
ATOM 2640 C CA . SER A 1 343 ? -9.054 26.283 1.495 1.00 85.62 343 SER A CA 1
ATOM 2641 C C . SER A 1 343 ? -9.944 27.260 2.278 1.00 85.62 343 SER A C 1
ATOM 2643 O O . SER A 1 343 ? -9.569 27.643 3.387 1.00 85.62 343 SER A O 1
ATOM 2645 N N . PRO A 1 344 ? -11.161 27.586 1.793 1.00 85.38 344 PRO A N 1
ATOM 2646 C CA . PRO A 1 344 ? -12.157 28.329 2.571 1.00 85.38 344 PRO A CA 1
ATOM 2647 C C . PRO A 1 344 ? -12.858 27.461 3.633 1.00 85.38 344 PRO A C 1
ATOM 2649 O O . PRO A 1 344 ? -13.676 27.960 4.402 1.00 85.38 344 PRO A O 1
ATOM 2652 N N . PHE A 1 345 ? -12.576 26.157 3.653 1.00 86.38 345 PHE A N 1
ATOM 2653 C CA . PHE A 1 345 ? -13.138 25.191 4.592 1.00 86.38 345 PHE A CA 1
ATOM 2654 C C . PHE A 1 345 ? -12.119 24.780 5.648 1.00 86.38 345 PHE A C 1
ATOM 2656 O O . PHE A 1 345 ? -10.937 24.606 5.328 1.00 86.38 345 PHE A O 1
ATOM 2663 N N . GLU A 1 346 ? -12.595 24.537 6.871 1.00 92.38 346 GLU A N 1
ATOM 2664 C CA . GLU A 1 346 ? -11.764 24.076 7.981 1.00 92.38 346 GLU A CA 1
ATOM 2665 C C . GLU A 1 346 ? -12.026 22.596 8.286 1.00 92.38 346 GLU A C 1
ATOM 2667 O O . GLU A 1 346 ? -13.165 22.146 8.435 1.00 92.38 346 GLU A O 1
ATOM 2672 N N . CYS A 1 347 ? -10.954 21.832 8.438 1.00 93.69 347 CYS A N 1
ATOM 2673 C CA . CYS A 1 347 ? -10.967 20.423 8.765 1.00 93.69 347 CYS A CA 1
ATOM 2674 C C . CYS A 1 347 ? -10.222 20.151 10.073 1.00 93.69 347 CYS A C 1
ATOM 2676 O O . CYS A 1 347 ? -9.128 20.670 10.311 1.00 93.69 347 CYS A O 1
ATOM 2678 N N . LYS A 1 348 ? -10.767 19.247 10.883 1.00 93.69 348 LYS A N 1
ATOM 2679 C CA . LYS A 1 348 ? -10.075 18.648 12.030 1.00 93.69 348 LYS A CA 1
ATOM 2680 C C . LYS A 1 348 ? -9.868 17.165 11.743 1.00 93.69 348 LYS A C 1
ATOM 2682 O O . LYS A 1 348 ? -10.840 16.473 11.465 1.00 93.69 348 LYS A O 1
ATOM 2687 N N . ASN A 1 349 ? -8.632 16.675 11.813 1.00 94.06 349 ASN A N 1
ATOM 2688 C CA . ASN A 1 349 ? -8.381 15.237 11.715 1.00 94.06 349 ASN A CA 1
ATOM 2689 C C . ASN A 1 349 ? -8.911 14.531 12.971 1.00 94.06 349 ASN A C 1
ATOM 2691 O O . ASN A 1 349 ? -8.751 15.028 14.087 1.00 94.06 349 ASN A O 1
ATOM 2695 N N . GLU A 1 350 ? -9.541 13.378 12.788 1.00 95.44 350 GLU A N 1
ATOM 2696 C CA . GLU A 1 350 ? -10.031 12.547 13.883 1.00 95.44 350 GLU A CA 1
ATOM 2697 C C . GLU A 1 350 ? -8.964 11.533 14.307 1.00 95.44 350 GLU A C 1
ATOM 2699 O O . GLU A 1 350 ? -8.263 10.954 13.472 1.00 95.44 350 GLU A O 1
ATOM 2704 N N . SER A 1 351 ? -8.840 11.327 15.620 1.00 94.50 351 SER A N 1
ATOM 2705 C CA . SER A 1 351 ? -7.778 10.524 16.238 1.00 94.50 351 SER A CA 1
ATOM 2706 C C . SER A 1 351 ? -8.242 9.094 16.537 1.00 94.50 351 SER A C 1
ATOM 2708 O O . SER A 1 351 ? -8.372 8.677 17.691 1.00 94.50 351 SER A O 1
ATOM 2710 N N . LEU A 1 352 ? -8.528 8.327 15.487 1.00 97.12 352 LEU A N 1
ATOM 2711 C CA . LEU A 1 352 ? -8.912 6.920 15.601 1.00 97.12 352 LEU A CA 1
ATOM 2712 C C . LEU A 1 352 ? -7.663 6.046 15.794 1.00 97.12 352 LEU A C 1
ATOM 2714 O O . LEU A 1 352 ? -6.560 6.400 15.373 1.00 97.12 352 LEU A O 1
ATOM 2718 N N . LEU A 1 353 ? -7.838 4.888 16.436 1.00 97.75 353 LEU A N 1
ATOM 2719 C CA . LEU A 1 353 ? -6.810 3.847 16.513 1.00 97.75 353 LEU A CA 1
ATOM 2720 C C . LEU A 1 353 ? -6.816 3.019 15.222 1.00 97.75 353 LEU A C 1
ATOM 2722 O O . LEU A 1 353 ? -7.847 2.459 14.866 1.00 97.75 353 LEU A O 1
ATOM 2726 N N . GLN A 1 354 ? -5.678 2.879 14.549 1.00 96.69 354 GLN A N 1
ATOM 2727 C CA . GLN A 1 354 ? -5.559 2.086 13.323 1.00 96.69 354 GLN A CA 1
ATOM 2728 C C . GLN A 1 354 ? -4.470 1.015 13.476 1.00 96.69 354 GLN A C 1
ATOM 2730 O O . GLN A 1 354 ? -3.316 1.379 13.715 1.00 96.69 354 GLN A O 1
ATOM 2735 N N . PRO A 1 355 ? -4.794 -0.285 13.329 1.00 97.00 355 PRO A N 1
ATOM 2736 C CA . PRO A 1 355 ? -3.793 -1.346 13.295 1.00 97.00 355 PRO A CA 1
ATOM 2737 C C . PRO A 1 355 ? -3.027 -1.364 11.962 1.00 97.00 355 PRO A C 1
ATOM 2739 O O . PRO A 1 355 ? -3.616 -1.217 10.886 1.00 97.00 355 PRO A O 1
ATOM 2742 N N . PHE A 1 356 ? -1.724 -1.608 12.058 1.00 95.94 356 PHE A N 1
ATOM 2743 C CA . PHE A 1 356 ? -0.771 -1.851 10.979 1.00 95.94 356 PHE A CA 1
ATOM 2744 C C . PHE A 1 356 ? 0.006 -3.132 11.288 1.00 95.94 356 PHE A C 1
ATOM 2746 O O . PHE A 1 356 ? 0.298 -3.425 12.450 1.00 95.94 356 PHE A O 1
ATOM 2753 N N . TYR A 1 357 ? 0.328 -3.909 10.258 1.00 96.25 357 TYR A N 1
ATOM 2754 C CA . TYR A 1 357 ? 0.809 -5.277 10.421 1.00 96.25 357 TYR A CA 1
ATOM 2755 C C . TYR A 1 357 ? 2.187 -5.469 9.793 1.00 96.25 357 TYR A C 1
ATOM 2757 O O . TYR A 1 357 ? 2.364 -5.257 8.598 1.00 96.25 357 TYR A O 1
ATOM 2765 N N . ASP A 1 358 ? 3.129 -5.976 10.585 1.00 96.25 358 ASP A N 1
ATOM 2766 C CA . ASP A 1 358 ? 4.390 -6.542 10.101 1.00 96.25 358 ASP A CA 1
ATOM 2767 C C . ASP A 1 358 ? 4.299 -8.068 10.177 1.00 96.25 358 ASP A C 1
ATOM 2769 O O . ASP A 1 358 ? 4.751 -8.692 11.143 1.00 96.25 358 ASP A O 1
ATOM 2773 N N . LEU A 1 359 ? 3.617 -8.649 9.185 1.00 97.19 359 LEU A N 1
ATOM 2774 C CA . LEU A 1 359 ? 3.256 -10.070 9.143 1.00 97.19 359 LEU A CA 1
ATOM 2775 C C . LEU A 1 359 ? 4.451 -11.002 8.887 1.00 97.19 359 LEU A C 1
ATOM 2777 O O . LEU A 1 359 ? 4.330 -12.200 9.108 1.00 97.19 359 LEU A O 1
ATOM 2781 N N . GLY A 1 360 ? 5.598 -10.495 8.420 1.00 96.06 360 GLY A N 1
ATOM 2782 C CA . GLY A 1 360 ? 6.774 -11.332 8.145 1.00 96.06 360 GLY A CA 1
ATOM 2783 C C . GLY A 1 360 ? 6.516 -12.469 7.143 1.00 96.06 360 GLY A C 1
ATOM 2784 O O . GLY A 1 360 ? 7.015 -13.579 7.332 1.00 96.06 360 GLY A O 1
ATOM 2785 N N . LEU A 1 361 ? 5.703 -12.210 6.115 1.00 97.38 361 LEU A N 1
ATOM 2786 C CA . LEU A 1 361 ? 5.307 -13.199 5.107 1.00 97.38 361 LEU A CA 1
ATOM 2787 C C . LEU A 1 361 ? 6.350 -13.339 3.998 1.00 97.38 361 LEU A C 1
ATOM 2789 O O . LEU A 1 361 ? 7.162 -12.445 3.761 1.00 97.38 361 LEU A O 1
ATOM 2793 N N . ASP A 1 362 ? 6.270 -14.442 3.258 1.00 96.62 362 ASP A N 1
ATOM 2794 C CA . ASP A 1 362 ? 6.929 -14.537 1.959 1.00 96.62 362 ASP A CA 1
ATOM 2795 C C . ASP A 1 362 ? 6.266 -13.611 0.909 1.00 96.62 362 ASP A C 1
ATOM 2797 O O . ASP A 1 362 ? 5.139 -13.147 1.111 1.00 96.62 362 ASP A O 1
ATOM 2801 N N . PRO A 1 363 ? 6.906 -13.375 -0.254 1.00 96.12 363 PRO A N 1
ATOM 2802 C CA . PRO A 1 363 ? 6.323 -12.547 -1.314 1.00 96.12 363 PRO A CA 1
ATOM 2803 C C . PRO A 1 363 ? 4.978 -13.053 -1.865 1.00 96.12 363 PRO A C 1
ATOM 2805 O O . PRO A 1 363 ? 4.251 -12.303 -2.508 1.00 96.12 363 PRO A O 1
ATOM 2808 N N . SER A 1 364 ? 4.627 -14.320 -1.636 1.00 96.81 364 SER A N 1
ATOM 2809 C CA . SER A 1 364 ? 3.332 -14.904 -2.008 1.00 96.81 364 SER A CA 1
ATOM 2810 C C . SER A 1 364 ? 2.275 -14.771 -0.898 1.00 96.81 364 SER A C 1
ATOM 2812 O O . SER A 1 364 ? 1.218 -15.395 -0.990 1.00 96.81 364 SER A O 1
ATOM 2814 N N . ASN A 1 365 ? 2.549 -13.964 0.134 1.00 97.81 365 ASN A N 1
ATOM 2815 C CA . ASN A 1 365 ? 1.719 -13.748 1.319 1.00 97.81 365 ASN A CA 1
ATOM 2816 C C . ASN A 1 365 ? 1.433 -15.014 2.139 1.00 97.81 365 ASN A C 1
ATOM 2818 O O . ASN A 1 365 ? 0.320 -15.194 2.646 1.00 97.81 365 ASN A O 1
ATOM 2822 N N . ASN A 1 366 ? 2.444 -15.872 2.298 1.00 98.12 366 ASN A N 1
ATOM 2823 C CA . ASN A 1 366 ? 2.364 -17.044 3.164 1.00 98.12 366 ASN A CA 1
ATOM 2824 C C . ASN A 1 366 ? 3.266 -16.942 4.393 1.00 98.12 366 ASN A C 1
ATOM 2826 O O . ASN A 1 366 ? 4.413 -16.492 4.315 1.00 98.12 366 ASN A O 1
ATOM 2830 N N . ALA A 1 367 ? 2.743 -17.431 5.513 1.00 98.38 367 ALA A N 1
ATOM 2831 C CA . ALA A 1 367 ? 3.489 -17.733 6.725 1.00 98.38 367 ALA A CA 1
ATOM 2832 C C . ALA A 1 367 ? 3.888 -19.223 6.742 1.00 98.38 367 ALA A C 1
ATOM 2834 O O . ALA A 1 367 ? 3.196 -20.042 6.128 1.00 98.38 367 ALA A O 1
ATOM 2835 N N . PRO A 1 368 ? 4.970 -19.598 7.447 1.00 97.81 368 PRO A N 1
ATOM 2836 C CA . PRO A 1 368 ? 5.296 -21.003 7.660 1.00 97.81 368 PRO A CA 1
ATOM 2837 C C . PRO A 1 368 ? 4.240 -21.703 8.532 1.00 97.81 368 PRO A C 1
ATOM 2839 O O . PRO A 1 368 ? 3.592 -21.069 9.377 1.00 97.81 368 PRO A O 1
ATOM 2842 N N . ALA A 1 369 ? 4.116 -23.020 8.368 1.00 98.12 369 ALA A N 1
ATOM 2843 C CA . ALA A 1 369 ? 3.426 -23.892 9.320 1.00 98.12 369 ALA A CA 1
ATOM 2844 C C . ALA A 1 369 ? 4.045 -23.841 10.736 1.00 98.12 369 ALA A C 1
ATOM 2846 O O . ALA A 1 369 ? 5.226 -23.529 10.919 1.00 98.12 369 ALA A O 1
ATOM 2847 N N . GLY A 1 370 ? 3.252 -24.196 11.751 1.00 98.19 370 GLY A N 1
ATOM 2848 C CA . GLY A 1 370 ? 3.663 -24.159 13.154 1.00 98.19 370 GLY A CA 1
ATOM 2849 C C . GLY A 1 370 ? 3.589 -22.758 13.765 1.00 98.19 370 GLY A C 1
ATOM 2850 O O . GLY A 1 370 ? 2.770 -21.927 13.378 1.00 98.19 370 GLY A O 1
ATOM 2851 N N . ARG A 1 371 ? 4.418 -22.491 14.776 1.00 98.12 371 ARG A N 1
ATOM 2852 C CA . ARG A 1 371 ? 4.368 -21.222 15.509 1.00 98.12 371 ARG A CA 1
ATOM 2853 C C . ARG A 1 371 ? 4.830 -20.059 14.631 1.00 98.12 371 ARG A C 1
ATOM 2855 O O . ARG A 1 371 ? 5.968 -20.050 14.165 1.00 98.12 371 ARG A O 1
ATOM 2862 N N . HIS A 1 372 ? 3.987 -19.042 14.492 1.00 98.62 372 HIS A N 1
ATOM 2863 C CA . HIS A 1 372 ? 4.283 -17.841 13.718 1.00 98.62 372 HIS A CA 1
ATOM 2864 C C . HIS A 1 372 ? 4.023 -16.576 14.545 1.00 98.62 372 HIS A C 1
ATOM 2866 O O . HIS A 1 372 ? 2.947 -16.415 15.122 1.00 98.62 372 HIS A O 1
ATOM 2872 N N . THR A 1 373 ? 5.011 -15.677 14.599 1.00 98.69 373 THR A N 1
ATOM 2873 C CA . THR A 1 373 ? 4.954 -14.432 15.380 1.00 98.69 373 THR A CA 1
ATOM 2874 C C . THR A 1 373 ? 5.163 -13.214 14.488 1.00 98.69 373 THR A C 1
ATOM 2876 O O . THR A 1 373 ? 6.190 -13.104 13.816 1.00 98.69 373 THR A O 1
ATOM 2879 N N . PHE A 1 374 ? 4.256 -12.246 14.579 1.00 98.44 374 PHE A N 1
ATOM 2880 C CA . PHE A 1 374 ? 4.268 -11.013 13.792 1.00 98.44 374 PHE A CA 1
ATOM 2881 C C . PHE A 1 374 ? 4.011 -9.768 14.651 1.00 98.44 374 PHE A C 1
ATOM 2883 O O . PHE A 1 374 ? 3.645 -9.868 15.826 1.00 98.44 374 PHE A O 1
ATOM 2890 N N . GLY A 1 375 ? 4.273 -8.587 14.087 1.00 98.00 375 GLY A N 1
ATOM 2891 C CA . GLY A 1 375 ? 4.070 -7.297 14.748 1.00 98.00 375 GLY A CA 1
ATOM 2892 C C . GLY A 1 375 ? 2.709 -6.687 14.420 1.00 98.00 375 GLY A C 1
ATOM 2893 O O . GLY A 1 375 ? 2.269 -6.742 13.273 1.00 98.00 375 GLY A O 1
ATOM 2894 N N . VAL A 1 376 ? 2.068 -6.080 15.419 1.00 98.00 376 VAL A N 1
ATOM 2895 C CA . VAL A 1 376 ? 0.874 -5.240 15.259 1.00 98.00 376 VAL A CA 1
ATOM 2896 C C . VAL A 1 376 ? 1.148 -3.887 15.897 1.00 98.00 376 VAL A C 1
ATOM 2898 O O . VAL A 1 376 ? 1.141 -3.750 17.119 1.00 98.00 376 VAL A O 1
ATOM 2901 N N . GLU A 1 377 ? 1.403 -2.881 15.073 1.00 97.19 377 GLU A N 1
ATOM 2902 C CA . GLU A 1 377 ? 1.529 -1.499 15.524 1.00 97.19 377 GLU A CA 1
ATOM 2903 C C . GLU A 1 377 ? 0.165 -0.814 15.443 1.00 97.19 377 GLU A C 1
ATOM 2905 O O . GLU A 1 377 ? -0.562 -0.980 14.469 1.00 97.19 377 GLU A O 1
ATOM 2910 N N . VAL A 1 378 ? -0.203 -0.043 16.464 1.00 97.44 378 VAL A N 1
ATOM 2911 C CA . VAL A 1 378 ? -1.447 0.732 16.453 1.00 97.44 378 VAL A CA 1
ATOM 2912 C C . VAL A 1 378 ? -1.082 2.204 16.463 1.00 97.44 378 VAL A C 1
ATOM 2914 O O . VAL A 1 378 ? -0.479 2.682 17.423 1.00 97.44 378 VAL A O 1
ATOM 2917 N N . LEU A 1 379 ? -1.441 2.918 15.399 1.00 96.19 379 LEU A N 1
ATOM 2918 C CA . LEU A 1 379 ? -1.170 4.348 15.258 1.00 96.19 379 LEU A CA 1
ATOM 2919 C C . LEU A 1 379 ? -2.443 5.168 15.455 1.00 96.19 379 LEU A C 1
ATOM 2921 O O . LEU A 1 379 ? -3.561 4.673 15.292 1.00 96.19 379 LEU A O 1
ATOM 2925 N N . ARG A 1 380 ? -2.258 6.448 15.768 1.00 95.31 380 ARG A N 1
ATOM 2926 C CA . ARG A 1 380 ? -3.314 7.462 15.738 1.00 95.31 380 ARG A CA 1
ATOM 2927 C C . ARG A 1 380 ? -3.464 8.028 14.327 1.00 95.31 380 ARG A C 1
ATOM 2929 O O . ARG A 1 380 ? -2.482 8.471 13.741 1.00 95.31 380 ARG A O 1
ATOM 2936 N N . THR A 1 381 ? -4.674 8.040 13.774 1.00 93.62 381 THR A N 1
ATOM 2937 C CA . THR A 1 381 ? -4.909 8.451 12.373 1.00 93.62 381 THR A CA 1
ATOM 2938 C C . THR A 1 381 ? -4.712 9.942 12.099 1.00 93.62 381 THR A C 1
ATOM 2940 O O . THR A 1 381 ? -4.546 10.328 10.946 1.00 93.62 381 THR A O 1
ATOM 2943 N N . ASP A 1 382 ? -4.729 10.791 13.124 1.00 91.50 382 ASP A N 1
ATOM 2944 C CA . ASP A 1 382 ? -4.543 12.242 13.005 1.00 91.50 382 ASP A CA 1
ATOM 2945 C C . ASP A 1 382 ? -3.071 12.672 12.985 1.00 91.50 382 ASP A C 1
ATOM 2947 O O . ASP A 1 382 ? -2.745 13.688 12.371 1.00 91.50 382 ASP A O 1
ATOM 2951 N N . THR A 1 383 ? -2.194 11.906 13.637 1.00 90.69 383 THR A N 1
ATOM 2952 C CA . THR A 1 383 ? -0.767 12.237 13.814 1.00 90.69 383 THR A CA 1
ATOM 2953 C C . THR A 1 383 ? 0.184 11.211 13.207 1.00 90.69 383 THR A C 1
ATOM 2955 O O . THR A 1 383 ? 1.340 11.531 12.938 1.00 90.69 383 THR A O 1
ATOM 2958 N N . GLY A 1 384 ? -0.267 9.969 13.024 1.00 90.06 384 GLY A N 1
ATOM 2959 C CA . GLY A 1 384 ? 0.568 8.833 12.634 1.00 90.06 384 GLY A CA 1
ATOM 2960 C C . GLY A 1 384 ? 1.512 8.345 13.724 1.00 90.06 384 GLY A C 1
ATOM 2961 O O . GLY A 1 384 ? 2.357 7.494 13.454 1.00 90.06 384 GLY A O 1
ATOM 2962 N N . ALA A 1 385 ? 1.403 8.884 14.939 1.00 93.12 385 ALA A N 1
ATOM 2963 C CA . ALA A 1 385 ? 2.223 8.473 16.065 1.00 93.12 385 ALA A CA 1
ATOM 2964 C C . ALA A 1 385 ? 1.707 7.153 16.668 1.00 93.12 385 ALA A C 1
ATOM 2966 O O . ALA A 1 385 ? 0.492 6.907 16.647 1.00 93.12 385 ALA A O 1
ATOM 2967 N N . PRO A 1 386 ? 2.593 6.321 17.248 1.00 95.88 386 PRO A N 1
ATOM 2968 C CA . PRO A 1 386 ? 2.183 5.152 18.017 1.00 95.88 386 PRO A CA 1
ATOM 2969 C C . PRO A 1 386 ? 1.212 5.523 19.139 1.00 95.88 386 PRO A C 1
ATOM 2971 O O . PRO A 1 386 ? 1.443 6.462 19.904 1.00 95.88 386 PRO A O 1
ATOM 2974 N N . ALA A 1 387 ? 0.113 4.780 19.247 1.00 96.56 387 ALA A N 1
ATOM 2975 C CA . ALA A 1 387 ? -0.852 4.955 20.319 1.00 96.56 387 ALA A CA 1
ATOM 2976 C C . ALA A 1 387 ? -0.327 4.348 21.629 1.00 96.56 387 ALA A C 1
ATOM 2978 O O . ALA A 1 387 ? 0.223 3.248 21.651 1.00 96.56 387 ALA A O 1
ATOM 2979 N N . VAL A 1 388 ? -0.563 5.037 22.748 1.00 97.19 388 VAL A N 1
ATOM 2980 C CA . VAL A 1 388 ? -0.314 4.482 24.085 1.00 97.19 388 VAL A CA 1
ATOM 2981 C C . VAL A 1 388 ? -1.473 3.556 24.451 1.00 97.19 388 VAL A C 1
ATOM 2983 O O . VAL A 1 388 ? -2.555 4.012 24.833 1.00 97.19 388 VAL A O 1
ATOM 2986 N N . LEU A 1 389 ? -1.262 2.252 24.284 1.00 98.31 389 LEU A N 1
ATOM 2987 C CA . LEU A 1 389 ? -2.282 1.235 24.527 1.00 98.31 389 LEU A CA 1
ATOM 2988 C C . LEU A 1 389 ? -2.345 0.849 26.009 1.00 98.31 389 LEU A C 1
ATOM 2990 O O . LEU A 1 389 ? -1.320 0.645 26.654 1.00 98.31 389 LEU A O 1
ATOM 2994 N N . ALA A 1 390 ? -3.564 0.693 26.523 1.00 98.38 390 ALA A N 1
ATOM 2995 C CA . ALA A 1 390 ? -3.822 0.009 27.789 1.00 98.38 390 ALA A CA 1
ATOM 2996 C C . ALA A 1 390 ? -3.919 -1.512 27.595 1.00 98.38 390 ALA A C 1
ATOM 2998 O O . ALA A 1 390 ? -3.702 -2.267 28.540 1.00 98.38 390 ALA A O 1
ATOM 2999 N N . GLY A 1 391 ? -4.213 -1.967 26.376 1.00 98.19 391 GLY A N 1
ATOM 3000 C CA . GLY A 1 391 ? -4.113 -3.373 26.027 1.00 98.19 391 GLY A CA 1
ATOM 3001 C C . GLY A 1 391 ? -4.288 -3.652 24.541 1.00 98.19 391 GLY A C 1
ATOM 3002 O O . GLY A 1 391 ? -4.782 -2.825 23.770 1.00 98.19 391 GLY A O 1
ATOM 3003 N N . LEU A 1 392 ? -3.831 -4.845 24.171 1.00 98.75 392 LEU A N 1
ATOM 3004 C CA . LEU A 1 392 ? -3.951 -5.457 22.858 1.00 98.75 392 LEU A CA 1
ATOM 3005 C C . LEU A 1 392 ? -4.334 -6.922 23.081 1.00 98.75 392 LEU A C 1
ATOM 3007 O O . LEU A 1 392 ? -3.696 -7.621 23.868 1.00 98.75 392 LEU A O 1
ATOM 3011 N N . SER A 1 393 ? -5.360 -7.393 22.386 1.00 98.75 393 SER A N 1
ATOM 3012 C CA . SER A 1 393 ? -5.729 -8.804 22.337 1.00 98.75 393 SER A CA 1
ATOM 3013 C C . SER A 1 393 ? -5.893 -9.250 20.890 1.00 98.75 393 SER A C 1
ATOM 3015 O O . SER A 1 393 ? -6.181 -8.446 20.001 1.00 98.75 393 SER A O 1
ATOM 3017 N N . ALA A 1 394 ? -5.677 -10.538 20.646 1.00 98.81 394 ALA A N 1
ATOM 3018 C CA . ALA A 1 394 ? -5.849 -11.118 19.329 1.00 98.81 394 ALA A CA 1
ATOM 3019 C C . ALA A 1 394 ? -6.440 -12.523 19.434 1.00 98.81 394 ALA A C 1
ATOM 3021 O O . ALA A 1 394 ? -6.094 -13.304 20.324 1.00 98.81 394 ALA A O 1
ATOM 3022 N N . ARG A 1 395 ? -7.326 -12.843 18.498 1.00 98.88 395 ARG A N 1
ATOM 3023 C CA . ARG A 1 395 ? -7.879 -14.176 18.279 1.00 98.88 395 ARG A CA 1
ATOM 3024 C C . ARG A 1 395 ? -7.674 -14.550 16.826 1.00 98.88 395 ARG A C 1
ATOM 3026 O O . ARG A 1 395 ? -7.672 -13.680 15.957 1.00 98.88 395 ARG A O 1
ATOM 3033 N N . TYR A 1 396 ? -7.519 -15.833 16.558 1.00 98.88 396 TYR A N 1
ATOM 3034 C CA . TYR A 1 396 ? -7.340 -16.326 15.202 1.00 98.88 396 TYR A CA 1
ATOM 3035 C C . TYR A 1 396 ? -8.190 -17.562 14.943 1.00 98.88 396 TYR A C 1
ATOM 3037 O O . TYR A 1 396 ? -8.570 -18.279 15.868 1.00 98.88 396 TYR A O 1
ATOM 3045 N N . SER A 1 397 ? -8.494 -17.789 13.673 1.00 98.81 397 SER A N 1
ATOM 3046 C CA . SER A 1 397 ? -9.206 -18.967 13.188 1.00 98.81 397 SER A CA 1
ATOM 3047 C C . SER A 1 397 ? -8.475 -19.523 11.973 1.00 98.81 397 SER A C 1
ATOM 3049 O O . SER A 1 397 ? -7.985 -18.765 11.134 1.00 98.81 397 SER A O 1
ATOM 3051 N N . THR A 1 398 ? -8.397 -20.845 11.884 1.00 98.56 398 THR A N 1
ATOM 3052 C CA . THR A 1 398 ? -7.800 -21.588 10.761 1.00 98.56 398 THR A CA 1
ATOM 3053 C C . THR A 1 398 ? -8.834 -22.447 10.027 1.00 98.56 398 THR A C 1
ATOM 3055 O O . THR A 1 398 ? -8.492 -23.174 9.098 1.00 98.56 398 THR A O 1
ATOM 3058 N N . ASP A 1 399 ? -10.109 -22.325 10.408 1.00 97.88 399 ASP A N 1
ATOM 3059 C CA . ASP A 1 399 ? -11.266 -23.062 9.891 1.00 97.88 399 ASP A CA 1
ATOM 3060 C C . ASP A 1 399 ? -12.371 -22.111 9.398 1.00 97.88 399 ASP A C 1
ATOM 3062 O O . ASP A 1 399 ? -13.564 -22.362 9.549 1.00 97.88 399 ASP A O 1
ATOM 3066 N N . GLU A 1 400 ? -11.954 -20.992 8.802 1.00 96.25 400 GLU A N 1
ATOM 3067 C CA . GLU A 1 400 ? -12.842 -19.998 8.185 1.00 96.25 400 GLU A CA 1
ATOM 3068 C C . GLU A 1 400 ? -13.865 -19.376 9.150 1.00 96.25 400 GLU A C 1
ATOM 3070 O O . GLU A 1 400 ? -15.006 -19.084 8.794 1.00 96.25 400 GLU A O 1
ATOM 3075 N N . GLY A 1 401 ? -13.436 -19.141 10.389 1.00 97.44 401 GLY A N 1
ATOM 3076 C CA . GLY A 1 401 ? -14.208 -18.452 11.417 1.00 97.44 401 GLY A CA 1
ATOM 3077 C C . GLY A 1 401 ? -15.164 -19.343 12.207 1.00 97.44 401 GLY A C 1
ATOM 3078 O O . GLY A 1 401 ? -15.898 -18.801 13.038 1.00 97.44 401 GLY A O 1
ATOM 3079 N N . LEU A 1 402 ? -15.163 -20.664 11.981 1.00 97.81 402 LEU A N 1
ATOM 3080 C CA . LEU A 1 402 ? -15.994 -21.616 12.729 1.00 97.81 402 LEU A CA 1
ATOM 3081 C C . LEU A 1 402 ? -15.552 -21.724 14.193 1.00 97.81 402 LEU A C 1
ATOM 3083 O O . LEU A 1 402 ? -16.394 -21.700 15.093 1.00 97.81 402 LEU A O 1
ATOM 3087 N N . THR A 1 403 ? -14.244 -21.784 14.448 1.00 98.25 403 THR A N 1
ATOM 3088 C CA . THR A 1 403 ? -13.668 -21.764 15.796 1.00 98.25 403 THR A CA 1
ATOM 3089 C C . THR A 1 403 ? -12.612 -20.672 15.924 1.00 98.25 403 THR A C 1
ATOM 3091 O O . THR A 1 403 ? -11.942 -20.301 14.964 1.00 98.25 403 THR A O 1
ATOM 3094 N N . TRP A 1 404 ? -12.493 -20.101 17.127 1.00 98.62 404 TRP A N 1
ATOM 3095 C CA . TRP A 1 404 ? -11.596 -18.977 17.403 1.00 98.62 404 TRP A CA 1
ATOM 3096 C C . TRP A 1 404 ? -10.709 -19.273 18.602 1.00 98.62 404 TRP A C 1
ATOM 3098 O O . TRP A 1 404 ? -11.189 -19.359 19.737 1.00 98.62 404 TRP A O 1
ATOM 3108 N N . HIS A 1 405 ? -9.409 -19.327 18.349 1.00 98.69 405 HIS A N 1
ATOM 3109 C CA . HIS A 1 405 ? -8.366 -19.536 19.340 1.00 98.69 405 HIS A CA 1
ATOM 3110 C C . HIS A 1 405 ? -7.815 -18.202 19.834 1.00 98.69 405 HIS A C 1
ATOM 3112 O O . HIS A 1 405 ? -7.715 -17.232 19.082 1.00 98.69 405 HIS A O 1
ATOM 3118 N N . GLN A 1 406 ? -7.437 -18.148 21.108 1.00 98.62 406 GLN A N 1
ATOM 3119 C CA . GLN A 1 406 ? -6.731 -16.997 21.656 1.00 98.62 406 GLN A CA 1
ATOM 3120 C C . GLN A 1 406 ? -5.281 -17.008 21.153 1.00 98.62 406 GLN A C 1
ATOM 3122 O O . GLN A 1 406 ? -4.584 -18.011 21.303 1.00 98.62 406 GLN A O 1
ATOM 3127 N N . ALA A 1 407 ? -4.819 -15.903 20.569 1.00 98.69 407 ALA A N 1
ATOM 3128 C CA . ALA A 1 407 ? -3.410 -15.729 20.234 1.00 98.69 407 ALA A CA 1
ATOM 3129 C C . ALA A 1 407 ? -2.617 -15.311 21.481 1.00 98.69 407 ALA A C 1
ATOM 3131 O O . ALA A 1 407 ? -3.148 -14.651 22.381 1.00 98.69 407 ALA A O 1
ATOM 3132 N N . THR A 1 408 ? -1.325 -15.638 21.516 1.00 98.69 408 THR A N 1
ATOM 3133 C CA . THR A 1 408 ? -0.432 -15.110 22.559 1.00 98.69 408 THR A CA 1
ATOM 3134 C C . THR A 1 408 ? 0.007 -13.703 22.172 1.00 98.69 408 THR A C 1
ATOM 3136 O O . THR A 1 408 ? 0.585 -13.516 21.100 1.00 98.69 408 THR A O 1
ATOM 3139 N N . VAL A 1 409 ? -0.242 -12.722 23.041 1.00 98.62 409 VAL A N 1
ATOM 3140 C CA . VAL A 1 409 ? 0.150 -11.321 22.833 1.00 98.62 409 VAL A CA 1
ATOM 3141 C C . VAL A 1 409 ? 1.193 -10.917 23.871 1.00 98.62 409 VAL A C 1
ATOM 3143 O O . VAL A 1 409 ? 0.964 -11.056 25.070 1.00 98.62 409 VAL A O 1
ATOM 3146 N N . ALA A 1 410 ? 2.336 -10.409 23.407 1.00 98.06 410 ALA A N 1
ATOM 3147 C CA . ALA A 1 410 ? 3.411 -9.881 24.243 1.00 98.06 410 ALA A CA 1
ATOM 3148 C C . ALA A 1 410 ? 3.851 -8.512 23.705 1.00 98.06 410 ALA A C 1
ATOM 3150 O O . ALA A 1 410 ? 4.522 -8.419 22.675 1.00 98.06 410 ALA A O 1
ATOM 3151 N N . GLY A 1 411 ? 3.439 -7.435 24.380 1.00 96.00 411 GLY A N 1
ATOM 3152 C CA . GLY A 1 411 ? 3.589 -6.080 23.847 1.00 96.00 411 GLY A CA 1
ATOM 3153 C C . GLY A 1 411 ? 2.831 -5.935 22.525 1.00 96.00 411 GLY A C 1
ATOM 3154 O O . GLY A 1 411 ? 1.629 -6.174 22.476 1.00 96.00 411 GLY A O 1
ATOM 3155 N N . ASN A 1 412 ? 3.540 -5.587 21.450 1.00 96.81 412 ASN A N 1
ATOM 3156 C CA . ASN A 1 412 ? 2.996 -5.483 20.091 1.00 96.81 412 ASN A CA 1
ATOM 3157 C C . ASN A 1 412 ? 3.195 -6.757 19.244 1.00 96.81 412 ASN A C 1
ATOM 3159 O O . ASN A 1 412 ? 2.946 -6.741 18.038 1.00 96.81 412 ASN A O 1
ATOM 3163 N N . ARG A 1 413 ? 3.696 -7.851 19.833 1.00 98.50 413 ARG A N 1
ATOM 3164 C CA . ARG A 1 413 ? 3.944 -9.115 19.128 1.00 98.50 413 ARG A CA 1
ATOM 3165 C C . ARG A 1 413 ? 2.780 -10.071 19.344 1.00 98.50 413 ARG A C 1
ATOM 3167 O O . ARG A 1 413 ? 2.412 -10.351 20.484 1.00 98.50 413 ARG A O 1
ATOM 3174 N N . VAL A 1 414 ? 2.243 -10.602 18.251 1.00 98.75 414 VAL A N 1
ATOM 3175 C CA . VAL A 1 414 ? 1.154 -11.586 18.237 1.00 98.75 414 VAL A CA 1
ATOM 3176 C C . VAL A 1 414 ? 1.701 -12.909 17.724 1.00 98.75 414 VAL A C 1
ATOM 3178 O O . VAL A 1 414 ? 2.358 -12.943 16.687 1.00 98.75 414 VAL A O 1
ATOM 3181 N N . THR A 1 415 ? 1.445 -13.993 18.453 1.00 98.81 415 THR A N 1
ATOM 3182 C CA . THR A 1 415 ? 1.851 -15.355 18.086 1.00 98.81 415 THR A CA 1
ATOM 3183 C C . THR A 1 415 ? 0.635 -16.253 17.926 1.00 98.81 415 THR A C 1
ATOM 3185 O O . THR A 1 415 ? -0.222 -16.299 18.813 1.00 98.81 415 THR A O 1
ATOM 3188 N N . VAL A 1 416 ? 0.595 -16.988 16.818 1.00 98.69 416 VAL A N 1
ATOM 3189 C CA . VAL A 1 416 ? -0.443 -17.973 16.489 1.00 98.69 416 VAL A CA 1
ATOM 3190 C C . VAL A 1 416 ? 0.191 -19.319 16.138 1.00 98.69 416 VAL A C 1
ATOM 3192 O O . VAL A 1 416 ? 1.375 -19.373 15.788 1.00 98.69 416 VAL A O 1
ATOM 3195 N N . ASP A 1 417 ? -0.590 -20.394 16.223 1.00 98.56 417 ASP A N 1
ATOM 3196 C CA . ASP A 1 417 ? -0.162 -21.737 15.834 1.00 98.56 417 ASP A CA 1
ATOM 3197 C C . ASP A 1 417 ? -0.830 -22.117 14.504 1.00 98.56 417 ASP A C 1
ATOM 3199 O O . ASP A 1 417 ? -2.033 -22.379 14.429 1.00 98.56 417 ASP A O 1
ATOM 3203 N N . ASN A 1 418 ? -0.040 -22.115 13.432 1.00 98.50 418 ASN A N 1
ATOM 3204 C CA . ASN A 1 418 ? -0.508 -22.425 12.090 1.00 98.50 418 ASN A CA 1
ATOM 3205 C C . ASN A 1 418 ? -0.585 -23.946 11.872 1.00 98.50 418 ASN A C 1
ATOM 3207 O O . ASN A 1 418 ? 0.370 -24.655 12.210 1.00 98.50 418 ASN A O 1
ATOM 3211 N N . PRO A 1 419 ? -1.658 -24.468 11.244 1.00 98.06 419 PRO A N 1
ATOM 3212 C CA . PRO A 1 419 ? -1.666 -25.824 10.697 1.00 98.06 419 PRO A CA 1
ATOM 3213 C C . PRO A 1 419 ? -0.639 -25.981 9.561 1.00 98.06 419 PRO A C 1
ATOM 3215 O O . PRO A 1 419 ? 0.093 -25.058 9.226 1.00 98.06 419 PRO A O 1
ATOM 3218 N N . ASN A 1 420 ? -0.596 -27.156 8.931 1.00 97.44 420 ASN A N 1
ATOM 3219 C CA . ASN A 1 420 ? 0.330 -27.420 7.821 1.00 97.44 420 ASN A CA 1
ATOM 3220 C C . ASN A 1 420 ? -0.010 -26.653 6.528 1.00 97.44 420 ASN A C 1
ATOM 3222 O O . ASN A 1 420 ? 0.853 -26.498 5.675 1.00 97.44 420 ASN A O 1
ATOM 3226 N N . ALA A 1 421 ? -1.264 -26.233 6.348 1.00 97.88 421 ALA A N 1
ATOM 3227 C CA . ALA A 1 421 ? -1.736 -25.506 5.172 1.00 97.88 421 ALA A CA 1
ATOM 3228 C C . ALA A 1 421 ? -3.062 -24.796 5.480 1.00 97.88 421 ALA A C 1
ATOM 3230 O O . ALA A 1 421 ? -3.729 -25.116 6.464 1.00 97.88 421 ALA A O 1
ATOM 3231 N N . GLY A 1 422 ? -3.471 -23.874 4.607 1.00 97.88 422 GLY A N 1
ATOM 3232 C CA . GLY A 1 422 ? -4.757 -23.181 4.690 1.00 97.88 422 GLY A CA 1
ATOM 3233 C C . GLY A 1 422 ? -4.593 -21.672 4.809 1.00 97.88 422 GLY A C 1
ATOM 3234 O O . GLY A 1 422 ? -3.682 -21.090 4.221 1.00 97.88 422 GLY A O 1
ATOM 3235 N N . PHE A 1 423 ? -5.493 -21.035 5.553 1.00 98.50 423 PHE A N 1
ATOM 3236 C CA . PHE A 1 423 ? -5.507 -19.589 5.758 1.00 98.50 423 PHE A CA 1
ATOM 3237 C C . PHE A 1 423 ? -5.744 -19.265 7.225 1.00 98.50 423 PHE A C 1
ATOM 3239 O O . PHE A 1 423 ? -6.410 -20.021 7.928 1.00 98.50 423 PHE A O 1
ATOM 3246 N N . VAL A 1 424 ? -5.274 -18.097 7.652 1.00 98.69 424 VAL A N 1
ATOM 3247 C CA . VAL A 1 424 ? -5.578 -17.556 8.980 1.00 98.69 424 VAL A CA 1
ATOM 3248 C C . VAL A 1 424 ? -6.560 -16.408 8.852 1.00 98.69 424 VAL A C 1
ATOM 3250 O O . VAL A 1 424 ? -6.377 -15.505 8.040 1.00 98.69 424 VAL A O 1
ATOM 3253 N N . TRP A 1 425 ? -7.616 -16.426 9.650 1.00 98.75 425 TRP A N 1
ATOM 3254 C CA . TRP A 1 425 ? -8.440 -15.260 9.942 1.00 98.75 425 TRP A CA 1
ATOM 3255 C C . TRP A 1 425 ? -7.944 -14.658 11.246 1.00 98.75 425 TRP A C 1
ATOM 3257 O O . TRP A 1 425 ? -7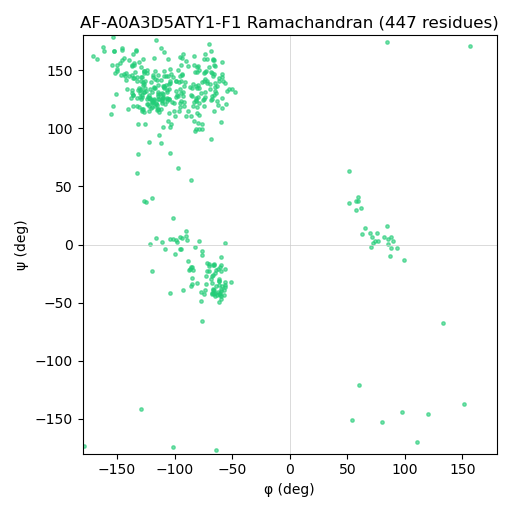.611 -15.392 12.176 1.00 98.75 425 TRP A O 1
ATOM 3267 N N . LEU A 1 426 ? -7.893 -13.334 11.320 1.00 98.81 426 LEU A N 1
ATOM 3268 C CA . LEU A 1 426 ? -7.376 -12.629 12.486 1.00 98.81 426 LEU A CA 1
ATOM 3269 C C . LEU A 1 426 ? -8.405 -11.622 12.975 1.00 98.81 426 LEU A C 1
ATOM 3271 O O . LEU A 1 426 ? -8.919 -10.831 12.191 1.00 98.81 426 LEU A O 1
ATOM 3275 N N . GLN A 1 427 ? -8.666 -11.633 14.274 1.00 98.81 427 GLN A N 1
ATOM 3276 C CA . GLN A 1 427 ? -9.385 -10.584 14.973 1.00 98.81 427 GLN A CA 1
ATOM 3277 C C . GLN A 1 427 ? -8.423 -9.941 15.963 1.00 98.81 427 GLN A C 1
ATOM 3279 O O . GLN A 1 427 ? -7.914 -10.621 16.852 1.00 98.81 427 GLN A O 1
ATOM 3284 N N . ILE A 1 428 ? -8.177 -8.645 15.815 1.00 98.56 428 ILE A N 1
ATOM 3285 C CA . ILE A 1 428 ? -7.420 -7.853 16.785 1.00 98.56 428 ILE A CA 1
ATOM 3286 C C . ILE A 1 428 ? -8.354 -6.902 17.509 1.00 98.56 428 ILE A C 1
ATOM 3288 O O . ILE A 1 428 ? -9.331 -6.404 16.943 1.00 98.56 428 ILE A O 1
ATOM 3292 N N . GLU A 1 429 ? -8.006 -6.610 18.750 1.00 98.81 429 GLU A N 1
ATOM 3293 C CA . GLU A 1 429 ? -8.632 -5.567 19.534 1.00 98.81 429 GLU A CA 1
ATOM 3294 C C . GLU A 1 429 ? -7.569 -4.786 20.301 1.00 98.81 429 GLU A C 1
ATOM 3296 O O . GLU A 1 429 ? -6.792 -5.377 21.047 1.00 98.81 429 GLU A O 1
ATOM 3301 N N . ALA A 1 430 ? -7.556 -3.465 20.150 1.00 98.75 430 ALA A N 1
ATOM 3302 C CA . ALA A 1 430 ? -6.665 -2.573 20.882 1.00 98.75 430 ALA A CA 1
ATOM 3303 C C . ALA A 1 430 ? -7.461 -1.450 21.544 1.00 98.75 430 ALA A C 1
ATOM 3305 O O . ALA A 1 430 ? -8.432 -0.953 20.969 1.00 98.75 430 ALA A O 1
ATOM 3306 N N . TRP A 1 431 ? -7.045 -1.031 22.738 1.00 98.75 431 TRP A N 1
ATOM 3307 C CA . TRP A 1 431 ? -7.703 0.046 23.476 1.00 98.75 431 TRP A CA 1
ATOM 3308 C C . TRP A 1 431 ? -6.716 0.889 24.277 1.00 98.75 431 TRP A C 1
ATOM 3310 O O . TRP A 1 431 ? -5.614 0.454 24.616 1.00 98.75 431 TRP A O 1
ATOM 3320 N N . THR A 1 432 ? -7.128 2.110 24.606 1.00 98.62 432 THR A N 1
ATOM 3321 C CA . THR A 1 432 ? -6.377 3.033 25.468 1.00 98.62 432 THR A CA 1
ATOM 3322 C C . THR A 1 432 ? -7.054 3.200 26.824 1.00 98.62 432 THR A C 1
ATOM 3324 O O . THR A 1 432 ? -8.226 2.865 26.992 1.00 98.62 432 THR A O 1
ATOM 3327 N N . ALA A 1 433 ? -6.333 3.763 27.798 1.00 97.69 433 ALA A N 1
ATOM 3328 C CA . ALA A 1 433 ? -6.882 4.046 29.128 1.00 97.69 433 ALA A CA 1
ATOM 3329 C C . ALA A 1 433 ? -8.044 5.060 29.097 1.00 97.69 433 ALA A C 1
ATOM 3331 O O . ALA A 1 433 ? -8.868 5.080 30.006 1.00 97.69 433 ALA A O 1
ATOM 3332 N N . ASN A 1 434 ? -8.138 5.862 28.031 1.00 95.31 434 ASN A N 1
ATOM 3333 C CA . ASN A 1 434 ? -9.156 6.901 27.867 1.00 95.31 434 ASN A CA 1
ATOM 3334 C C . ASN A 1 434 ? -10.437 6.395 27.178 1.00 95.31 434 ASN A C 1
ATOM 3336 O O . ASN A 1 434 ? -11.340 7.186 26.915 1.00 95.31 434 ASN A O 1
ATOM 3340 N N . GLY A 1 435 ? -10.526 5.094 26.874 1.00 96.44 435 GLY A N 1
ATOM 3341 C CA . GLY A 1 435 ? -11.721 4.467 26.303 1.00 96.44 435 GLY A CA 1
ATOM 3342 C C . GLY A 1 435 ? -11.763 4.388 24.774 1.00 96.44 435 GLY A C 1
ATOM 3343 O O . GLY A 1 435 ? -12.689 3.776 24.242 1.00 96.44 435 GLY A O 1
ATOM 3344 N N . ASP A 1 436 ? -10.771 4.937 24.062 1.00 98.38 436 ASP A N 1
ATOM 3345 C CA . ASP A 1 436 ? -10.648 4.699 22.618 1.00 98.38 436 ASP A CA 1
ATOM 3346 C C . ASP A 1 436 ? -10.357 3.218 22.357 1.00 98.38 436 ASP A C 1
ATOM 3348 O O . ASP A 1 436 ? -9.545 2.614 23.069 1.00 98.38 436 ASP A O 1
ATOM 3352 N N . ARG A 1 437 ? -10.982 2.645 21.327 1.00 98.75 437 ARG A N 1
ATOM 3353 C CA . ARG A 1 437 ? -10.900 1.217 20.998 1.00 98.75 437 ARG A CA 1
ATOM 3354 C C . ARG A 1 437 ? -10.959 1.002 19.492 1.00 98.75 437 ARG A C 1
ATOM 3356 O O . ARG A 1 437 ? -11.671 1.714 18.792 1.00 98.75 437 ARG A O 1
ATOM 3363 N N . VAL A 1 438 ? -10.257 -0.007 18.999 1.00 98.75 438 VAL A N 1
ATOM 3364 C CA . VAL A 1 438 ? -10.437 -0.542 17.648 1.00 98.75 438 VAL A CA 1
ATOM 3365 C C . VAL A 1 438 ? -10.553 -2.053 17.719 1.00 98.75 438 VAL A C 1
ATOM 3367 O O . VAL A 1 438 ? -9.774 -2.709 18.408 1.00 98.75 438 VAL A O 1
ATOM 3370 N N . THR A 1 439 ? -11.518 -2.603 16.994 1.00 98.81 439 THR A N 1
ATOM 3371 C CA . THR A 1 439 ? -11.642 -4.037 16.737 1.00 98.81 439 THR A CA 1
ATOM 3372 C C . THR A 1 439 ? -11.617 -4.240 15.236 1.00 98.81 439 THR A C 1
ATOM 3374 O O . THR A 1 439 ? -12.426 -3.638 14.535 1.00 98.81 439 THR A O 1
ATOM 3377 N N . GLN A 1 440 ? -10.715 -5.077 14.732 1.00 98.69 440 GLN A N 1
ATOM 3378 C CA . GLN A 1 440 ? -10.643 -5.398 13.309 1.00 98.69 440 GLN A CA 1
ATOM 3379 C C . GLN A 1 440 ? -10.626 -6.909 13.116 1.00 98.69 440 GLN A C 1
ATOM 3381 O O . GLN A 1 440 ? -9.788 -7.595 13.693 1.00 98.69 440 GLN A O 1
ATOM 3386 N N . THR A 1 441 ? -11.538 -7.417 12.291 1.00 98.75 441 THR A N 1
ATOM 3387 C CA . THR A 1 441 ? -11.569 -8.811 11.845 1.00 98.75 441 THR A CA 1
ATOM 3388 C C . THR A 1 441 ? -11.219 -8.868 10.365 1.00 98.75 441 THR A C 1
ATOM 3390 O O . THR A 1 441 ? -11.889 -8.257 9.537 1.00 98.75 441 THR A O 1
ATOM 3393 N N . VAL A 1 442 ? -10.167 -9.608 10.031 1.00 98.75 442 VAL A N 1
ATOM 3394 C CA . VAL A 1 442 ? -9.664 -9.805 8.671 1.00 98.75 442 VAL A CA 1
ATOM 3395 C C . VAL A 1 442 ? -9.846 -11.268 8.292 1.00 98.75 442 VAL A C 1
ATOM 3397 O O . VAL A 1 442 ? -9.224 -12.156 8.882 1.00 98.75 442 VAL A O 1
ATOM 3400 N N . GLN A 1 443 ? -10.665 -11.528 7.276 1.00 98.69 443 GLN A N 1
ATOM 3401 C CA . GLN A 1 443 ? -10.820 -12.874 6.731 1.00 98.69 443 GLN A CA 1
ATOM 3402 C C . GLN A 1 443 ? -9.659 -13.203 5.796 1.00 98.69 443 GLN A C 1
ATOM 3404 O O . GLN A 1 443 ? -9.391 -12.463 4.848 1.00 98.69 443 GLN A O 1
ATOM 3409 N N . ARG A 1 444 ? -8.988 -14.335 6.044 1.00 98.25 444 ARG A N 1
ATOM 3410 C CA . ARG A 1 444 ? -7.785 -14.775 5.314 1.00 98.25 444 ARG A CA 1
ATOM 3411 C C . ARG A 1 444 ? -6.724 -13.666 5.271 1.00 98.25 444 ARG A C 1
ATOM 3413 O O . ARG A 1 444 ? -6.423 -13.140 4.201 1.00 98.25 444 ARG A O 1
ATOM 3420 N N . ILE A 1 445 ? -6.203 -13.263 6.432 1.00 98.38 445 ILE A N 1
ATOM 3421 C CA . ILE A 1 445 ? -5.147 -12.243 6.517 1.00 98.38 445 ILE A CA 1
ATOM 3422 C C . ILE A 1 445 ? -3.870 -12.693 5.789 1.00 98.38 445 ILE A C 1
ATOM 3424 O O . ILE A 1 445 ? -3.237 -11.869 5.138 1.00 98.38 445 ILE A O 1
ATOM 3428 N N . TYR A 1 446 ? -3.553 -13.992 5.825 1.00 98.62 446 TYR A N 1
ATOM 3429 C CA . TYR A 1 446 ? -2.471 -14.622 5.062 1.00 98.62 446 TYR A CA 1
ATOM 3430 C C . TYR A 1 446 ? -2.761 -16.106 4.771 1.00 98.62 446 TYR A C 1
ATOM 3432 O O . TYR A 1 446 ? -3.673 -16.698 5.364 1.00 98.62 446 TYR A O 1
ATOM 3440 N N . GLY A 1 447 ? -1.986 -16.698 3.855 1.00 98.31 447 GLY A N 1
ATOM 3441 C CA . GLY A 1 447 ? -1.948 -18.143 3.589 1.00 98.31 447 GLY A CA 1
ATOM 3442 C C . GLY A 1 447 ? -0.873 -18.876 4.400 1.00 98.31 447 GLY A C 1
ATOM 3443 O O . GLY A 1 447 ? 0.034 -18.257 4.951 1.00 98.31 447 GLY A O 1
ATOM 3444 N N . ILE A 1 448 ? -0.964 -20.199 4.494 1.00 98.38 448 ILE A N 1
ATOM 3445 C CA . ILE A 1 448 ? 0.010 -21.036 5.209 1.00 98.38 448 ILE A CA 1
ATOM 3446 C C . ILE A 1 448 ? 0.669 -22.000 4.228 1.00 98.38 448 ILE A C 1
ATOM 3448 O O . ILE A 1 448 ? -0.036 -22.622 3.425 1.00 98.38 448 ILE A O 1
ATOM 3452 N N . ARG A 1 449 ? 1.995 -22.141 4.321 1.00 93.38 449 ARG A N 1
ATO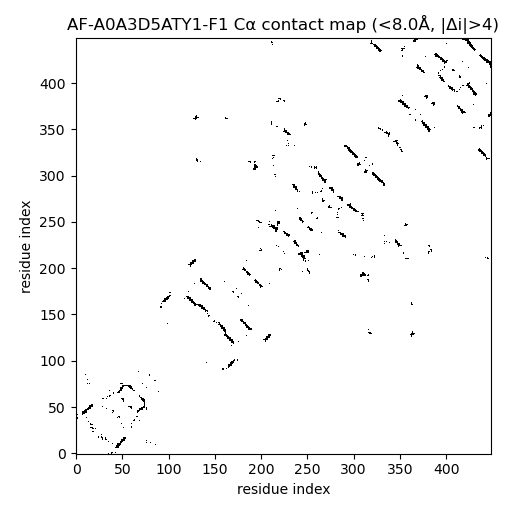M 3453 C CA . ARG A 1 449 ? 2.769 -23.101 3.529 1.00 93.38 449 ARG A CA 1
ATOM 3454 C C . ARG A 1 449 ? 3.839 -23.842 4.323 1.00 93.38 449 ARG A C 1
ATOM 3456 O O . ARG A 1 449 ? 4.333 -23.284 5.333 1.00 93.38 449 ARG A O 1
#

Foldseek 3Di:
DCVPPQQAAHEAQDAQEADPPDPCRLVSSQVSVVVCLVVCVVSRHQAYEYEHCDPPDDFDDDDHPRHYYHTDYNVVSVVCVVVVDDDDDDDLDDQEEEAADDDDPPDDDPDDDFDDDLVLFQKAKEFAFFLDFFWKKKKFKDKDFPPDDDDDDTPIDIHTPRDIHIYTYYHDPCRLPGIFIKIWMKTHNPDFFMAIKIARDRGDNYHYALQFAFAQAAADLVDFAWKWWADPVGWIWTFHGCWTARLAHRITFRQFVWVHDQKAKWKDFPNHTFDFDADPSGPHTIGTDHQDKTKMKMKMKGAADCGGHRHHHCVRHVWQRIKIKIKIFIDHNPDWDAPDVPHPITMDHGFAKDKGWQQVADSSQADEAFKGKIFIFIATRRPRHTDDWPDKWKWKDQPQPPDIHTWDDDPRMTMDHGHRWGFMWMWMKTHHPVGIIMIMTGGRRGIYD

Solvent-accessible surface area (backbone atoms only — not comparable to full-atom values): 24402 Å² total; per-residue (Å²): 135,64,79,98,53,93,30,63,76,30,70,38,78,43,76,35,67,65,67,97,78,52,90,52,61,66,59,45,45,51,51,41,44,51,52,46,50,59,47,40,55,77,58,38,24,54,26,38,36,34,15,36,72,45,92,91,37,64,52,59,80,69,82,50,96,86,39,56,62,43,55,27,35,31,69,56,42,55,52,44,64,72,64,75,68,86,88,85,85,86,66,76,55,70,75,55,48,78,49,75,42,85,82,59,96,84,58,86,62,99,76,82,86,84,84,88,57,71,91,79,32,50,61,28,41,37,34,38,32,25,68,45,77,73,26,40,24,41,35,34,70,44,74,38,52,77,88,51,91,80,86,84,79,85,57,73,49,74,38,51,24,40,40,71,34,43,34,34,38,25,74,39,98,52,35,74,79,50,29,52,48,39,36,37,46,30,47,24,72,80,64,67,38,33,33,61,34,36,31,65,55,86,85,55,61,58,46,74,39,64,58,32,38,62,34,78,29,52,41,41,100,90,50,81,28,31,30,34,42,44,44,91,92,73,50,34,32,40,34,66,42,54,26,32,12,26,24,40,85,24,33,37,23,63,20,55,87,46,73,34,82,43,64,50,77,49,40,25,49,86,86,44,75,47,71,66,41,66,53,99,89,46,88,59,50,30,27,79,44,72,62,63,75,46,55,34,38,42,39,36,43,34,45,47,44,68,62,46,57,44,31,71,22,46,74,67,33,80,51,20,42,34,28,40,38,38,36,33,32,75,49,52,54,80,84,52,40,56,67,44,93,90,42,97,43,31,29,27,65,38,70,43,63,42,78,28,49,49,66,81,52,47,48,53,29,30,38,60,42,37,79,42,73,29,40,50,50,43,23,25,38,55,77,62,44,78,54,78,63,68,46,65,49,43,34,36,16,71,62,88,69,76,52,77,45,80,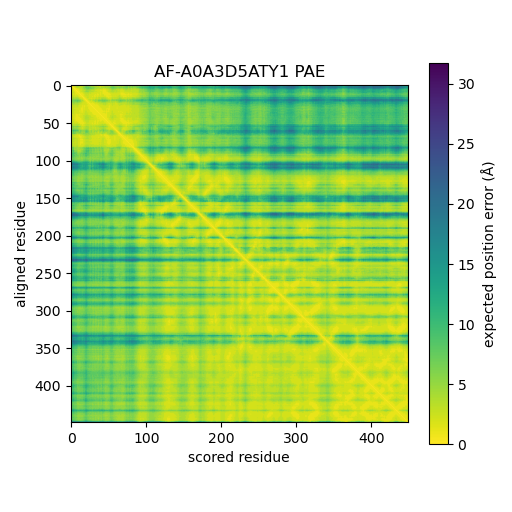37,52,63,58,87,50,36,42,34,45,77,40,56,75,57,54,40,36,27,38,33,42,37,40,31,31,87,86,65,34,29,26,38,39,39,29,40,31,46,36,37,35,76

pLDDT: mean 91.73, std 6.7, range [67.12, 98.88]

Nearest PDB structures (foldseek):
  3lpw-assembly2_B  TM=3.336E-01  e=1.272E-02  Homo sapiens
  8pn9-assembly1_G  TM=3.778E-01  e=6.824E-02  Homo sapiens
  2nzi-assembly2_B  TM=2.033E-01  e=3.862E-03  Homo sapiens
  3va2-assembly1_C  TM=2.223E-01  e=2.309E-02  Homo sapiens
  2yd0-assembly1_A  TM=5.328E-01  e=1.025E+00  Homo sapiens

Secondary structure (DSSP, 8-state):
--TT---TTSEEEEEEPPPTT-S-HHHHHHHHHHHHHHHHHHTT-SEEEEEE-STTPPP-----SSS-EEE--HHHHHHHHHH--------SS-SEEEEEE---TT---S-------GGGSEEEEEEE--SSTT-EEEEEEEEEESSS--------EEEESSEEEEEEEEESTTTTTSEEEEEEEEEE-SSS-EEEEEE-SPPPSEEEES-S--EE---BTTB-SSEEEE-TTS-EEEEPP-EEE-SSTT-BEETTTTT---EEEEEEETTEEEPEE--TT-SSPEEEE-SS-EEEEEEEEEE--SS-SSS--TTT--S-SEEEEEEEEEE-----EESSTT-SSEEEE---EEEEEE----TTSEEPSEEEEEEEEEEETTT-PBP--SEEEEEEESSTTSS-EEPEEETTEEEEEE-SSEEEEEEEEEE-TTS-EEEEEEEEEEEE-

Sequence (449 aa):
DFTGIDVRGKVALVDLKLPANSEDPVDDAYLAGWQATARAPAAGAAAIAAFVDVDGAVAQSNSSREIPYLAMSRADGLALKQAGLFRSQTKANPEFVYNLHYSTPNGIAGNLSHRVDRSKLTRVRSEYHADIAGLSLWRAWVGFRKDVGGMMTMPAVYLKGPVALDEYVGGSPDAVENVNWTRIGVISDGNRNQITMYNRRPFTGKDIWFAGPSSPGGFDPNSRSFYRFNLPGGSQLLSPSHYMGDGSSGHLLDVDYFGYHATSYRLFREGTEIPGQYPGFSRFPYFAVPNEAATYRLDAVTVLPKSGLGGPTQAIRRLSHRVDTSWTFRSDRGNPLPCYEGSPFECKNESLLQPFYDLGLDPSNNAPAGRHTFGVEVLRTDTGAPAVLAGLSARYSTDEGLTWHQATVAGNRVTVDNPNAGFVWLQIEAWTANGDRVTQTVQRIYGIR